Protein AF-0000000075450360 (afdb_homodimer)

Radius of gyration: 28.51 Å; Cα contacts (8 Å, |Δi|>4): 1406; chains: 2; bounding box: 83×68×48 Å

InterPro domains:
  IPR000843 LacI-type HTH domain [PF00356] (1-45)
  IPR000843 LacI-type HTH domain [PS50932] (1-53)
  IPR000843 LacI-type HTH domain [SM00354] (1-71)
  IPR000843 LacI-type HTH domain [cd01392] (2-53)
  IPR010982 Lambda repressor-like, DNA-binding domain superfamily [G3DSA:1.10.260.40] (1-56)
  IPR010982 Lambda repressor-like, DNA-binding domain superfamily [SSF47413] (1-56)
  IPR028082 Periplasmic binding protein-like I [SSF53822] (60-333)
  IPR046335 Transcriptional regulator LacI/GalR-like, sensor domain [PF13377] (170-332)

Structure (mmCIF, N/CA/C/O backbone):
data_AF-0000000075450360-model_v1
#
loop_
_entity.id
_entity.type
_entity.pdbx_description
1 polymer 'Transcriptional regulator'
#
loop_
_atom_site.group_PDB
_atom_site.id
_atom_site.type_symbol
_atom_site.label_atom_id
_atom_site.label_alt_id
_atom_site.label_comp_id
_atom_site.label_asym_id
_atom_site.label_entity_id
_atom_site.label_seq_id
_atom_site.pdbx_PDB_ins_code
_atom_site.Cartn_x
_atom_site.Cartn_y
_atom_site.Cartn_z
_atom_site.occupancy
_atom_site.B_iso_or_equiv
_atom_site.auth_seq_id
_atom_site.auth_comp_id
_atom_site.auth_asym_id
_atom_site.auth_atom_id
_atom_site.pdbx_PDB_model_num
ATOM 1 N N . MET A 1 1 ? 35.156 24.875 9.266 1 70.81 1 MET A N 1
ATOM 2 C CA . MET A 1 1 ? 36.531 24.422 9.445 1 70.81 1 MET A CA 1
ATOM 3 C C . MET A 1 1 ? 37.438 25.578 9.859 1 70.81 1 MET A C 1
ATOM 5 O O . MET A 1 1 ? 38.281 25.438 10.758 1 70.81 1 MET A O 1
ATOM 9 N N . LYS A 1 2 ? 37.25 26.719 9.219 1 74.19 2 LYS A N 1
ATOM 10 C CA . LYS A 1 2 ? 38.094 27.875 9.57 1 74.19 2 LYS A CA 1
ATOM 11 C C . LYS A 1 2 ? 37.844 28.297 11.016 1 74.19 2 LYS A C 1
ATOM 13 O O . LYS A 1 2 ? 38.812 28.625 11.734 1 74.19 2 LYS A O 1
ATOM 18 N N . ASP A 1 3 ? 36.562 28.141 11.359 1 73.56 3 ASP A N 1
ATOM 19 C CA . ASP A 1 3 ? 36.219 28.547 12.719 1 73.56 3 ASP A CA 1
ATOM 20 C C . ASP A 1 3 ? 36.875 27.625 13.742 1 73.56 3 ASP A C 1
ATOM 22 O O . ASP A 1 3 ? 37.375 28.094 14.773 1 73.56 3 ASP A O 1
ATOM 26 N N . ILE A 1 4 ? 36.844 26.391 13.445 1 79.75 4 ILE A N 1
ATOM 27 C CA . ILE A 1 4 ? 37.469 25.422 14.328 1 79.75 4 ILE A CA 1
ATOM 28 C C . ILE A 1 4 ? 39 25.672 14.391 1 79.75 4 ILE A C 1
ATOM 30 O O . ILE A 1 4 ? 39.594 25.656 15.469 1 79.75 4 ILE A O 1
ATOM 34 N N . ALA A 1 5 ? 39.531 25.938 13.305 1 81.25 5 ALA A N 1
ATOM 35 C CA . ALA A 1 5 ? 40.969 26.219 13.203 1 81.25 5 ALA A CA 1
ATOM 36 C C . ALA A 1 5 ? 41.344 27.438 14.047 1 81.25 5 ALA A C 1
ATOM 38 O O . ALA A 1 5 ? 42.344 27.391 14.781 1 81.25 5 ALA A O 1
ATOM 39 N N . GLU A 1 6 ? 40.594 28.422 13.922 1 81.06 6 GLU A N 1
ATOM 40 C CA . GLU A 1 6 ? 40.844 29.641 14.68 1 81.06 6 GLU A CA 1
ATOM 41 C C . GLU A 1 6 ? 40.688 29.406 16.188 1 81.06 6 GLU A C 1
ATOM 43 O O . GLU A 1 6 ? 41.469 29.891 16.984 1 81.06 6 GLU A O 1
ATOM 48 N N . ALA A 1 7 ? 39.656 28.656 16.516 1 80.75 7 ALA A N 1
ATOM 49 C CA . ALA A 1 7 ? 39.344 28.422 17.938 1 80.75 7 ALA A CA 1
ATOM 50 C C . ALA A 1 7 ? 40.406 27.562 18.594 1 80.75 7 ALA A C 1
ATOM 52 O O . ALA A 1 7 ? 40.719 27.75 19.781 1 80.75 7 ALA A O 1
ATOM 53 N N . LEU A 1 8 ? 40.906 26.641 17.859 1 82.5 8 LEU A N 1
ATOM 54 C CA . LEU A 1 8 ? 41.812 25.672 18.422 1 82.5 8 LEU A CA 1
ATOM 55 C C . LEU A 1 8 ? 43.281 26.031 18.078 1 82.5 8 LEU A C 1
ATOM 57 O O . LEU A 1 8 ? 44.188 25.359 18.547 1 82.5 8 LEU A O 1
ATOM 61 N N . GLY A 1 9 ? 43.5 27.172 17.25 1 85.25 9 GLY A N 1
ATOM 62 C CA . GLY A 1 9 ? 44.812 27.641 16.906 1 85.25 9 GLY A CA 1
ATOM 63 C C . GLY A 1 9 ? 45.562 26.688 16 1 85.25 9 GLY A C 1
ATOM 64 O O . GLY A 1 9 ? 46.781 26.5 16.172 1 85.25 9 GLY A O 1
ATOM 65 N N . VAL A 1 10 ? 44.844 25.984 15.25 1 83.62 10 VAL A N 1
ATOM 66 C CA . VAL A 1 10 ? 45.469 25.062 14.297 1 83.62 10 VAL A CA 1
ATOM 67 C C . VAL A 1 10 ? 45.125 25.484 12.867 1 83.62 10 VAL A C 1
ATOM 69 O O . VAL A 1 10 ? 44.281 26.359 12.664 1 83.62 10 VAL A O 1
ATOM 72 N N . SER A 1 11 ? 45.844 24.969 11.891 1 80.62 11 SER A N 1
ATOM 73 C CA . SER A 1 11 ? 45.562 25.297 10.5 1 80.62 11 SER A CA 1
ATOM 74 C C . SER A 1 11 ? 44.25 24.625 10.039 1 80.62 11 SER A C 1
ATOM 76 O O . SER A 1 11 ? 43.844 23.625 10.609 1 80.62 11 SER A O 1
ATOM 78 N N . VAL A 1 12 ? 43.688 25.188 8.984 1 80.44 12 VAL A N 1
ATOM 79 C CA . VAL A 1 12 ? 42.469 24.625 8.391 1 80.44 12 VAL A CA 1
ATOM 80 C C . VAL A 1 12 ? 42.75 23.219 7.871 1 80.44 12 VAL A C 1
ATOM 82 O O . VAL A 1 12 ? 41.906 22.312 7.98 1 80.44 12 VAL A O 1
ATOM 85 N N . ALA A 1 13 ? 43.969 23.016 7.461 1 79.19 13 ALA A N 1
ATOM 86 C CA . ALA A 1 13 ? 44.406 21.703 6.961 1 79.19 13 ALA A CA 1
ATOM 87 C C . ALA A 1 13 ? 44.438 20.672 8.086 1 79.19 13 ALA A C 1
ATOM 89 O O . ALA A 1 13 ? 44.062 19.516 7.898 1 79.19 13 ALA A O 1
ATOM 90 N N . THR A 1 14 ? 44.844 21.094 9.156 1 81.19 14 THR A N 1
ATOM 91 C CA . THR A 1 14 ? 44.938 20.234 10.32 1 81.19 14 THR A CA 1
ATOM 92 C C . THR A 1 14 ? 43.562 19.828 10.812 1 81.19 14 THR A C 1
ATOM 94 O O . THR A 1 14 ? 43.344 18.672 11.188 1 81.19 14 THR A O 1
ATOM 97 N N . VAL A 1 15 ? 42.625 20.828 10.758 1 80 15 VAL A N 1
ATOM 98 C CA . VAL A 1 15 ? 41.219 20.547 11.141 1 80 15 VAL A CA 1
ATOM 99 C C . VAL A 1 15 ? 40.625 19.531 10.172 1 80 15 VAL A C 1
ATOM 101 O O . VAL A 1 15 ? 40 18.547 10.602 1 80 15 VAL A O 1
ATOM 104 N N . SER A 1 16 ? 40.906 19.734 8.992 1 77.25 16 SER A N 1
ATOM 105 C CA . SER A 1 16 ? 40.406 18.844 7.953 1 77.25 16 SER A CA 1
ATOM 106 C C . SER A 1 16 ? 40.969 17.438 8.141 1 77.25 16 SER A C 1
ATOM 108 O O . SER A 1 16 ? 40.219 16.453 8.078 1 77.25 16 SER A O 1
ATOM 110 N N . ARG A 1 17 ? 42.219 17.359 8.438 1 77.56 17 ARG A N 1
ATOM 111 C CA . ARG A 1 17 ? 42.875 16.078 8.641 1 77.56 17 ARG A CA 1
ATOM 112 C C . ARG A 1 17 ? 42.344 15.367 9.883 1 77.56 17 ARG A C 1
ATOM 114 O O . ARG A 1 17 ? 42.156 14.148 9.875 1 77.56 17 ARG A O 1
ATOM 121 N N . ALA A 1 18 ? 42.031 16.141 10.82 1 78.62 18 ALA A N 1
ATOM 122 C CA . ALA A 1 18 ? 41.531 15.578 12.078 1 78.62 18 ALA A CA 1
ATOM 123 C C . ALA A 1 18 ? 40.125 15.016 11.898 1 78.62 18 ALA A C 1
ATOM 125 O O . ALA A 1 18 ? 39.844 13.914 12.367 1 78.62 18 ALA A O 1
ATOM 126 N N . LEU A 1 19 ? 39.344 15.812 11.156 1 75.94 19 LEU A N 1
ATOM 127 C CA . LEU A 1 19 ? 37.938 15.445 11 1 75.94 19 LEU A CA 1
ATOM 128 C C . LEU A 1 19 ? 37.781 14.258 10.055 1 75.94 19 LEU A C 1
ATOM 130 O O . LEU A 1 19 ? 36.844 13.492 10.156 1 75.94 19 LEU A O 1
ATOM 134 N N . LYS A 1 20 ? 38.875 14.078 9.289 1 68.69 20 LYS A N 1
ATOM 135 C CA . LYS A 1 20 ? 38.938 12.977 8.328 1 68.69 20 LYS A CA 1
ATOM 136 C C . LYS A 1 20 ? 39.719 11.805 8.875 1 68.69 20 LYS A C 1
ATOM 138 O O . LYS A 1 20 ? 40.125 10.906 8.125 1 68.69 20 LYS A O 1
ATOM 143 N N . ASP A 1 21 ? 40.031 11.875 10.039 1 73.12 21 ASP A N 1
ATOM 144 C CA . ASP A 1 21 ? 40.781 10.859 10.766 1 73.12 21 ASP A CA 1
ATOM 145 C C . ASP A 1 21 ? 42.125 10.57 10.07 1 73.12 21 ASP A C 1
ATOM 147 O O . ASP A 1 21 ? 42.531 9.414 9.977 1 73.12 21 ASP A O 1
ATOM 151 N N . SER A 1 22 ? 42.75 11.5 9.57 1 72.88 22 SER A N 1
ATOM 152 C CA . SER A 1 22 ? 44.062 11.367 8.906 1 72.88 22 SER A CA 1
ATOM 153 C C . SER A 1 22 ? 45.125 10.922 9.891 1 72.88 22 SER A C 1
ATOM 155 O O . SER A 1 22 ? 45.219 11.445 11.008 1 72.88 22 SER A O 1
ATOM 157 N N . PRO A 1 23 ? 45.844 9.969 9.547 1 75.38 23 PRO A N 1
ATOM 158 C CA . PRO A 1 23 ? 46.938 9.516 10.414 1 75.38 23 PRO A CA 1
ATOM 159 C C . PRO A 1 23 ? 48.062 10.539 10.539 1 75.38 23 PRO A C 1
ATOM 161 O O . PRO A 1 23 ? 48.938 10.391 11.383 1 75.38 23 PRO A O 1
ATOM 164 N N . ARG A 1 24 ? 48.062 11.523 9.836 1 77.38 24 ARG A N 1
ATOM 165 C CA . ARG A 1 24 ? 49.156 12.508 9.828 1 77.38 24 ARG A CA 1
ATOM 166 C C . ARG A 1 24 ? 49.031 13.461 11.016 1 77.38 24 ARG A C 1
ATOM 168 O O . ARG A 1 24 ? 49.906 14.289 11.242 1 77.38 24 ARG A O 1
ATOM 175 N N . ILE A 1 25 ? 48 13.32 11.742 1 76.88 25 ILE A N 1
ATOM 176 C CA . ILE A 1 25 ? 47.781 14.172 12.914 1 76.88 25 ILE A CA 1
ATOM 177 C C . ILE A 1 25 ? 47.812 13.32 14.18 1 76.88 25 ILE A C 1
ATOM 179 O O . ILE A 1 25 ? 47.438 12.148 14.156 1 76.88 25 ILE A O 1
ATOM 183 N N . SER A 1 26 ? 48.438 13.82 15.25 1 80.62 26 SER A N 1
ATOM 184 C CA . SER A 1 26 ? 48.562 13.094 16.5 1 80.62 26 SER A CA 1
ATOM 185 C C . SER A 1 26 ? 47.188 12.781 17.094 1 80.62 26 SER A C 1
ATOM 187 O O . SER A 1 26 ? 46.219 13.523 16.875 1 80.62 26 SER A O 1
ATOM 189 N N . GLY A 1 27 ? 47.031 11.672 17.766 1 80.06 27 GLY A N 1
ATOM 190 C CA . GLY A 1 27 ? 45.781 11.242 18.391 1 80.06 27 GLY A CA 1
ATOM 191 C C . GLY A 1 27 ? 45.188 12.266 19.328 1 80.06 27 GLY A C 1
ATOM 192 O O . GLY A 1 27 ? 43.969 12.492 19.344 1 80.06 27 GLY A O 1
ATOM 193 N N . THR A 1 28 ? 46.062 12.828 20.078 1 81.38 28 THR A N 1
ATOM 194 C CA . THR A 1 28 ? 45.625 13.82 21.062 1 81.38 28 THR A CA 1
ATOM 195 C C . THR A 1 28 ? 45 15.031 20.359 1 81.38 28 THR A C 1
ATOM 197 O O . THR A 1 28 ? 43.969 15.531 20.797 1 81.38 28 THR A O 1
ATOM 200 N N . GLN A 1 29 ? 45.594 15.5 19.297 1 82.06 29 GLN A N 1
ATOM 201 C CA . GLN A 1 29 ? 45.094 16.656 18.562 1 82.06 29 GLN A CA 1
ATOM 202 C C . GLN A 1 29 ? 43.812 16.312 17.797 1 82.06 29 GLN A C 1
ATOM 204 O O . GLN A 1 29 ? 42.875 17.109 17.75 1 82.06 29 GLN A O 1
ATOM 209 N N . ARG A 1 30 ? 43.719 15.188 17.25 1 82.19 30 ARG A N 1
ATOM 210 C CA . ARG A 1 30 ? 42.531 14.68 16.562 1 82.19 30 ARG A CA 1
ATOM 211 C C . ARG A 1 30 ? 41.312 14.672 17.484 1 82.19 30 ARG A C 1
ATOM 213 O O . ARG A 1 30 ? 40.25 15.141 17.125 1 82.19 30 ARG A O 1
ATOM 220 N N . GLU A 1 31 ? 41.562 14.133 18.656 1 80.94 31 GLU A N 1
ATOM 221 C CA . GLU A 1 31 ? 40.5 14.039 19.625 1 80.94 31 GLU A CA 1
ATOM 222 C C . GLU A 1 31 ? 40.031 15.43 20.078 1 80.94 31 GLU A C 1
ATOM 224 O O . GLU A 1 31 ? 38.844 15.672 20.281 1 80.94 31 GLU A O 1
ATOM 229 N N . LYS A 1 32 ? 40.969 16.281 20.312 1 82.25 32 LYS A N 1
ATOM 230 C CA . LYS A 1 32 ? 40.656 17.656 20.719 1 82.25 32 LYS A CA 1
ATOM 231 C C . LYS A 1 32 ? 39.812 18.375 19.656 1 82.25 32 LYS A C 1
ATOM 233 O O . LYS A 1 32 ? 38.844 19.047 20 1 82.25 32 LYS A O 1
ATOM 238 N N . ILE A 1 33 ? 40.125 18.172 18.453 1 81.69 33 ILE A N 1
ATOM 239 C CA . ILE A 1 33 ? 39.438 18.828 17.344 1 81.69 33 ILE A CA 1
ATOM 240 C C . ILE A 1 33 ? 38.031 18.203 17.172 1 81.69 33 ILE A C 1
ATOM 242 O O . ILE A 1 33 ? 37.031 18.922 17.031 1 81.69 33 ILE A O 1
ATOM 246 N N . LYS A 1 34 ? 38 16.906 17.234 1 78.06 34 LYS A N 1
ATOM 247 C CA . LYS A 1 34 ? 36.719 16.203 17.094 1 78.06 34 LYS A CA 1
ATOM 248 C C . LYS A 1 34 ? 35.781 16.547 18.234 1 78.06 34 LYS A C 1
ATOM 250 O O . LYS A 1 34 ? 34.562 16.734 18.016 1 78.06 34 LYS A O 1
ATOM 255 N N . ARG A 1 35 ? 36.312 16.594 19.422 1 76.81 35 ARG A N 1
ATOM 256 C CA . ARG A 1 35 ? 35.531 16.984 20.594 1 76.81 35 ARG A CA 1
ATOM 257 C C . ARG A 1 35 ? 34.969 18.391 20.438 1 76.81 35 ARG A C 1
ATOM 259 O O . ARG A 1 35 ? 33.812 18.656 20.703 1 76.81 35 ARG A O 1
ATOM 266 N N . TYR A 1 36 ? 35.844 19.297 20.031 1 77.5 36 TYR A N 1
ATOM 267 C CA . TYR A 1 36 ? 35.406 20.688 19.812 1 77.5 36 TYR A CA 1
ATOM 268 C C . TYR A 1 36 ? 34.375 20.766 18.703 1 77.5 36 TYR A C 1
ATOM 270 O O . TYR A 1 36 ? 33.375 21.469 18.844 1 77.5 36 TYR A O 1
ATOM 278 N N . ALA A 1 37 ? 34.594 20.031 17.672 1 73.5 37 ALA A N 1
ATOM 279 C CA . ALA A 1 37 ? 33.656 19.984 16.547 1 73.5 37 ALA A CA 1
ATOM 280 C C . ALA A 1 37 ? 32.281 19.469 16.984 1 73.5 37 ALA A C 1
ATOM 282 O O . ALA A 1 37 ? 31.266 20.047 16.609 1 73.5 37 ALA A O 1
ATOM 283 N N . ARG A 1 38 ? 32.344 18.484 17.797 1 66.62 38 ARG A N 1
ATOM 284 C CA . ARG A 1 38 ? 31.109 17.906 18.344 1 66.62 38 ARG A CA 1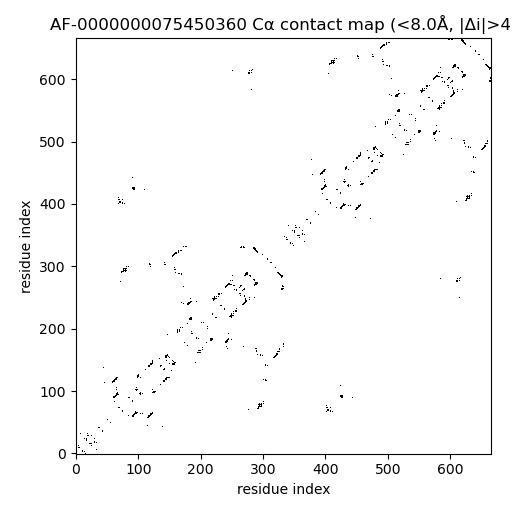
ATOM 285 C C . ARG A 1 38 ? 30.406 18.891 19.281 1 66.62 38 ARG A C 1
ATOM 287 O O . ARG A 1 38 ? 29.188 19.062 19.219 1 66.62 38 ARG A O 1
ATOM 294 N N . GLU A 1 39 ? 31.203 19.484 20.125 1 66.44 39 GLU A N 1
ATOM 295 C CA . GLU A 1 39 ? 30.688 20.406 21.141 1 66.44 39 GLU A CA 1
ATOM 296 C C . GLU A 1 39 ? 30.094 21.656 20.5 1 66.44 39 GLU A C 1
ATOM 298 O O . GLU A 1 39 ? 29.188 22.281 21.062 1 66.44 39 GLU A O 1
ATOM 303 N N . HIS A 1 40 ? 30.719 21.969 19.359 1 62.41 40 HIS A N 1
ATOM 304 C CA . HIS A 1 40 ? 30.266 23.203 18.703 1 62.41 40 HIS A CA 1
ATOM 305 C C . HIS A 1 40 ? 29.5 22.891 17.422 1 62.41 40 HIS A C 1
ATOM 307 O O . HIS A 1 40 ? 29.375 23.75 16.547 1 62.41 40 HIS A O 1
ATOM 313 N N . ASN A 1 41 ? 29.156 21.75 17.375 1 51.84 41 ASN A N 1
ATOM 314 C CA . ASN A 1 41 ? 28.266 21.25 16.328 1 51.84 41 ASN A CA 1
ATOM 315 C C . ASN A 1 41 ? 28.859 21.484 14.938 1 51.84 41 ASN A C 1
ATOM 317 O O . ASN A 1 41 ? 28.141 21.938 14.031 1 51.84 41 ASN A O 1
ATOM 321 N N . TYR A 1 42 ? 30.141 21.484 14.992 1 52.16 42 TYR A N 1
ATOM 322 C CA . TYR A 1 42 ? 30.797 21.562 13.688 1 52.16 42 TYR A CA 1
ATOM 323 C C . TYR A 1 42 ? 30.844 20.203 13.016 1 52.16 42 TYR A C 1
ATOM 325 O O . TYR A 1 42 ? 31.453 19.266 13.555 1 52.16 42 TYR A O 1
ATOM 333 N N . TYR A 1 43 ? 30.047 20 12.172 1 46.84 43 TYR A N 1
ATOM 334 C CA . TYR A 1 43 ? 30.141 18.797 11.344 1 46.84 43 TYR A CA 1
ATOM 335 C C . TYR A 1 43 ? 30.828 19.094 10.016 1 46.84 43 TYR A C 1
ATOM 337 O O . TYR A 1 43 ? 30.578 20.141 9.398 1 46.84 43 TYR A O 1
ATOM 345 N N . PRO A 1 44 ? 31.984 18.594 9.836 1 43.5 44 PRO A N 1
ATOM 346 C CA . PRO A 1 44 ? 32.562 18.828 8.508 1 43.5 44 PRO A CA 1
ATOM 347 C C . PRO A 1 44 ? 31.516 18.812 7.402 1 43.5 44 PRO A C 1
ATOM 349 O O . PRO A 1 44 ? 30.641 17.938 7.395 1 43.5 44 PRO A O 1
ATOM 352 N N . ASN A 1 45 ? 31.109 19.984 7.043 1 39.81 45 ASN A N 1
ATOM 353 C CA . ASN A 1 45 ? 30.156 20.031 5.941 1 39.81 45 ASN A CA 1
ATOM 354 C C . ASN A 1 45 ? 30.641 19.219 4.746 1 39.81 45 ASN A C 1
ATOM 356 O O . ASN A 1 45 ? 31.469 19.688 3.967 1 39.81 45 ASN A O 1
ATOM 360 N N . VAL A 1 46 ? 30.719 18.062 4.855 1 40.72 46 VAL A N 1
ATOM 361 C CA . VAL A 1 46 ? 31.078 17.234 3.711 1 40.72 46 VAL A CA 1
ATOM 362 C C . VAL A 1 46 ? 30.328 17.719 2.471 1 40.72 46 VAL A C 1
ATOM 364 O O . VAL A 1 46 ? 30.859 17.672 1.358 1 40.72 46 VAL A O 1
ATOM 367 N N . LEU A 1 47 ? 29.156 18.234 2.623 1 38.38 47 LEU A N 1
ATOM 368 C CA . LEU A 1 47 ? 28.391 18.734 1.484 1 38.38 47 LEU A CA 1
ATOM 369 C C . LEU A 1 47 ? 29.031 20 0.925 1 38.38 47 LEU A C 1
ATOM 371 O O . LEU A 1 47 ? 29.125 20.172 -0.293 1 38.38 47 LEU A O 1
ATOM 375 N N . ALA A 1 48 ? 29.531 21.016 1.731 1 38.78 48 ALA A N 1
ATOM 376 C CA . ALA A 1 48 ? 30.219 22.219 1.284 1 38.78 48 ALA A CA 1
ATOM 377 C C . ALA A 1 48 ? 31.578 21.891 0.686 1 38.78 48 ALA A C 1
ATOM 379 O O . ALA A 1 48 ? 32 22.516 -0.284 1 38.78 48 ALA A O 1
ATOM 380 N N . GLU A 1 49 ? 32.281 21.078 1.266 1 40.09 49 GLU A N 1
ATOM 381 C CA . GLU A 1 49 ? 33.531 20.703 0.628 1 40.09 49 GLU A CA 1
ATOM 382 C C . GLU A 1 49 ? 33.281 20.047 -0.726 1 40.09 49 GLU A C 1
ATOM 384 O O . GLU A 1 49 ? 34.062 20.234 -1.667 1 40.09 49 GLU A O 1
ATOM 389 N N . SER A 1 50 ? 32.25 19.156 -0.75 1 38.75 50 SER A N 1
ATOM 390 C CA . SER A 1 50 ? 31.891 18.625 -2.061 1 38.75 50 SER A CA 1
ATOM 391 C C . SER A 1 50 ? 31.453 19.719 -3.014 1 38.75 50 SER A C 1
ATOM 393 O O . SER A 1 50 ? 31.734 19.656 -4.215 1 38.75 50 SER A O 1
ATOM 395 N N . LEU A 1 51 ? 30.844 20.844 -2.518 1 36.97 51 LEU A N 1
ATOM 396 C CA . LEU A 1 51 ? 30.438 21.953 -3.354 1 36.97 51 LEU A CA 1
ATOM 397 C C . LEU A 1 51 ? 31.625 22.844 -3.705 1 36.97 51 LEU A C 1
ATOM 399 O O . LEU A 1 51 ? 31.688 23.406 -4.797 1 36.97 51 LEU A O 1
ATOM 403 N N . ARG A 1 52 ? 32.531 23.359 -2.834 1 35.22 52 ARG A N 1
ATOM 404 C CA . ARG A 1 52 ? 33.625 24.281 -3.127 1 35.22 52 ARG A CA 1
ATOM 405 C C . ARG A 1 52 ? 34.656 23.641 -4.027 1 35.22 52 ARG A C 1
ATOM 407 O O . ARG A 1 52 ? 35.344 24.328 -4.801 1 35.22 52 ARG A O 1
ATOM 414 N N . ASN A 1 53 ? 35.438 22.656 -3.551 1 37.44 53 ASN A N 1
ATOM 415 C CA . ASN A 1 53 ? 36.469 22.125 -4.445 1 37.44 53 ASN A CA 1
ATOM 416 C C . ASN A 1 53 ? 35.875 21.641 -5.758 1 37.44 53 ASN A C 1
ATOM 418 O O . ASN A 1 53 ? 34.656 21.375 -5.832 1 37.44 53 ASN A O 1
ATOM 422 N N . SER A 1 54 ? 36.594 21.062 -6.77 1 35.56 54 SER A N 1
ATOM 423 C CA . SER A 1 54 ? 36.156 20.859 -8.148 1 35.56 54 SER A CA 1
ATOM 424 C C . SER A 1 54 ? 34.688 20.469 -8.203 1 35.56 54 SER A C 1
ATOM 426 O O . SER A 1 54 ? 34.062 20.156 -7.176 1 35.56 54 SER A O 1
ATOM 428 N N . ARG A 1 55 ? 34.125 19.594 -9.359 1 37.53 55 ARG A N 1
ATOM 429 C CA . ARG A 1 55 ? 33.438 18.828 -10.398 1 37.53 55 ARG A CA 1
ATOM 430 C C . ARG A 1 55 ? 32.656 17.688 -9.797 1 37.53 55 ARG A C 1
ATOM 432 O O . ARG A 1 55 ? 32.219 16.766 -10.508 1 37.53 55 ARG A O 1
ATOM 439 N N . THR A 1 56 ? 32.656 17.422 -8.594 1 42.34 56 THR A N 1
ATOM 440 C CA . THR A 1 56 ? 32.031 16.172 -8.18 1 42.34 56 THR A CA 1
ATOM 441 C C . THR A 1 56 ? 30.516 16.359 -8.062 1 42.34 56 THR A C 1
ATOM 443 O O . THR A 1 56 ? 30.047 17.188 -7.285 1 42.34 56 THR A O 1
ATOM 446 N N . ARG A 1 57 ? 29.859 16.25 -8.969 1 52.62 57 ARG A N 1
ATOM 447 C CA . ARG A 1 57 ? 28.406 16.234 -9.125 1 52.62 57 ARG A CA 1
ATOM 448 C C . ARG A 1 57 ? 27.719 15.586 -7.922 1 52.62 57 ARG A C 1
ATOM 450 O O . ARG A 1 57 ? 28.141 14.516 -7.477 1 52.62 57 ARG A O 1
ATOM 457 N N . PRO A 1 58 ? 26.953 16.484 -7.012 1 57.56 58 PRO A N 1
ATOM 458 C CA . PRO A 1 58 ? 26.188 15.867 -5.926 1 57.56 58 PRO A CA 1
ATOM 459 C C . PRO A 1 58 ? 25.578 14.523 -6.328 1 57.56 58 PRO A C 1
ATOM 461 O O . PRO A 1 58 ? 25.25 14.32 -7.5 1 57.56 58 PRO A O 1
ATOM 464 N N . LEU A 1 59 ? 25.656 13.609 -5.293 1 82.06 59 LEU A N 1
ATOM 465 C CA . LEU A 1 59 ? 24.969 12.336 -5.535 1 82.06 59 LEU A CA 1
ATOM 466 C C . LEU A 1 59 ? 23.484 12.555 -5.75 1 82.06 59 LEU A C 1
ATOM 468 O O . LEU A 1 59 ? 22.844 13.305 -5.012 1 82.06 59 LEU A O 1
ATOM 472 N N . LYS A 1 60 ? 22.953 12.234 -6.828 1 93.56 60 LYS A N 1
ATOM 473 C CA . LYS A 1 60 ? 21.547 12.359 -7.18 1 93.56 60 LYS A CA 1
ATOM 474 C C . LYS A 1 60 ? 20.703 11.328 -6.434 1 93.56 60 LYS A C 1
ATOM 476 O O . LYS A 1 60 ? 20.016 10.523 -7.055 1 93.56 60 LYS A O 1
ATOM 481 N N . ILE A 1 61 ? 20.875 11.453 -5.035 1 96.25 61 ILE A N 1
ATOM 482 C CA . ILE A 1 61 ? 20.109 10.578 -4.152 1 96.25 61 ILE A CA 1
ATOM 483 C C . ILE A 1 61 ? 19.25 11.422 -3.215 1 96.25 61 ILE A C 1
ATOM 485 O O . ILE A 1 61 ? 19.75 12.312 -2.527 1 96.25 61 ILE A O 1
ATOM 489 N N . ILE A 1 62 ? 17.984 11.148 -3.242 1 98.12 62 ILE A N 1
ATOM 490 C CA . ILE A 1 62 ? 17.031 11.836 -2.379 1 98.12 62 ILE A CA 1
ATOM 491 C C . ILE A 1 62 ? 16.625 10.922 -1.229 1 98.12 62 ILE A C 1
ATOM 493 O O . ILE A 1 62 ? 16.328 9.742 -1.439 1 98.12 62 ILE A O 1
ATOM 497 N N . GLY A 1 63 ? 16.688 11.406 0.048 1 98.44 63 GLY A N 1
ATOM 498 C CA . GLY A 1 63 ? 16.125 10.68 1.18 1 98.44 63 GLY A CA 1
ATOM 499 C C . GLY A 1 63 ? 14.633 10.883 1.346 1 98.44 63 GLY A C 1
ATOM 500 O O . GLY A 1 63 ? 14.141 12.008 1.222 1 98.44 63 GLY A O 1
ATOM 501 N N . VAL A 1 64 ? 13.93 9.781 1.562 1 98.81 64 VAL A N 1
ATOM 502 C CA . VAL A 1 64 ? 12.484 9.859 1.738 1 98.81 64 VAL A CA 1
ATOM 503 C C . VAL A 1 64 ? 12.078 9.141 3.021 1 98.81 64 VAL A C 1
ATOM 505 O O . VAL A 1 64 ? 12.469 7.992 3.246 1 98.81 64 VAL A O 1
ATOM 508 N N . ILE A 1 65 ? 11.312 9.805 3.857 1 98.56 65 ILE A N 1
ATOM 509 C CA . ILE A 1 65 ? 10.766 9.203 5.066 1 98.56 65 ILE A CA 1
ATOM 510 C C . ILE A 1 65 ? 9.25 9.086 4.949 1 98.56 65 ILE A C 1
ATOM 512 O O . ILE A 1 65 ? 8.562 10.094 4.762 1 98.56 65 ILE A O 1
ATOM 516 N N . VAL A 1 66 ? 8.773 7.918 5.012 1 98 66 VAL A N 1
ATOM 517 C CA . VAL A 1 66 ? 7.336 7.664 5.02 1 98 66 VAL A CA 1
ATOM 518 C C . VAL A 1 66 ? 6.914 7.098 6.371 1 98 66 VAL A C 1
ATOM 520 O O . VAL A 1 66 ? 7.676 6.363 7.008 1 98 66 VAL A O 1
ATOM 523 N N . PRO A 1 67 ? 5.68 7.371 6.789 1 96.06 67 PRO A N 1
ATOM 524 C CA . PRO A 1 67 ? 5.223 6.773 8.047 1 96.06 67 PRO A CA 1
ATOM 525 C C . PRO A 1 67 ? 5.062 5.258 7.953 1 96.06 67 PRO A C 1
ATOM 527 O O . PRO A 1 67 ? 5.473 4.531 8.867 1 96.06 67 PRO A O 1
ATOM 530 N N . GLN A 1 68 ? 4.441 4.828 6.863 1 95.56 68 GLN A N 1
ATOM 531 C CA . GLN A 1 68 ? 4.188 3.41 6.633 1 95.56 68 GLN A CA 1
ATOM 532 C C . GLN A 1 68 ? 4.195 3.088 5.141 1 95.56 68 GLN A C 1
ATOM 534 O O . GLN A 1 68 ? 3.631 3.832 4.336 1 95.56 68 GLN A O 1
ATOM 539 N N . PHE A 1 69 ? 4.809 1.915 4.863 1 96.12 69 PHE A N 1
ATOM 540 C CA . PHE A 1 69 ? 4.82 1.501 3.465 1 96.12 69 PHE A CA 1
ATOM 541 C C . PHE A 1 69 ? 3.453 0.97 3.049 1 96.12 69 PHE A C 1
ATOM 543 O O . PHE A 1 69 ? 2.947 1.315 1.979 1 96.12 69 PHE A O 1
ATOM 550 N N . ALA A 1 70 ? 2.9 0.161 3.98 1 93.12 70 ALA A N 1
ATOM 551 C CA . ALA A 1 70 ? 1.648 -0.496 3.617 1 93.12 70 ALA A CA 1
ATOM 552 C C . ALA A 1 70 ? 0.449 0.387 3.947 1 93.12 70 ALA A C 1
ATOM 554 O O . ALA A 1 70 ? -0.423 -0.006 4.727 1 93.12 70 ALA A O 1
ATOM 555 N N . HIS A 1 71 ? 0.426 1.531 3.502 1 93.62 71 HIS A N 1
ATOM 556 C CA . HIS A 1 71 ? -0.646 2.52 3.535 1 93.62 71 HIS A CA 1
ATOM 557 C C . HIS A 1 71 ? -0.834 3.174 2.17 1 93.62 71 HIS A C 1
ATOM 559 O O . HIS A 1 71 ? 0.097 3.773 1.631 1 93.62 71 HIS A O 1
ATOM 565 N N . PHE A 1 72 ? -1.998 3.045 1.705 1 95.06 72 PHE A N 1
ATOM 566 C CA . PHE A 1 72 ? -2.254 3.408 0.317 1 95.06 72 PHE A CA 1
ATOM 567 C C . PHE A 1 72 ? -1.777 4.828 0.033 1 95.06 72 PHE A C 1
ATOM 569 O O . PHE A 1 72 ? -1.107 5.074 -0.972 1 95.06 72 PHE A O 1
ATOM 576 N N . TYR A 1 73 ? -2.188 5.789 0.864 1 96.31 73 TYR A N 1
ATOM 577 C CA . TYR A 1 73 ? -1.86 7.191 0.627 1 96.31 73 TYR A CA 1
ATOM 578 C C . TYR A 1 73 ? -0.352 7.391 0.549 1 96.31 73 TYR A C 1
ATOM 580 O O . TYR A 1 73 ? 0.154 7.973 -0.415 1 96.31 73 TYR A O 1
ATOM 588 N N . PHE A 1 74 ? 0.366 6.867 1.45 1 97.44 74 PHE A N 1
ATOM 589 C CA . PHE A 1 74 ? 1.81 7.062 1.494 1 97.44 74 PHE A CA 1
ATOM 590 C C . PHE A 1 74 ? 2.492 6.309 0.358 1 97.44 74 PHE A C 1
ATOM 592 O O . PHE A 1 74 ? 3.494 6.777 -0.189 1 97.44 74 PHE A O 1
ATOM 599 N N . ALA A 1 75 ? 1.977 5.168 0.06 1 97.5 75 ALA A N 1
ATOM 600 C CA . ALA A 1 75 ? 2.514 4.422 -1.076 1 97.5 75 ALA A CA 1
ATOM 601 C C . ALA A 1 75 ? 2.332 5.203 -2.377 1 97.5 75 ALA A C 1
ATOM 603 O O . ALA A 1 75 ? 3.211 5.191 -3.242 1 97.5 75 ALA A O 1
ATOM 604 N N . SER A 1 76 ? 1.162 5.828 -2.523 1 97.75 76 SER A N 1
ATOM 605 C CA . SER A 1 76 ? 0.91 6.629 -3.717 1 97.75 76 SER A CA 1
ATOM 606 C C . SER A 1 76 ? 1.836 7.84 -3.773 1 97.75 76 SER A C 1
ATOM 608 O O . SER A 1 76 ? 2.332 8.195 -4.844 1 97.75 76 SER A O 1
ATOM 610 N N . VAL A 1 77 ? 2.092 8.469 -2.641 1 98.5 77 VAL A N 1
ATOM 611 C CA . VAL A 1 77 ? 3.031 9.578 -2.576 1 98.5 77 VAL A CA 1
ATOM 612 C C . VAL A 1 77 ? 4.426 9.102 -2.98 1 98.5 77 VAL A C 1
ATOM 614 O O . VAL A 1 77 ? 5.102 9.758 -3.779 1 98.5 77 VAL A O 1
ATOM 617 N N . LEU A 1 78 ? 4.797 7.969 -2.424 1 98.56 78 LEU A N 1
ATOM 618 C CA . LEU A 1 78 ? 6.105 7.402 -2.732 1 98.56 78 LEU A CA 1
ATOM 619 C C . LEU A 1 78 ? 6.242 7.129 -4.227 1 98.56 78 LEU A C 1
ATOM 621 O O . LEU A 1 78 ? 7.305 7.348 -4.809 1 98.56 78 LEU A O 1
ATOM 625 N N . SER A 1 79 ? 5.191 6.68 -4.812 1 98.38 79 SER A N 1
ATOM 626 C CA . SER A 1 79 ? 5.184 6.453 -6.258 1 98.38 79 SER A CA 1
ATOM 627 C C . SER A 1 79 ? 5.449 7.75 -7.02 1 98.38 79 SER A C 1
ATOM 629 O O . SER A 1 79 ? 6.27 7.773 -7.941 1 98.38 79 SER A O 1
ATOM 631 N N . GLY A 1 80 ? 4.789 8.789 -6.621 1 98.56 80 GLY A N 1
ATOM 632 C CA . GLY A 1 80 ? 5 10.078 -7.25 1 98.56 80 GLY A CA 1
ATOM 633 C C . GLY A 1 80 ? 6.41 10.609 -7.074 1 98.56 80 GLY A C 1
ATOM 634 O O . GLY A 1 80 ? 6.996 11.156 -8.008 1 98.56 80 GLY A O 1
ATOM 635 N N . ILE A 1 81 ? 6.941 10.398 -5.879 1 98.75 81 ILE A N 1
ATOM 636 C CA . ILE A 1 81 ? 8.305 10.836 -5.586 1 98.75 81 ILE A CA 1
ATOM 637 C C . ILE A 1 81 ? 9.289 10.086 -6.488 1 98.75 81 ILE A C 1
ATOM 639 O O . ILE A 1 81 ? 10.125 10.703 -7.145 1 98.75 81 ILE A O 1
ATOM 643 N N . GLU A 1 82 ? 9.141 8.766 -6.484 1 98.44 82 GLU A N 1
ATOM 644 C CA . GLU A 1 82 ? 10.086 7.93 -7.219 1 98.44 82 GLU A CA 1
ATOM 645 C C . GLU A 1 82 ? 10.008 8.203 -8.719 1 98.44 82 GLU A C 1
ATOM 647 O O . GLU A 1 82 ? 11.047 8.32 -9.383 1 98.44 82 GLU A O 1
ATOM 652 N N . GLN A 1 83 ? 8.82 8.352 -9.242 1 97.06 83 GLN A N 1
ATOM 653 C CA . GLN A 1 83 ? 8.656 8.586 -10.672 1 97.06 83 GLN A CA 1
ATOM 654 C C . GLN A 1 83 ? 9.25 9.922 -11.094 1 97.06 83 GLN A C 1
ATOM 656 O O . GLN A 1 83 ? 9.984 10 -12.078 1 97.06 83 GLN A O 1
ATOM 661 N N . GLU A 1 84 ? 8.938 10.922 -10.328 1 98 84 GLU A N 1
ATOM 662 C CA . GLU A 1 84 ? 9.469 12.25 -10.633 1 98 84 GLU A CA 1
ATOM 663 C C . GLU A 1 84 ? 10.992 12.281 -10.477 1 98 84 GLU A C 1
ATOM 665 O O . GLU A 1 84 ? 11.695 12.844 -11.312 1 98 84 GLU A O 1
ATOM 670 N N . ALA A 1 85 ? 11.516 11.695 -9.438 1 97.94 85 ALA A N 1
ATOM 671 C CA . ALA A 1 85 ? 12.961 11.617 -9.211 1 97.94 85 ALA A CA 1
ATOM 672 C C . ALA A 1 85 ? 13.656 10.883 -10.344 1 97.94 85 ALA A C 1
ATOM 674 O O . ALA A 1 85 ? 14.641 11.375 -10.906 1 97.94 85 ALA A O 1
ATOM 675 N N . ALA A 1 86 ? 13.102 9.781 -10.703 1 95.62 86 ALA A N 1
ATOM 676 C CA . ALA A 1 86 ? 13.688 8.953 -11.75 1 95.62 86 ALA A CA 1
ATOM 677 C C . ALA A 1 86 ? 13.703 9.688 -13.086 1 95.62 86 ALA A C 1
ATOM 679 O O . ALA A 1 86 ? 14.68 9.602 -13.844 1 95.62 86 ALA A O 1
ATOM 680 N N . SER A 1 87 ? 12.656 10.398 -13.375 1 95.38 87 SER A N 1
ATOM 681 C CA . SER A 1 87 ? 12.547 11.109 -14.641 1 95.38 87 SER A CA 1
ATOM 682 C C . SER A 1 87 ? 13.617 12.188 -14.773 1 95.38 87 SER A C 1
ATOM 684 O O . SER A 1 87 ? 13.945 12.617 -15.875 1 95.38 87 SER A O 1
ATOM 686 N N . ARG A 1 88 ? 14.227 12.547 -13.633 1 94.62 88 ARG A N 1
ATOM 687 C CA . ARG A 1 88 ? 15.227 13.617 -13.641 1 94.62 88 ARG A CA 1
ATOM 688 C C . ARG A 1 88 ? 16.609 13.07 -13.281 1 94.62 88 ARG A C 1
ATOM 690 O O . ARG A 1 88 ? 17.516 13.836 -12.961 1 94.62 88 ARG A O 1
ATOM 697 N N . GLY A 1 89 ? 16.672 11.742 -13.234 1 93.38 89 GLY A N 1
ATOM 698 C CA . GLY A 1 89 ? 17.953 11.094 -13.055 1 93.38 89 GLY A CA 1
ATOM 699 C C . GLY A 1 89 ? 18.328 10.898 -11.602 1 93.38 89 GLY A C 1
ATOM 700 O O . GLY A 1 89 ? 19.484 10.602 -11.281 1 93.38 89 GLY A O 1
ATOM 701 N N . TYR A 1 90 ? 17.391 11.117 -10.68 1 96 90 TYR A N 1
ATOM 702 C CA . TYR A 1 90 ? 17.625 10.922 -9.258 1 96 90 TYR A CA 1
ATOM 703 C C . TYR A 1 90 ? 17.172 9.539 -8.812 1 96 90 TYR A C 1
ATOM 705 O O . TYR A 1 90 ? 16.266 8.953 -9.43 1 96 90 TYR A O 1
ATOM 713 N N . THR A 1 91 ? 17.812 9.023 -7.77 1 96 91 THR A N 1
ATOM 714 C CA . THR A 1 91 ? 17.375 7.824 -7.07 1 96 91 THR A CA 1
ATOM 715 C C . THR A 1 91 ? 16.922 8.156 -5.648 1 96 91 THR A C 1
ATOM 717 O O . THR A 1 91 ? 17.266 9.219 -5.121 1 96 91 THR A O 1
ATOM 720 N N . ILE A 1 92 ? 16.141 7.238 -5.082 1 98.19 92 ILE A N 1
ATOM 721 C CA . ILE A 1 92 ? 15.664 7.582 -3.752 1 98.19 92 ILE A CA 1
ATOM 722 C C . ILE A 1 92 ? 16.141 6.535 -2.744 1 98.19 92 ILE A C 1
ATOM 724 O O . ILE A 1 92 ? 16.219 5.348 -3.066 1 98.19 92 ILE A O 1
ATOM 728 N N . MET A 1 93 ? 16.516 7.02 -1.58 1 97.94 93 MET A N 1
ATOM 729 C CA . MET A 1 93 ? 16.719 6.242 -0.363 1 97.94 93 MET A CA 1
ATOM 730 C C . MET A 1 93 ? 15.547 6.395 0.596 1 97.94 93 MET A C 1
ATOM 732 O O . MET A 1 93 ? 15.141 7.516 0.905 1 97.94 93 MET A O 1
ATOM 736 N N . VAL A 1 94 ? 15.039 5.211 1.037 1 98.44 94 VAL A N 1
ATOM 737 C CA . VAL A 1 94 ? 13.758 5.344 1.714 1 98.44 94 VAL A CA 1
ATOM 738 C C . VAL A 1 94 ? 13.812 4.652 3.072 1 98.44 94 VAL A C 1
ATOM 740 O O . VAL A 1 94 ? 14.531 3.664 3.242 1 98.44 94 VAL A O 1
ATOM 743 N N . GLY A 1 95 ? 13.102 5.188 4.043 1 97.69 95 GLY A N 1
ATOM 744 C CA . GLY A 1 95 ? 12.844 4.566 5.332 1 97.69 95 GLY A CA 1
ATOM 745 C C . GLY A 1 95 ? 11.477 4.895 5.895 1 97.69 95 GLY A C 1
ATOM 746 O O . GLY A 1 95 ? 10.859 5.883 5.496 1 97.69 95 GLY A O 1
ATOM 747 N N . GLN A 1 96 ? 11.039 4.039 6.727 1 97.5 96 GLN A N 1
ATOM 748 C CA . GLN A 1 96 ? 9.766 4.312 7.387 1 97.5 96 GLN A CA 1
ATOM 749 C C . GLN A 1 96 ? 9.969 4.664 8.852 1 97.5 96 GLN A C 1
ATOM 751 O O . GLN A 1 96 ? 10.766 4.023 9.547 1 97.5 96 GLN A O 1
ATOM 756 N N . SER A 1 97 ? 9.266 5.633 9.32 1 97 97 SER A N 1
ATOM 757 C CA . SER A 1 97 ? 9.344 6.043 10.719 1 97 97 SER A CA 1
ATOM 758 C C . SER A 1 97 ? 8.516 5.125 11.609 1 97 97 SER A C 1
ATOM 760 O O . SER A 1 97 ? 8.719 5.082 12.828 1 97 97 SER A O 1
ATOM 762 N N . ALA A 1 98 ? 7.527 4.441 10.969 1 94.31 98 ALA A N 1
ATOM 763 C CA . ALA A 1 98 ? 6.566 3.645 11.727 1 94.31 98 ALA A CA 1
ATOM 764 C C . ALA A 1 98 ? 5.93 4.469 12.844 1 94.31 98 ALA A C 1
ATOM 766 O O . ALA A 1 98 ? 5.664 3.949 13.93 1 94.31 98 ALA A O 1
ATOM 767 N N . GLU A 1 99 ? 5.871 5.734 12.609 1 91.5 99 GLU A N 1
ATOM 768 C CA . GLU A 1 99 ? 5.215 6.695 13.484 1 91.5 99 GLU A CA 1
ATOM 769 C C . GLU A 1 99 ? 6.027 6.922 14.758 1 91.5 99 GLU A C 1
ATOM 771 O O . GLU A 1 99 ? 5.496 7.41 15.758 1 91.5 99 GLU A O 1
ATOM 776 N N . GLN A 1 100 ? 7.297 6.59 14.695 1 95.25 100 GLN A N 1
ATOM 777 C CA . GLN A 1 100 ? 8.148 6.703 15.875 1 95.25 100 GLN A CA 1
ATOM 778 C C . GLN A 1 100 ? 9.172 7.816 15.711 1 95.25 100 GLN A C 1
ATOM 780 O O . GLN A 1 100 ? 9.969 7.805 14.766 1 95.25 100 GLN A O 1
ATOM 785 N N . TYR A 1 101 ? 9.273 8.617 16.719 1 95.5 101 TYR A N 1
ATOM 786 C CA . TYR A 1 101 ? 10.195 9.75 16.734 1 95.5 101 TYR A CA 1
ATOM 787 C C . TYR A 1 101 ? 11.633 9.273 16.578 1 95.5 101 TYR A C 1
ATOM 789 O O . TYR A 1 101 ? 12.383 9.789 15.75 1 95.5 101 TYR A O 1
ATOM 797 N N . ASN A 1 102 ? 11.961 8.312 17.344 1 96.12 102 ASN A N 1
ATOM 798 C CA . ASN A 1 102 ? 13.344 7.848 17.359 1 96.12 102 ASN A CA 1
ATOM 799 C C . ASN A 1 102 ? 13.766 7.301 16 1 96.12 102 ASN A C 1
ATOM 801 O O . ASN A 1 102 ? 14.906 7.5 15.578 1 96.12 102 ASN A O 1
ATOM 805 N N . ARG A 1 103 ? 12.922 6.668 15.336 1 96.38 103 ARG A N 1
ATOM 806 C CA . ARG A 1 103 ? 13.227 6.148 14.008 1 96.38 103 ARG A CA 1
ATOM 807 C C . ARG A 1 103 ? 13.391 7.281 13 1 96.38 103 ARG A C 1
ATOM 809 O O . ARG A 1 103 ? 14.266 7.227 12.133 1 96.38 103 ARG A O 1
ATOM 816 N N . GLU A 1 104 ? 12.508 8.211 13.117 1 97.12 104 GLU A N 1
ATOM 817 C CA . GLU A 1 104 ? 12.594 9.391 12.258 1 97.12 104 GLU A CA 1
ATOM 818 C C . GLU A 1 104 ? 13.938 10.094 12.414 1 97.12 104 GLU A C 1
ATOM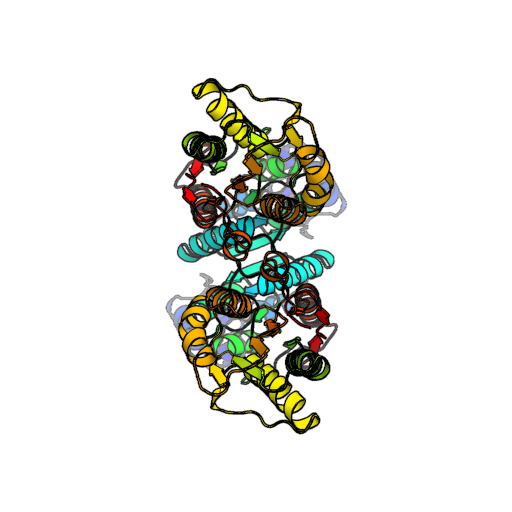 820 O O . GLU A 1 104 ? 14.57 10.461 11.43 1 97.12 104 GLU A O 1
ATOM 825 N N . VAL A 1 105 ? 14.406 10.25 13.641 1 97.06 105 VAL A N 1
ATOM 826 C CA . VAL A 1 105 ? 15.688 10.883 13.945 1 97.06 105 VAL A CA 1
ATOM 827 C C . VAL A 1 105 ? 16.828 10.07 13.328 1 97.06 105 VAL A C 1
ATOM 829 O O . VAL A 1 105 ? 17.703 10.617 12.664 1 97.06 105 VAL A O 1
ATOM 832 N N . LEU A 1 106 ? 16.75 8.812 13.539 1 96.19 106 LEU A N 1
ATOM 833 C CA . LEU A 1 106 ? 17.781 7.93 13.023 1 96.19 106 LEU A CA 1
ATOM 834 C C . LEU A 1 106 ? 17.844 7.996 11.5 1 96.19 106 LEU A C 1
ATOM 836 O O . LEU A 1 106 ? 18.938 7.98 10.914 1 96.19 106 LEU A O 1
ATOM 840 N N . LEU A 1 107 ? 16.75 8.039 10.875 1 97.19 107 LEU A N 1
ATOM 841 C CA . LEU A 1 107 ? 16.703 8.125 9.414 1 97.19 107 LEU A CA 1
ATOM 842 C C . LEU A 1 107 ? 17.359 9.422 8.93 1 97.19 107 LEU A C 1
ATOM 844 O O . LEU A 1 107 ? 18.125 9.414 7.965 1 97.19 107 LEU A O 1
ATOM 848 N N . CYS A 1 108 ? 17.062 10.477 9.602 1 96.75 108 CYS A N 1
ATOM 849 C CA . CYS A 1 108 ? 17.672 11.75 9.25 1 96.75 108 CYS A CA 1
ATOM 850 C C . CYS A 1 108 ? 19.188 11.664 9.367 1 96.75 108 CYS A C 1
ATOM 852 O O . CYS A 1 108 ? 19.922 12.148 8.5 1 96.75 108 CYS A O 1
ATOM 854 N N . GLU A 1 109 ? 19.641 11.055 10.398 1 94.88 109 GLU A N 1
ATOM 855 C CA . GLU A 1 109 ? 21.062 10.883 10.609 1 94.88 109 GLU A CA 1
ATOM 856 C C . GLU A 1 109 ? 21.688 10.039 9.5 1 94.88 109 GLU A C 1
ATOM 858 O O . GLU A 1 109 ? 22.75 10.383 8.977 1 94.88 109 GLU A O 1
ATOM 863 N N . ARG A 1 110 ? 21.016 9.016 9.172 1 93.69 110 ARG A N 1
ATOM 864 C CA . ARG A 1 110 ? 21.516 8.125 8.125 1 93.69 110 ARG A CA 1
ATOM 865 C C . ARG A 1 110 ? 21.578 8.844 6.781 1 93.69 110 ARG A C 1
ATOM 867 O O . ARG A 1 110 ? 22.531 8.672 6.02 1 93.69 110 ARG A O 1
ATOM 874 N N . PHE A 1 111 ? 20.562 9.602 6.496 1 95.62 111 PHE A N 1
ATOM 875 C CA . PHE A 1 111 ? 20.531 10.336 5.238 1 95.62 111 PHE A CA 1
ATOM 876 C C . PHE A 1 111 ? 21.672 11.344 5.18 1 95.62 111 PHE A C 1
ATOM 878 O O . PHE A 1 111 ? 22.297 11.531 4.129 1 95.62 111 PHE A O 1
ATOM 885 N N . TYR A 1 112 ? 21.922 11.93 6.293 1 92.62 112 TYR A N 1
ATOM 886 C CA . TYR A 1 112 ? 23.047 12.852 6.379 1 92.62 112 TYR A CA 1
ATOM 887 C C . TYR A 1 112 ? 24.375 12.125 6.129 1 92.62 112 TYR A C 1
ATOM 889 O O . TYR A 1 112 ? 25.203 12.594 5.348 1 92.62 112 TYR A O 1
ATOM 897 N N . GLU A 1 113 ? 24.5 11.008 6.75 1 88.81 113 GLU A N 1
ATOM 898 C CA . GLU A 1 113 ? 25.719 10.211 6.633 1 88.81 113 GLU A CA 1
ATOM 899 C C . GLU A 1 113 ? 25.953 9.75 5.199 1 88.81 113 GLU A C 1
ATOM 901 O O . GLU A 1 113 ? 27.078 9.672 4.734 1 88.81 113 GLU A O 1
ATOM 906 N N . HIS A 1 114 ? 24.859 9.484 4.574 1 89.31 114 HIS A N 1
ATOM 907 C CA . HIS A 1 114 ? 24.969 8.969 3.215 1 89.31 114 HIS A CA 1
ATOM 908 C C . HIS A 1 114 ? 24.969 10.102 2.195 1 89.31 114 HIS A C 1
ATOM 910 O O . HIS A 1 114 ? 24.938 9.859 0.987 1 89.31 114 HIS A O 1
ATOM 916 N N . LYS A 1 115 ? 24.875 11.297 2.633 1 89.69 115 LYS A N 1
ATOM 917 C CA . LYS A 1 115 ? 25.062 12.508 1.833 1 89.69 115 LYS A CA 1
ATOM 918 C C . LYS A 1 115 ? 24 12.617 0.75 1 89.69 115 LYS A C 1
ATOM 920 O O . LYS A 1 115 ? 24.312 12.898 -0.41 1 89.69 115 LYS A O 1
ATOM 925 N N . VAL A 1 116 ? 22.797 12.305 1.137 1 94.5 116 VAL A N 1
ATOM 926 C CA . VAL A 1 116 ? 21.719 12.547 0.18 1 94.5 116 VAL A CA 1
ATOM 927 C C . VAL A 1 116 ? 21.625 14.039 -0.118 1 94.5 116 VAL A C 1
ATOM 929 O O . VAL A 1 116 ? 22.062 14.867 0.675 1 94.5 116 VAL A O 1
ATOM 932 N N . CYS A 1 117 ? 21.062 14.344 -1.272 1 94.81 117 CYS A N 1
ATOM 933 C CA . CYS A 1 117 ? 21.094 15.742 -1.69 1 94.81 117 CYS A CA 1
ATOM 934 C C . CYS A 1 117 ? 19.906 16.516 -1.104 1 94.81 117 CYS A C 1
ATOM 936 O O . CYS A 1 117 ? 19.891 17.75 -1.146 1 94.81 117 CYS A O 1
ATOM 938 N N . GLY A 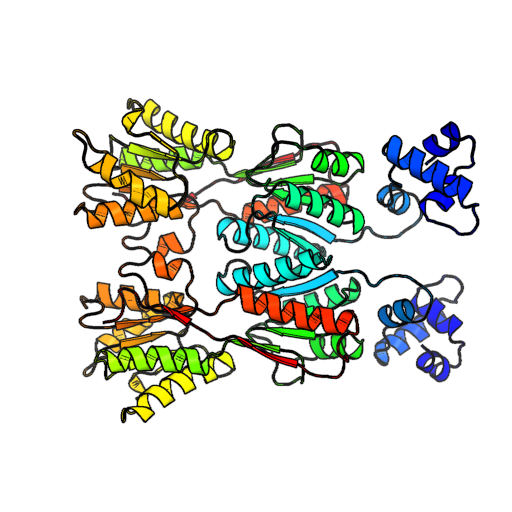1 118 ? 18.969 15.891 -0.598 1 96.88 118 GLY A N 1
ATOM 939 C CA . GLY A 1 118 ? 17.797 16.453 0.038 1 96.88 118 GLY A CA 1
ATOM 940 C C . GLY A 1 118 ? 16.875 15.406 0.641 1 96.88 118 GLY A C 1
ATOM 941 O O . GLY A 1 118 ? 17.047 14.211 0.393 1 96.88 118 GLY A O 1
ATOM 942 N N . VAL A 1 119 ? 15.906 15.891 1.485 1 97.94 119 VAL A N 1
ATOM 943 C CA . VAL A 1 119 ? 15.039 14.953 2.193 1 97.94 119 VAL A CA 1
ATOM 944 C C . VAL A 1 119 ? 13.586 15.367 2.016 1 97.94 119 VAL A C 1
ATOM 946 O O . VAL A 1 119 ? 13.25 16.547 2.1 1 97.94 119 VAL A O 1
ATOM 949 N N . ILE A 1 120 ? 12.766 14.414 1.678 1 98.62 120 ILE A N 1
ATOM 950 C CA . ILE A 1 120 ? 11.312 14.555 1.671 1 98.62 120 ILE A CA 1
ATOM 951 C C . ILE A 1 120 ? 10.711 13.75 2.82 1 98.62 120 ILE A C 1
ATOM 953 O O . ILE A 1 120 ? 10.977 12.547 2.953 1 98.62 120 ILE A O 1
ATOM 957 N N . VAL A 1 121 ? 9.828 14.398 3.672 1 98.06 121 VAL A N 1
ATOM 958 C CA . VAL A 1 121 ? 9.461 13.695 4.898 1 98.06 121 VAL A CA 1
ATOM 959 C C . VAL A 1 121 ? 8.023 14.039 5.285 1 98.06 121 VAL A C 1
ATOM 961 O O . VAL A 1 121 ? 7.582 15.172 5.109 1 98.06 121 VAL A O 1
ATOM 964 N N . SER A 1 122 ? 7.305 13.023 5.648 1 96.88 122 SER A N 1
ATOM 965 C CA . SER A 1 122 ? 6.098 13.195 6.449 1 96.88 122 SER A CA 1
ATOM 966 C C . SER A 1 122 ? 6.363 12.883 7.918 1 96.88 122 SER A C 1
ATOM 968 O O . SER A 1 122 ? 6.734 11.758 8.266 1 96.88 122 SER A O 1
ATOM 970 N N . GLN A 1 123 ? 6.152 13.828 8.664 1 93.06 123 GLN A N 1
ATOM 971 C CA . GLN A 1 123 ? 6.516 13.742 10.078 1 93.06 123 GLN A CA 1
ATOM 972 C C . GLN A 1 123 ? 5.766 12.609 10.766 1 93.06 123 GLN A C 1
ATOM 974 O O . GLN A 1 123 ? 4.578 12.391 10.516 1 93.06 123 GLN A O 1
ATOM 979 N N . ALA A 1 124 ? 6.496 11.898 11.688 1 92.56 124 ALA A N 1
ATOM 980 C CA . ALA A 1 124 ? 5.875 10.859 12.5 1 92.56 124 ALA A CA 1
ATOM 981 C C . ALA A 1 124 ? 4.855 11.445 13.469 1 92.56 124 ALA A C 1
ATOM 983 O O . ALA A 1 124 ? 5.02 12.578 13.938 1 92.56 124 ALA A O 1
ATOM 984 N N . LYS A 1 125 ? 3.879 10.648 13.859 1 84.56 125 LYS A N 1
ATOM 985 C CA . LYS A 1 125 ? 2.795 11.109 14.719 1 84.56 125 LYS A CA 1
ATOM 986 C C . LYS A 1 125 ? 3.316 11.508 16.094 1 84.56 125 LYS A C 1
ATOM 988 O O . LYS A 1 125 ? 2.799 12.438 16.719 1 84.56 125 LYS A O 1
ATOM 993 N N . ASP A 1 126 ? 4.348 10.844 16.484 1 86.88 126 ASP A N 1
ATOM 994 C CA . ASP A 1 126 ? 4.77 11.055 17.859 1 86.88 126 ASP A CA 1
ATOM 995 C C . ASP A 1 126 ? 5.898 12.086 17.938 1 86.88 126 ASP A C 1
ATOM 997 O O . ASP A 1 126 ? 6.461 12.32 19.016 1 86.88 126 ASP A O 1
ATOM 1001 N N . THR A 1 127 ? 6.246 12.648 16.844 1 89.06 127 THR A N 1
ATOM 1002 C CA . THR A 1 127 ? 7.301 13.656 16.828 1 89.06 127 THR A CA 1
ATOM 1003 C C . THR A 1 127 ? 6.832 14.938 17.5 1 89.06 127 THR A C 1
ATOM 1005 O O . THR A 1 127 ? 5.801 15.508 17.141 1 89.06 127 THR A O 1
ATOM 1008 N N . GLN A 1 128 ? 7.664 15.375 18.5 1 85.94 128 GLN A N 1
ATOM 1009 C CA . GLN A 1 128 ? 7.352 16.594 19.219 1 85.94 128 GLN A CA 1
ATOM 1010 C C . GLN A 1 128 ? 8.547 17.547 19.25 1 85.94 128 GLN A C 1
ATOM 1012 O O . GLN A 1 128 ? 8.43 18.688 19.703 1 85.94 128 GLN A O 1
ATOM 1017 N N . GLN A 1 129 ? 9.648 17.031 18.906 1 89.94 129 GLN A N 1
ATOM 1018 C CA . GLN A 1 129 ? 10.875 17.797 18.781 1 89.94 129 GLN A CA 1
ATOM 1019 C C . GLN A 1 129 ? 11.406 17.781 17.359 1 89.94 129 GLN A C 1
ATOM 1021 O O . GLN A 1 129 ? 11.227 16.797 16.641 1 89.94 129 GLN A O 1
ATOM 1026 N N . TYR A 1 130 ? 12.102 18.859 17 1 91.81 130 TYR A N 1
ATOM 1027 C CA . TYR A 1 130 ? 12.375 19.016 15.57 1 91.81 130 TYR A CA 1
ATOM 1028 C C . TYR A 1 130 ? 13.859 19.266 15.328 1 91.81 130 TYR A C 1
ATOM 1030 O O . TYR A 1 130 ? 14.25 19.703 14.242 1 91.81 130 TYR A O 1
ATOM 1038 N N . GLU A 1 131 ? 14.672 18.984 16.266 1 92.62 131 GLU A N 1
ATOM 1039 C CA . GLU A 1 131 ? 16.094 19.281 16.172 1 92.62 131 GLU A CA 1
ATOM 1040 C C . GLU A 1 131 ? 16.75 18.5 15.023 1 92.62 131 GLU A C 1
ATOM 1042 O O . GLU A 1 131 ? 17.672 18.984 14.383 1 92.62 131 GLU A O 1
ATOM 1047 N N . HIS A 1 132 ? 16.266 17.312 14.836 1 94.5 132 HIS A N 1
ATOM 1048 C CA . HIS A 1 132 ? 16.844 16.484 13.789 1 94.5 132 HIS A CA 1
ATOM 1049 C C . HIS A 1 132 ? 16.594 17.078 12.406 1 94.5 132 HIS A C 1
ATOM 1051 O O . HIS A 1 132 ? 17.453 16.984 11.523 1 94.5 132 HIS A O 1
ATOM 1057 N N . PHE A 1 133 ? 15.523 17.734 12.195 1 94.69 133 PHE A N 1
ATOM 1058 C CA . PHE A 1 133 ? 15.242 18.438 10.938 1 94.69 133 PHE A CA 1
ATOM 1059 C C . PHE A 1 133 ? 16.094 19.688 10.82 1 94.69 133 PHE A C 1
ATOM 1061 O O . PHE A 1 133 ? 16.656 19.969 9.758 1 94.69 133 PHE A O 1
ATOM 1068 N N . GLN A 1 134 ? 16.172 20.422 11.914 1 92.56 134 GLN A N 1
ATOM 1069 C CA . GLN A 1 134 ? 16.969 21.641 11.945 1 92.56 134 GLN A CA 1
ATOM 1070 C C . GLN A 1 134 ? 18.438 21.359 11.625 1 92.56 134 GLN A C 1
ATOM 1072 O O . GLN A 1 134 ? 19.078 22.141 10.914 1 92.56 134 GLN A O 1
ATOM 1077 N N . LYS A 1 135 ? 18.844 20.281 12.156 1 91.81 135 LYS A N 1
ATOM 1078 C CA . LYS A 1 135 ? 20.219 19.891 11.898 1 91.81 135 LYS A CA 1
ATOM 1079 C C . LYS A 1 135 ? 20.469 19.688 10.406 1 91.81 135 LYS A C 1
ATOM 1081 O O . LYS A 1 135 ? 21.516 20.094 9.891 1 91.81 135 LYS A O 1
ATOM 1086 N N . LEU A 1 136 ? 19.578 19.031 9.719 1 93.06 136 LEU A N 1
ATOM 1087 C CA . LEU A 1 136 ? 19.703 18.859 8.281 1 93.06 136 LEU A CA 1
ATOM 1088 C C . LEU A 1 136 ? 19.766 20.203 7.566 1 93.06 136 LEU A C 1
ATOM 1090 O O . LEU A 1 136 ? 20.625 20.422 6.719 1 93.06 136 LEU A O 1
ATOM 1094 N N . MET A 1 137 ? 18.922 21.109 7.906 1 90.62 137 MET A N 1
ATOM 1095 C CA . MET A 1 137 ? 18.828 22.422 7.273 1 90.62 137 MET A CA 1
ATOM 1096 C C . MET A 1 137 ? 20.078 23.25 7.551 1 90.62 137 MET A C 1
ATOM 1098 O O . MET A 1 137 ? 20.578 23.938 6.664 1 90.62 137 MET A O 1
ATOM 1102 N N . ASP A 1 138 ? 20.516 23.125 8.758 1 88.75 138 ASP A N 1
ATOM 1103 C CA . ASP A 1 138 ? 21.719 23.859 9.156 1 88.75 138 ASP A CA 1
ATOM 1104 C C . ASP A 1 138 ? 22.922 23.422 8.344 1 88.75 138 ASP A C 1
ATOM 1106 O O . ASP A 1 138 ? 23.859 24.203 8.148 1 88.75 138 ASP A O 1
ATOM 1110 N N . HIS A 1 139 ? 22.828 22.281 7.891 1 89.25 139 HIS A N 1
ATOM 1111 C CA . HIS A 1 139 ? 23.938 21.766 7.105 1 89.25 139 HIS A CA 1
ATOM 1112 C C . HIS A 1 139 ? 23.688 21.953 5.609 1 89.25 139 HIS A C 1
ATOM 1114 O O . HIS A 1 139 ? 24.344 21.297 4.785 1 89.25 139 HIS A O 1
ATOM 1120 N N . GLY A 1 140 ? 22.672 22.641 5.328 1 87.88 140 GLY A N 1
ATOM 1121 C CA . GLY A 1 140 ? 22.422 23.016 3.945 1 87.88 140 GLY A CA 1
ATOM 1122 C C . GLY A 1 140 ? 21.625 21.984 3.176 1 87.88 140 GLY A C 1
ATOM 1123 O O . GLY A 1 140 ? 21.578 22.016 1.944 1 87.88 140 GLY A O 1
ATOM 1124 N N . MET A 1 141 ? 21.078 21.047 3.854 1 91.81 141 MET A N 1
ATOM 1125 C CA . MET A 1 141 ? 20.266 20.016 3.211 1 91.81 141 MET A CA 1
ATOM 1126 C C . MET A 1 141 ? 18.828 20.484 3.027 1 91.81 141 MET A C 1
ATOM 1128 O O . MET A 1 141 ? 18.125 20.734 4.008 1 91.81 141 MET A O 1
ATOM 1132 N N . PRO A 1 142 ? 18.406 20.625 1.727 1 95.31 142 PRO A N 1
ATOM 1133 C CA . PRO A 1 142 ? 17 21 1.525 1 95.31 142 PRO A CA 1
ATOM 1134 C C . PRO A 1 142 ? 16.031 19.984 2.1 1 95.31 142 PRO A C 1
ATOM 1136 O O . PRO A 1 142 ? 16.281 18.781 2.002 1 95.31 142 PRO A O 1
ATOM 1139 N N . LEU A 1 143 ? 15.039 20.531 2.711 1 96.19 143 LEU A N 1
ATOM 1140 C CA . LEU A 1 143 ? 14.008 19.719 3.35 1 96.19 143 LEU A CA 1
ATOM 1141 C C . LEU A 1 143 ? 12.625 20.109 2.842 1 96.19 143 LEU A C 1
ATOM 1143 O O . LEU A 1 143 ? 12.289 21.297 2.779 1 96.19 143 LEU A O 1
ATOM 1147 N N . VAL A 1 144 ? 11.836 19.094 2.416 1 97.81 144 VAL A N 1
ATOM 1148 C CA . VAL A 1 144 ? 10.461 19.312 1.979 1 97.81 144 VAL A CA 1
ATOM 1149 C C . VAL A 1 144 ? 9.523 18.406 2.771 1 97.81 144 VAL A C 1
ATOM 1151 O O . VAL A 1 144 ? 9.664 17.188 2.754 1 97.81 144 VAL A O 1
ATOM 1154 N N . PHE A 1 145 ? 8.602 19 3.455 1 96.88 145 PHE A N 1
ATOM 1155 C CA . PHE A 1 145 ? 7.574 18.234 4.148 1 96.88 145 PHE A CA 1
ATOM 1156 C C . PHE A 1 145 ? 6.391 17.969 3.229 1 96.88 145 PHE A C 1
ATOM 1158 O O . PHE A 1 145 ? 6.062 18.781 2.371 1 96.88 145 PHE A O 1
ATOM 1165 N N . TYR A 1 146 ? 5.809 16.781 3.422 1 97.31 146 TYR A N 1
ATOM 1166 C CA . TYR A 1 146 ? 4.527 16.484 2.791 1 97.31 146 TYR A CA 1
ATOM 1167 C C . TYR A 1 146 ? 3.543 15.914 3.805 1 97.31 146 TYR A C 1
ATOM 1169 O O . TYR A 1 146 ? 3.949 15.32 4.809 1 97.31 146 TYR A O 1
ATOM 1177 N N . ASP A 1 147 ? 2.229 16.062 3.627 1 93.5 147 ASP A N 1
ATOM 1178 C CA . ASP A 1 147 ? 1.15 15.539 4.453 1 93.5 147 ASP A CA 1
ATOM 1179 C C . ASP A 1 147 ? 1.2 16.125 5.863 1 93.5 147 ASP A C 1
ATOM 1181 O O . ASP A 1 147 ? 0.73 17.234 6.098 1 93.5 147 ASP A O 1
ATOM 1185 N N . ARG A 1 148 ? 1.991 15.523 6.75 1 90.38 148 ARG A N 1
ATOM 1186 C CA . ARG A 1 148 ? 2.213 16.062 8.086 1 90.38 148 ARG A CA 1
ATOM 1187 C C . ARG A 1 148 ? 3.445 16.953 8.117 1 90.38 148 ARG A C 1
ATOM 1189 O O . ARG A 1 148 ? 4.543 16.531 7.762 1 90.38 148 ARG A O 1
ATOM 1196 N N . ILE A 1 149 ? 3.195 18.172 8.492 1 86.94 149 ILE A N 1
ATOM 1197 C CA . ILE A 1 149 ? 4.262 19.156 8.422 1 86.94 149 ILE A CA 1
ATOM 1198 C C . ILE A 1 149 ? 4.676 19.578 9.828 1 86.94 149 ILE A C 1
ATOM 1200 O O . ILE A 1 149 ? 3.941 19.344 10.797 1 86.94 149 ILE A O 1
ATOM 1204 N N . CYS A 1 150 ? 5.852 20.125 9.82 1 81 150 CYS A N 1
ATOM 1205 C CA . CYS A 1 150 ? 6.383 20.688 11.055 1 81 150 CYS A CA 1
ATOM 1206 C C . CYS A 1 150 ? 6.039 22.172 11.172 1 81 150 CYS A C 1
ATOM 1208 O O . CYS A 1 150 ? 6.414 22.969 10.312 1 81 150 CYS A O 1
ATOM 1210 N N . THR A 1 151 ? 5.379 22.469 12.172 1 74.81 151 THR A N 1
ATOM 1211 C CA . THR A 1 151 ? 4.961 23.859 12.328 1 74.81 151 THR A CA 1
ATOM 1212 C C . THR A 1 151 ? 6.051 24.688 13.016 1 74.81 151 THR A C 1
ATOM 1214 O O . THR A 1 151 ? 6.043 25.922 12.945 1 74.81 151 THR A O 1
ATOM 1217 N N . GLY A 1 152 ? 7.02 24.031 13.5 1 74.88 152 GLY A N 1
ATOM 1218 C CA . GLY A 1 152 ? 8.062 24.75 14.227 1 74.88 152 GLY A CA 1
ATOM 1219 C C . GLY A 1 152 ? 9.195 25.219 13.328 1 74.88 152 GLY A C 1
ATOM 1220 O O . GLY A 1 152 ? 10.055 25.984 13.758 1 74.88 152 GLY A O 1
ATOM 1221 N N . ILE A 1 153 ? 9.164 24.734 12.117 1 77.56 153 ILE A N 1
ATOM 1222 C CA . ILE A 1 153 ? 10.227 25.094 11.188 1 77.56 153 ILE A CA 1
ATOM 1223 C C . ILE A 1 153 ? 9.617 25.625 9.891 1 77.56 153 ILE A C 1
ATOM 1225 O O . ILE A 1 153 ? 8.695 25.016 9.336 1 77.56 153 ILE A O 1
ATOM 1229 N N . ASP A 1 154 ? 10.078 26.781 9.508 1 83 154 ASP A N 1
ATOM 1230 C CA . ASP A 1 154 ? 9.648 27.281 8.203 1 83 154 ASP A CA 1
ATOM 1231 C C . ASP A 1 154 ? 10.383 26.562 7.074 1 83 154 ASP A C 1
ATOM 1233 O O . ASP A 1 154 ? 11.547 26.859 6.797 1 83 154 ASP A O 1
ATOM 1237 N N . CYS A 1 155 ? 9.719 25.625 6.496 1 88.69 155 CYS A N 1
ATOM 1238 C CA . CYS A 1 155 ? 10.336 24.797 5.465 1 88.69 155 CYS A CA 1
ATOM 1239 C C . CYS A 1 155 ? 9.375 24.547 4.305 1 88.69 155 CYS A C 1
ATOM 1241 O O . CYS A 1 155 ? 8.203 24.922 4.383 1 88.69 155 CYS A O 1
ATOM 1243 N N . ASN A 1 156 ? 9.922 24.094 3.209 1 95.44 156 ASN A N 1
ATOM 1244 C CA . ASN A 1 156 ? 9.125 23.719 2.049 1 95.44 156 ASN A CA 1
ATOM 1245 C C . ASN A 1 156 ? 8.094 22.656 2.406 1 95.44 156 ASN A C 1
ATOM 1247 O O . ASN A 1 156 ? 8.375 21.75 3.209 1 95.44 156 ASN A O 1
ATOM 1251 N N . ARG A 1 157 ? 6.914 22.828 1.837 1 95.75 157 ARG A N 1
ATOM 1252 C CA . ARG A 1 157 ? 5.895 21.828 2.162 1 95.75 157 ARG A CA 1
ATOM 1253 C C . ARG A 1 157 ? 4.891 21.688 1.022 1 95.75 157 ARG A C 1
ATOM 1255 O O . ARG A 1 157 ? 4.637 22.641 0.285 1 95.75 157 ARG A O 1
ATOM 1262 N N . VAL A 1 158 ? 4.434 20.516 0.862 1 97.5 158 VAL A N 1
ATOM 1263 C CA . VAL A 1 158 ? 3.312 20.172 -0.005 1 97.5 158 VAL A CA 1
ATOM 1264 C C . VAL A 1 158 ? 2.215 19.5 0.813 1 97.5 158 VAL A C 1
ATOM 1266 O O . VAL A 1 158 ? 2.428 18.422 1.384 1 97.5 158 VAL A O 1
ATOM 1269 N N . VAL A 1 159 ? 1.061 20.094 0.907 1 95.69 159 VAL A N 1
ATOM 1270 C CA . VAL A 1 159 ? -0.03 19.531 1.689 1 95.69 159 VAL A CA 1
ATOM 1271 C C . VAL A 1 159 ? -1.275 19.391 0.817 1 95.69 159 VAL A C 1
ATOM 1273 O O . VAL A 1 159 ? -1.372 20.016 -0.241 1 95.69 159 VAL A O 1
ATOM 1276 N N . VAL A 1 160 ? -2.127 18.547 1.241 1 97.12 160 VAL A N 1
ATOM 1277 C CA . VAL A 1 160 ? -3.436 18.391 0.613 1 97.12 160 VAL A CA 1
ATOM 1278 C C . VAL A 1 160 ? -4.398 19.453 1.155 1 97.12 160 VAL A C 1
ATOM 1280 O O . VAL A 1 160 ? -4.277 19.875 2.303 1 97.12 160 VAL A O 1
ATOM 1283 N N . ASP A 1 161 ? -5.305 19.875 0.323 1 97.5 161 ASP A N 1
ATOM 1284 C CA . ASP A 1 161 ? -6.316 20.812 0.785 1 97.5 161 ASP A CA 1
ATOM 1285 C C . ASP A 1 161 ? -7.367 20.109 1.646 1 97.5 161 ASP A C 1
ATOM 1287 O O . ASP A 1 161 ? -8.508 19.938 1.218 1 97.5 161 ASP A O 1
ATOM 1291 N N . ASP A 1 162 ? -6.984 19.812 2.777 1 97.38 162 ASP A N 1
ATOM 1292 C CA . ASP A 1 162 ? -7.816 19.078 3.723 1 97.38 162 ASP A CA 1
ATOM 1293 C C . ASP A 1 162 ? -9.094 19.844 4.047 1 97.38 162 ASP A C 1
ATOM 1295 O O . ASP A 1 162 ? -10.172 19.266 4.137 1 97.38 162 ASP A O 1
ATOM 1299 N N . TYR A 1 163 ? -8.969 21.109 4.23 1 97.88 163 TYR A N 1
ATOM 1300 C CA . TYR A 1 163 ? -10.117 21.953 4.539 1 97.88 163 TYR A CA 1
ATOM 1301 C C . TYR A 1 163 ? -11.164 21.875 3.436 1 97.88 163 TYR A C 1
ATOM 1303 O O . TYR A 1 163 ? -12.32 21.547 3.689 1 97.88 163 TYR A O 1
ATOM 1311 N N . GLN A 1 164 ? -10.734 22.109 2.26 1 98.44 164 GLN A N 1
ATOM 1312 C CA . GLN A 1 164 ? -11.672 22.125 1.144 1 98.44 164 GLN A CA 1
ATOM 1313 C C . GLN A 1 164 ? -12.25 20.734 0.88 1 98.44 164 GLN A C 1
ATOM 1315 O O . GLN A 1 164 ? -13.414 20.609 0.495 1 98.44 164 GLN A O 1
ATOM 1320 N N . GLY A 1 165 ? -11.375 19.75 1.024 1 98.62 165 GLY A N 1
ATOM 1321 C CA . GLY A 1 165 ? -11.859 18.391 0.88 1 98.62 165 GLY A CA 1
ATOM 1322 C C . GLY A 1 165 ? -13 18.062 1.828 1 98.62 165 GLY A C 1
ATOM 1323 O O . GLY A 1 165 ? -14.031 17.531 1.407 1 98.62 165 GLY A O 1
ATOM 1324 N N . ALA A 1 166 ? -12.797 18.391 3.061 1 98.69 166 ALA A N 1
ATOM 1325 C CA . ALA A 1 166 ? -13.828 18.141 4.07 1 98.69 166 ALA A CA 1
ATOM 1326 C C . ALA A 1 166 ? -15.055 19 3.828 1 98.69 166 ALA A C 1
ATOM 1328 O O . ALA A 1 166 ? -16.188 18.516 3.914 1 98.69 166 ALA A O 1
ATOM 1329 N N . PHE A 1 167 ? -14.828 20.219 3.477 1 98.75 167 PHE A N 1
ATOM 1330 C CA . PHE A 1 167 ? -15.914 21.156 3.209 1 98.75 167 PHE A CA 1
ATOM 1331 C C . PHE A 1 167 ? -16.812 20.641 2.088 1 98.75 167 PHE A C 1
ATOM 1333 O O . PHE A 1 167 ? -18.031 20.625 2.227 1 98.75 167 PHE A O 1
ATOM 1340 N N . ASN A 1 168 ? -16.234 20.188 1.036 1 98.75 168 ASN A N 1
ATOM 1341 C CA . ASN A 1 168 ? -16.984 19.688 -0.113 1 98.75 168 ASN A CA 1
ATOM 1342 C C . ASN A 1 168 ? -17.734 18.406 0.225 1 98.75 168 ASN A C 1
ATOM 1344 O O . ASN A 1 168 ? -18.875 18.219 -0.185 1 98.75 168 ASN A O 1
ATOM 1348 N N . ALA A 1 169 ? -17.078 17.562 0.949 1 98.88 169 ALA A N 1
ATOM 1349 C CA . ALA A 1 169 ? -17.672 16.297 1.322 1 98.88 169 ALA A CA 1
ATOM 1350 C C . ALA A 1 169 ? -18.906 16.5 2.203 1 98.88 169 ALA A C 1
ATOM 1352 O O . ALA A 1 169 ? -19.969 15.922 1.946 1 98.88 169 ALA A O 1
ATOM 1353 N N . VAL A 1 170 ? -18.75 17.328 3.184 1 98.81 170 VAL A N 1
ATOM 1354 C CA . VAL A 1 170 ? -19.844 17.578 4.121 1 98.81 170 VAL A CA 1
ATOM 1355 C C . VAL A 1 170 ? -20.953 18.359 3.432 1 98.81 170 VAL A C 1
ATOM 1357 O O . VAL A 1 170 ? -22.141 18.109 3.658 1 98.81 170 VAL A O 1
ATOM 1360 N N . THR A 1 171 ? -20.578 19.281 2.576 1 98.81 171 THR A N 1
ATOM 1361 C CA . THR A 1 171 ? -21.578 20 1.773 1 98.81 171 THR A CA 1
ATOM 1362 C C . THR A 1 171 ? -22.406 19.016 0.94 1 98.81 171 THR A C 1
ATOM 1364 O O . THR A 1 171 ? -23.625 19.156 0.849 1 98.81 171 THR A O 1
ATOM 1367 N N . HIS A 1 172 ? -21.734 18.078 0.376 1 98.81 172 HIS A N 1
ATOM 1368 C CA . HIS A 1 172 ? -22.438 17.047 -0.389 1 98.81 172 HIS A CA 1
ATOM 1369 C C . HIS A 1 172 ? -23.438 16.297 0.481 1 98.81 172 HIS A C 1
ATOM 1371 O O . HIS A 1 172 ? -24.578 16.062 0.065 1 98.81 172 HIS A O 1
ATOM 1377 N N . LEU A 1 173 ? -23.031 15.914 1.668 1 98.81 173 LEU A N 1
ATOM 1378 C CA . LEU A 1 173 ? -23.922 15.227 2.592 1 98.81 173 LEU A CA 1
ATOM 1379 C C . LEU A 1 173 ? -25.156 16.094 2.898 1 98.81 173 LEU A C 1
ATOM 1381 O O . LEU A 1 173 ? -26.281 15.594 2.877 1 98.81 173 LEU A O 1
ATOM 1385 N N . ILE A 1 174 ? -24.953 17.359 3.111 1 98.69 174 ILE A N 1
ATOM 1386 C CA . ILE A 1 174 ? -26.031 18.281 3.438 1 98.69 174 ILE A CA 1
ATOM 1387 C C . ILE A 1 174 ? -26.953 18.438 2.236 1 98.69 174 ILE A C 1
ATOM 1389 O O . ILE A 1 174 ? -28.188 18.375 2.377 1 98.69 174 ILE A O 1
ATOM 1393 N N . ASN A 1 175 ? -26.359 18.578 1.084 1 98.44 175 ASN A N 1
ATOM 1394 C CA . ASN A 1 175 ? -27.125 18.781 -0.138 1 98.44 175 ASN A CA 1
ATOM 1395 C C . ASN A 1 175 ? -27.984 17.578 -0.48 1 98.44 175 ASN A C 1
ATOM 1397 O O . ASN A 1 175 ? -29 17.703 -1.171 1 98.44 175 ASN A O 1
ATOM 1401 N N . THR A 1 176 ? -27.594 16.438 0.037 1 98.12 176 THR A N 1
ATOM 1402 C CA . THR A 1 176 ? -28.344 15.219 -0.25 1 98.12 176 THR A CA 1
ATOM 1403 C C . THR A 1 176 ? -29.375 14.953 0.838 1 98.12 176 THR A C 1
ATOM 1405 O O . THR A 1 176 ? -30.031 13.906 0.831 1 98.12 176 THR A O 1
ATOM 1408 N N . GLY A 1 177 ? -29.422 15.828 1.866 1 97.81 177 GLY A N 1
ATOM 1409 C CA . GLY A 1 177 ? -30.562 15.781 2.781 1 97.81 177 GLY A CA 1
ATOM 1410 C C . GLY A 1 177 ? -30.141 15.508 4.219 1 97.81 177 GLY A C 1
ATOM 1411 O O . GLY A 1 177 ? -30.984 15.531 5.121 1 97.81 177 GLY A O 1
ATOM 1412 N N . CYS A 1 178 ? -28.906 15.281 4.461 1 98.19 178 CYS A N 1
ATOM 1413 C CA . CYS A 1 178 ? -28.453 15 5.816 1 98.19 178 CYS A CA 1
ATOM 1414 C C . CYS A 1 178 ? -28.406 16.281 6.645 1 98.19 178 CYS A C 1
ATOM 1416 O O . CYS A 1 178 ? -28.094 17.344 6.121 1 98.19 178 CYS A O 1
ATOM 1418 N N . ARG A 1 179 ? -28.656 16.094 7.945 1 97.5 179 ARG A N 1
ATOM 1419 C CA . ARG A 1 179 ? -28.719 17.266 8.812 1 97.5 179 ARG A CA 1
ATOM 1420 C C . ARG A 1 179 ? -27.922 17.047 10.086 1 97.5 179 ARG A C 1
ATOM 1422 O O . ARG A 1 179 ? -27.438 18 10.703 1 97.5 179 ARG A O 1
ATOM 1429 N N . ARG A 1 180 ? -27.875 15.836 10.547 1 97.94 180 ARG A N 1
ATOM 1430 C CA . ARG A 1 180 ? -27.109 15.453 11.727 1 97.94 180 ARG A CA 1
ATOM 1431 C C . ARG A 1 180 ? -25.875 14.648 11.336 1 97.94 180 ARG A C 1
ATOM 1433 O O . ARG A 1 180 ? -25.922 13.414 11.258 1 97.94 180 ARG A O 1
ATOM 1440 N N . ILE A 1 181 ? -24.828 15.414 11.18 1 98.56 181 ILE A N 1
ATOM 1441 C CA . ILE A 1 181 ? -23.641 14.773 10.602 1 98.56 181 ILE A CA 1
ATOM 1442 C C . ILE A 1 181 ? -22.578 14.602 11.68 1 98.56 181 ILE A C 1
ATOM 1444 O O . ILE A 1 181 ? -22.109 15.578 12.266 1 98.56 181 ILE A O 1
ATOM 1448 N N . ALA A 1 182 ? -22.188 13.367 11.945 1 98.75 182 ALA A N 1
ATOM 1449 C CA . ALA A 1 182 ? -21.141 13.055 12.914 1 98.75 182 ALA A CA 1
ATOM 1450 C C . ALA A 1 182 ? -19.766 13.18 12.281 1 98.75 182 ALA A C 1
ATOM 1452 O O . ALA A 1 182 ? -19.594 12.945 11.078 1 98.75 182 ALA A O 1
ATOM 1453 N N . PHE A 1 183 ? -18.812 13.555 13.141 1 98.75 183 PHE A N 1
ATOM 1454 C CA . PHE A 1 183 ? -17.422 13.695 12.734 1 98.75 183 PHE A CA 1
ATOM 1455 C C . PHE A 1 183 ? -16.531 12.75 13.531 1 98.75 183 PHE A C 1
ATOM 1457 O O . PHE A 1 183 ? -16.469 12.82 14.758 1 98.75 183 PHE A O 1
ATOM 1464 N N . TYR A 1 184 ? -15.883 11.805 12.797 1 98.62 184 TYR A N 1
ATOM 1465 C CA . TYR A 1 184 ? -14.812 11 13.375 1 98.62 184 TYR A CA 1
ATOM 1466 C C . TYR A 1 184 ? -13.445 11.492 12.906 1 98.62 184 TYR A C 1
ATOM 1468 O O . TYR A 1 184 ? -13.102 11.367 11.727 1 98.62 184 TYR A O 1
ATOM 1476 N N . GLY A 1 185 ? -12.625 12.039 13.82 1 96.62 185 GLY A N 1
ATOM 1477 C CA . GLY A 1 185 ? -11.375 12.664 13.422 1 96.62 185 GLY A CA 1
ATOM 1478 C C . GLY A 1 185 ? -10.18 12.141 14.203 1 96.62 185 GLY A C 1
ATOM 1479 O O . GLY A 1 185 ? -10.336 11.406 15.172 1 96.62 185 GLY A O 1
ATOM 1480 N N . SER A 1 186 ? -9.008 12.477 13.672 1 92.5 186 SER A N 1
ATOM 1481 C CA . SER A 1 186 ? -7.75 12.227 14.375 1 92.5 186 SER A CA 1
ATOM 1482 C C . SER A 1 186 ? -7.508 13.25 15.477 1 92.5 186 SER A C 1
ATOM 1484 O O . SER A 1 186 ? -8.242 14.234 15.578 1 92.5 186 SER A O 1
ATOM 1486 N N . PRO A 1 187 ? -6.496 13.008 16.281 1 88.5 187 PRO A N 1
ATOM 1487 C CA . PRO A 1 187 ? -6.18 13.992 17.312 1 88.5 187 PRO A CA 1
ATOM 1488 C C . PRO A 1 187 ? -5.984 15.398 16.75 1 88.5 187 PRO A C 1
ATOM 1490 O O . PRO A 1 187 ? -5.371 15.562 15.688 1 88.5 187 PRO A O 1
ATOM 1493 N N . MET A 1 188 ? -6.395 16.375 17.5 1 89.75 188 MET A N 1
ATOM 1494 C CA . MET A 1 188 ? -6.449 17.75 17.031 1 89.75 188 MET A CA 1
ATOM 1495 C C . MET A 1 188 ? -5.074 18.406 17.125 1 89.75 188 MET A C 1
ATOM 1497 O O . MET A 1 188 ? -4.898 19.547 16.672 1 89.75 188 MET A O 1
ATOM 1501 N N . THR A 1 189 ? -4.113 17.656 17.547 1 82.69 189 THR A N 1
ATOM 1502 C CA . THR A 1 189 ? -2.74 18.141 17.562 1 82.69 189 THR A CA 1
ATOM 1503 C C . THR A 1 189 ? -2.141 18.125 16.156 1 82.69 189 THR A C 1
ATOM 1505 O O . THR A 1 189 ? -1.134 18.781 15.891 1 82.69 189 THR A O 1
ATOM 1508 N N . LEU A 1 190 ? -2.766 17.438 15.297 1 83.69 190 LEU A N 1
ATOM 1509 C CA . LEU A 1 190 ? -2.32 17.359 13.914 1 83.69 190 LEU A CA 1
ATOM 1510 C C . LEU A 1 190 ? -3.004 18.406 13.055 1 83.69 190 LEU A C 1
ATOM 1512 O O . LEU A 1 190 ? -4.227 18.578 13.117 1 83.69 190 LEU A O 1
ATOM 1516 N N . GLU A 1 191 ? -2.207 19.016 12.234 1 86.25 191 GLU A N 1
ATOM 1517 C CA . GLU A 1 191 ? -2.746 20.078 11.375 1 86.25 191 GLU A CA 1
ATOM 1518 C C . GLU A 1 191 ? -3.771 19.516 10.398 1 86.25 191 GLU A C 1
ATOM 1520 O O . GLU A 1 191 ? -4.777 20.172 10.102 1 86.25 191 GLU A O 1
ATOM 1525 N N . ILE A 1 192 ? -3.549 18.422 9.883 1 90 192 ILE A N 1
ATOM 1526 C CA . ILE A 1 192 ? -4.457 17.812 8.922 1 90 192 ILE A CA 1
ATOM 1527 C C . ILE A 1 192 ? -5.82 17.594 9.57 1 90 192 ILE A C 1
ATOM 1529 O O . ILE A 1 192 ? -6.859 17.812 8.953 1 90 192 ILE A O 1
ATOM 1533 N N . SER A 1 193 ? -5.836 17.156 10.781 1 91.75 193 SER A N 1
ATOM 1534 C CA . SER A 1 193 ? -7.078 16.906 11.508 1 91.75 193 SER A CA 1
ATOM 1535 C C . SER A 1 193 ? -7.84 18.203 11.758 1 91.75 193 SER A C 1
ATOM 1537 O O . SER A 1 193 ? -9.055 18.266 11.578 1 91.75 193 SER A O 1
ATOM 1539 N N . LYS A 1 194 ? -7.125 19.188 12.133 1 94 194 LYS A N 1
ATOM 1540 C CA . LYS A 1 194 ? -7.73 20.484 12.375 1 94 194 LYS A CA 1
ATOM 1541 C C . LYS A 1 194 ? -8.383 21.031 11.109 1 94 194 LYS A C 1
ATOM 1543 O O . LYS A 1 194 ? -9.508 21.531 11.148 1 94 194 LYS A O 1
ATOM 1548 N N . ASN A 1 195 ? -7.68 20.906 10.055 1 95.81 195 ASN A N 1
ATOM 1549 C CA . ASN A 1 195 ? -8.172 21.422 8.781 1 95.81 195 ASN A CA 1
ATOM 1550 C C . ASN A 1 195 ? -9.422 20.672 8.32 1 95.81 195 ASN A C 1
ATOM 1552 O O . ASN A 1 195 ? -10.383 21.297 7.844 1 95.81 195 ASN A O 1
ATOM 1556 N N . ARG A 1 196 ? -9.43 19.375 8.438 1 97.56 196 ARG A N 1
ATOM 1557 C CA . ARG A 1 196 ? -10.609 18.609 8.055 1 97.56 196 ARG A CA 1
ATOM 1558 C C . ARG A 1 196 ? -11.789 18.938 8.961 1 97.56 196 ARG A C 1
ATOM 1560 O O . ARG A 1 196 ? -12.922 19.094 8.484 1 97.56 196 ARG A O 1
ATOM 1567 N N . TYR A 1 197 ? -11.508 19.125 10.227 1 98 197 TYR A N 1
ATOM 1568 C CA . TYR A 1 197 ? -12.57 19.5 11.148 1 98 197 TYR A CA 1
ATOM 1569 C C . TYR A 1 197 ? -13.141 20.875 10.781 1 98 197 TYR A C 1
ATOM 1571 O O . TYR A 1 197 ? -14.359 21.078 10.797 1 98 197 TYR A O 1
ATOM 1579 N N . ASN A 1 198 ? -12.234 21.797 10.531 1 98.25 198 ASN A N 1
ATOM 1580 C CA . ASN A 1 198 ? -12.68 23.141 10.164 1 98.25 198 ASN A CA 1
ATOM 1581 C C . ASN A 1 198 ? -13.539 23.125 8.906 1 98.25 198 ASN A C 1
ATOM 1583 O O . ASN A 1 198 ? -14.531 23.859 8.82 1 98.25 198 ASN A O 1
ATOM 1587 N N . GLY A 1 199 ? -13.117 22.312 7.957 1 98.62 199 GLY A N 1
ATOM 1588 C CA . GLY A 1 199 ? -13.945 22.156 6.773 1 98.62 199 GLY A CA 1
ATOM 1589 C C . GLY A 1 199 ? -15.32 21.609 7.078 1 98.62 199 GLY A C 1
ATOM 1590 O O . GLY A 1 199 ? -16.328 22.109 6.582 1 98.62 199 GLY A O 1
ATOM 1591 N N . TYR A 1 200 ? -15.352 20.625 7.938 1 98.69 200 TYR A N 1
ATOM 1592 C CA . TYR A 1 200 ? -16.594 20.016 8.43 1 98.69 200 TYR A CA 1
ATOM 1593 C C . TYR A 1 200 ? -17.453 21.062 9.125 1 98.69 200 TYR A C 1
ATOM 1595 O O . TYR A 1 200 ? -18.625 21.234 8.781 1 98.69 200 TYR A O 1
ATOM 1603 N N . ARG A 1 201 ? -16.906 21.75 10.008 1 98.56 201 ARG A N 1
ATOM 1604 C CA . ARG A 1 201 ? -17.609 22.75 10.812 1 98.56 201 ARG A CA 1
ATOM 1605 C C . ARG A 1 201 ? -18.156 23.859 9.938 1 98.56 201 ARG A C 1
ATOM 1607 O O . ARG A 1 201 ? -19.344 24.219 10.055 1 98.56 201 ARG A O 1
ATOM 1614 N N . ASP A 1 202 ? -17.375 24.344 9.055 1 98.69 202 ASP A N 1
ATOM 1615 C CA . ASP A 1 202 ? -17.766 25.484 8.242 1 98.69 202 ASP A CA 1
ATOM 1616 C C . ASP A 1 202 ? -18.844 25.094 7.238 1 98.69 202 ASP A C 1
ATOM 1618 O O . ASP A 1 202 ? -19.719 25.906 6.91 1 98.69 202 ASP A O 1
ATOM 1622 N N . ALA A 1 203 ? -18.781 23.891 6.746 1 98.75 203 ALA A N 1
ATOM 1623 C CA . ALA A 1 203 ? -19.844 23.406 5.855 1 98.75 203 ALA A CA 1
ATOM 1624 C C . ALA A 1 203 ? -21.188 23.406 6.555 1 98.75 203 ALA A C 1
ATOM 1626 O O . ALA A 1 203 ? -22.203 23.812 5.965 1 98.75 203 ALA A O 1
ATOM 1627 N N . LEU A 1 204 ? -21.219 23 7.809 1 98.62 204 LEU A N 1
ATOM 1628 C CA . LEU A 1 204 ? -22.453 23 8.594 1 98.62 204 LEU A CA 1
ATOM 1629 C C . LEU A 1 204 ? -22.953 24.422 8.836 1 98.62 204 LEU A C 1
ATOM 1631 O O . LEU A 1 204 ? -24.094 24.734 8.531 1 98.62 204 LEU A O 1
ATOM 1635 N N . LEU A 1 205 ? -22.062 25.234 9.234 1 98.38 205 LEU A N 1
ATOM 1636 C CA . LEU A 1 205 ? -22.422 26.609 9.602 1 98.38 205 LEU A CA 1
ATOM 1637 C C . LEU A 1 205 ? -22.938 27.375 8.391 1 98.38 205 LEU A C 1
ATOM 1639 O O . LEU A 1 205 ? -23.906 28.141 8.5 1 98.38 205 LEU A O 1
ATOM 1643 N N . ARG A 1 206 ? -22.375 27.141 7.289 1 97.88 206 ARG A N 1
ATOM 1644 C CA . ARG A 1 206 ? -22.766 27.844 6.066 1 97.88 206 ARG A CA 1
ATOM 1645 C C . ARG A 1 206 ? -24.188 27.484 5.668 1 97.88 206 ARG A C 1
ATOM 1647 O O . ARG A 1 206 ? -24.859 28.281 5.004 1 97.88 206 ARG A O 1
ATOM 1654 N N . GLN A 1 207 ? -24.625 26.375 6.082 1 96.88 207 GLN A N 1
ATOM 1655 C CA . GLN A 1 207 ? -25.969 25.938 5.73 1 96.88 207 GLN A CA 1
ATOM 1656 C C . GLN A 1 207 ? -26.938 26.109 6.906 1 96.88 207 GLN A C 1
ATOM 1658 O O . GLN A 1 207 ? -28.016 25.516 6.914 1 96.88 207 GLN A O 1
ATOM 1663 N N . GLY A 1 208 ? -26.469 26.781 7.957 1 97.31 208 GLY A N 1
ATOM 1664 C CA . GLY A 1 208 ? -27.312 27.109 9.102 1 97.31 208 GLY A CA 1
ATOM 1665 C C . GLY A 1 208 ? -27.438 25.969 10.094 1 97.31 208 GLY A C 1
ATOM 1666 O O . GLY A 1 208 ? -28.359 25.953 10.914 1 97.31 208 GLY A O 1
ATOM 1667 N N . LEU A 1 209 ? -26.578 25.016 9.953 1 97.56 209 LEU A N 1
ATOM 1668 C CA . LEU A 1 209 ? -26.547 23.891 10.891 1 97.56 209 LEU A CA 1
ATOM 1669 C C . LEU A 1 209 ? -25.453 24.109 11.938 1 97.56 209 LEU A C 1
ATOM 1671 O O . LEU A 1 209 ? -24.453 24.766 11.672 1 97.56 209 LEU A O 1
ATOM 1675 N N . GLN A 1 210 ? -25.672 23.562 13.156 1 95.75 210 GLN A N 1
ATOM 1676 C CA . GLN A 1 210 ? -24.703 23.703 14.234 1 95.75 210 GLN A CA 1
ATOM 1677 C C . GLN A 1 210 ? -23.984 22.375 14.5 1 95.75 210 GLN A C 1
ATOM 1679 O O . GLN A 1 210 ? -24.625 21.344 14.648 1 95.75 210 GLN A O 1
ATOM 1684 N N . PRO A 1 211 ? -22.719 22.516 14.523 1 95.5 211 PRO A N 1
ATOM 1685 C CA . PRO A 1 211 ? -22 21.328 14.984 1 95.5 211 PRO A CA 1
ATOM 1686 C C . PRO A 1 211 ? -22.359 20.938 16.422 1 95.5 211 PRO A C 1
ATOM 1688 O O . PRO A 1 211 ? -22.484 21.828 17.281 1 95.5 211 PRO A O 1
ATOM 1691 N N . GLU A 1 212 ? -22.594 19.703 16.625 1 94.38 212 GLU A N 1
ATOM 1692 C CA . GLU A 1 212 ? -22.938 19.234 17.969 1 94.38 212 GLU A CA 1
ATOM 1693 C C . GLU A 1 212 ? -21.812 18.406 18.578 1 94.38 212 GLU A C 1
ATOM 1695 O O . GLU A 1 212 ? -21.312 17.484 17.953 1 94.38 212 GLU A O 1
ATOM 1700 N N . GLU A 1 213 ? -21.516 18.672 19.781 1 94.5 213 GLU A N 1
ATOM 1701 C CA . GLU A 1 213 ? -20.438 17.984 20.484 1 94.5 213 GLU A CA 1
ATOM 1702 C C . GLU A 1 213 ? -20.719 16.484 20.609 1 94.5 213 GLU A C 1
ATOM 1704 O O . GLU A 1 213 ? -19.797 15.68 20.578 1 94.5 213 GLU A O 1
ATOM 1709 N N . ARG A 1 214 ? -21.953 16.141 20.703 1 95 214 ARG A N 1
ATOM 1710 C CA . ARG A 1 214 ? -22.328 14.742 20.906 1 95 214 ARG A CA 1
ATOM 1711 C C . ARG A 1 214 ? -22.031 13.922 19.656 1 95 214 ARG A C 1
ATOM 1713 O O . ARG A 1 214 ? -22.016 12.688 19.703 1 95 214 ARG A O 1
ATOM 1720 N N . PHE A 1 215 ? -21.812 14.609 18.5 1 96.81 215 PHE A N 1
ATOM 1721 C CA . PHE A 1 215 ? -21.562 13.914 17.25 1 96.81 215 PHE A CA 1
ATOM 1722 C C . PHE A 1 215 ? -20.078 13.961 16.891 1 96.81 215 PHE A C 1
ATOM 1724 O O . PHE A 1 215 ? -19.672 13.516 15.812 1 96.81 215 PHE A O 1
ATOM 1731 N N . PHE A 1 216 ? -19.281 14.477 17.812 1 97.12 216 PHE A N 1
ATOM 1732 C CA . PHE A 1 216 ? -17.828 14.562 17.609 1 97.12 216 PHE A CA 1
ATOM 1733 C C . PHE A 1 216 ? -17.109 13.461 18.375 1 97.12 216 PHE A C 1
ATOM 1735 O O . PHE A 1 216 ? -17.359 13.258 19.562 1 97.12 216 PHE A O 1
ATOM 1742 N N . ARG A 1 217 ? -16.203 12.68 17.609 1 97.75 217 ARG A N 1
ATOM 1743 C CA . ARG A 1 217 ? -15.367 11.656 18.234 1 97.75 217 ARG A CA 1
ATOM 1744 C C . ARG A 1 217 ? -13.945 11.695 17.688 1 97.75 217 ARG A C 1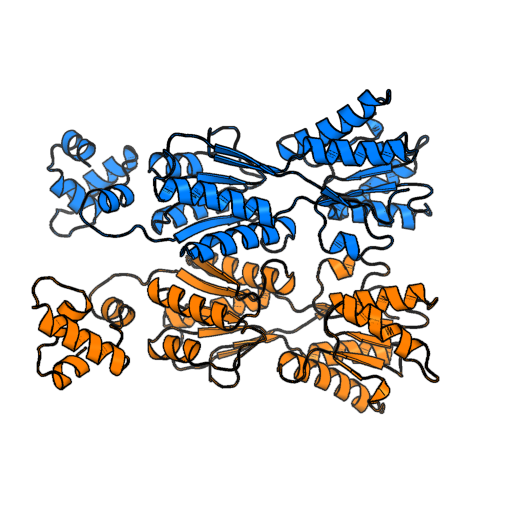
ATOM 1746 O O . ARG A 1 217 ? -13.742 11.922 16.5 1 97.75 217 ARG A O 1
ATOM 1753 N N . ILE A 1 218 ? -12.977 11.508 18.594 1 96.88 218 ILE A N 1
ATOM 1754 C CA . ILE A 1 218 ? -11.625 11.172 18.156 1 96.88 218 ILE A CA 1
ATOM 1755 C C . ILE A 1 218 ? -11.547 9.68 17.812 1 96.88 218 ILE A C 1
ATOM 1757 O O . ILE A 1 218 ? -11.609 8.836 18.719 1 96.88 218 ILE A O 1
ATOM 1761 N N . CYS A 1 219 ? -11.508 9.406 16.562 1 97.81 219 CYS A N 1
ATOM 1762 C CA . CYS A 1 219 ? -11.508 8.047 16.016 1 97.81 219 CYS A CA 1
ATOM 1763 C C . CYS A 1 219 ? -10.945 8.023 14.602 1 97.81 219 CYS A C 1
ATOM 1765 O O . CYS A 1 219 ? -11.531 8.625 13.695 1 97.81 219 CYS A O 1
ATOM 1767 N N . ASP A 1 220 ? -9.844 7.316 14.469 1 95.69 220 ASP A N 1
ATOM 1768 C CA . ASP A 1 220 ? -9.234 7.383 13.141 1 95.69 220 ASP A CA 1
ATOM 1769 C C . ASP A 1 220 ? -8.773 6 12.68 1 95.69 220 ASP A C 1
ATOM 1771 O O . ASP A 1 220 ? -7.797 5.879 11.938 1 95.69 220 ASP A O 1
ATOM 1775 N N . ASN A 1 221 ? -9.406 4.984 13.188 1 95.06 221 ASN A N 1
ATOM 1776 C CA . ASN A 1 221 ? -9.164 3.615 12.742 1 95.06 221 ASN A CA 1
ATOM 1777 C C . ASN A 1 221 ? -10.438 2.777 12.805 1 95.06 221 ASN A C 1
ATOM 1779 O O . ASN A 1 221 ? -11.414 3.162 13.453 1 95.06 221 ASN A O 1
ATOM 1783 N N . ARG A 1 222 ? -10.398 1.693 12.195 1 97.25 222 ARG A N 1
ATOM 1784 C CA . ARG A 1 222 ? -11.594 0.872 12.039 1 97.25 222 ARG A CA 1
ATOM 1785 C C . ARG A 1 222 ? -12 0.241 13.367 1 97.25 222 ARG A C 1
ATOM 1787 O O . ARG A 1 222 ? -13.18 0.262 13.742 1 97.25 222 ARG A O 1
ATOM 1794 N N . ALA A 1 223 ? -11.062 -0.328 14.062 1 97.12 223 ALA A N 1
ATOM 1795 C CA . ALA A 1 223 ? -11.367 -1.026 15.305 1 97.12 223 ALA A CA 1
ATOM 1796 C C . ALA A 1 223 ? -12.086 -0.108 16.297 1 97.12 223 ALA A C 1
ATOM 1798 O O . ALA A 1 223 ? -13.094 -0.494 16.891 1 97.12 223 ALA A O 1
ATOM 1799 N N . ASP A 1 224 ? -11.617 1.076 16.422 1 98.06 224 ASP A N 1
ATOM 1800 C CA . ASP A 1 224 ? -12.234 2.051 17.312 1 98.06 224 ASP A CA 1
ATOM 1801 C C . ASP A 1 224 ? -13.609 2.473 16.797 1 98.06 224 ASP A C 1
ATOM 1803 O O . ASP A 1 224 ? -14.539 2.646 17.594 1 98.06 224 ASP A O 1
ATOM 1807 N N . ALA A 1 225 ? -13.68 2.66 15.539 1 98.69 225 ALA A N 1
ATOM 1808 C CA . ALA A 1 225 ? -14.969 3.029 14.953 1 98.69 225 ALA A CA 1
ATOM 1809 C C . ALA A 1 225 ? -16.031 1.971 15.242 1 98.69 225 ALA A C 1
ATOM 1811 O O . ALA A 1 225 ? -17.156 2.301 15.617 1 98.69 225 ALA A O 1
ATOM 1812 N N . GLU A 1 226 ? -15.648 0.743 15.086 1 98.25 226 GLU A N 1
ATOM 1813 C CA . GLU A 1 226 ? -16.562 -0.361 15.352 1 98.25 226 GLU A CA 1
ATOM 1814 C C . GLU A 1 226 ? -16.969 -0.411 16.828 1 98.25 226 GLU A C 1
ATOM 1816 O O . GLU A 1 226 ? -18.078 -0.799 17.156 1 98.25 226 GLU A O 1
ATOM 1821 N N . ALA A 1 227 ? -16.094 0.018 17.625 1 98.31 227 ALA A N 1
ATOM 1822 C CA . ALA A 1 227 ? -16.328 -0.029 19.078 1 98.31 227 ALA A CA 1
ATOM 1823 C C . ALA A 1 227 ? -17.25 1.108 19.516 1 98.31 227 ALA A C 1
ATOM 1825 O O . ALA A 1 227 ? -18.094 0.923 20.391 1 98.31 227 ALA A O 1
ATOM 1826 N N . ILE A 1 228 ? -17.156 2.275 18.922 1 98.06 228 ILE A N 1
ATOM 1827 C CA . ILE A 1 228 ? -17.797 3.443 19.516 1 98.06 228 ILE A CA 1
ATOM 1828 C C . ILE A 1 228 ? -19.062 3.797 18.734 1 98.06 228 ILE A C 1
ATOM 1830 O O . ILE A 1 228 ? -19.953 4.473 19.25 1 98.06 228 ILE A O 1
ATOM 1834 N N . THR A 1 229 ? -19.203 3.369 17.531 1 98.62 229 THR A N 1
ATOM 1835 C CA . THR A 1 229 ? -20.297 3.775 16.672 1 98.62 229 THR A CA 1
ATOM 1836 C C . THR A 1 229 ? -21.641 3.268 17.203 1 98.62 229 THR A C 1
ATOM 1838 O O . THR A 1 229 ? -22.641 3.965 17.125 1 98.62 229 THR A O 1
ATOM 1841 N N . PRO A 1 230 ? -21.719 2.059 17.766 1 98.25 230 PRO A N 1
ATOM 1842 C CA . PRO A 1 230 ? -22.984 1.593 18.328 1 98.25 230 PRO A CA 1
ATOM 1843 C C . PRO A 1 230 ? -23.562 2.553 19.359 1 98.25 230 PRO A C 1
ATOM 1845 O O . PRO A 1 230 ? -24.781 2.771 19.391 1 98.25 230 PRO A O 1
ATOM 1848 N N . GLY A 1 231 ? -22.719 3.076 20.156 1 97.12 231 GLY A N 1
ATOM 1849 C CA . GLY A 1 231 ? -23.188 4.039 21.156 1 97.12 231 GLY A CA 1
ATOM 1850 C C . GLY A 1 231 ? -23.828 5.266 20.531 1 97.12 231 GLY A C 1
ATOM 1851 O O . GLY A 1 231 ? -24.844 5.762 21.031 1 97.12 231 GLY A O 1
ATOM 1852 N N . LEU A 1 232 ? -23.312 5.727 19.484 1 97.06 232 LEU A N 1
ATOM 1853 C CA . LEU A 1 232 ? -23.812 6.922 18.812 1 97.06 232 LEU A CA 1
ATOM 1854 C C . LEU A 1 232 ? -25.109 6.629 18.078 1 97.06 232 LEU A C 1
ATOM 1856 O O . LEU A 1 232 ? -25.984 7.5 17.984 1 97.06 232 LEU A O 1
ATOM 1860 N N . LEU A 1 233 ? -25.281 5.418 17.578 1 97.44 233 LEU A N 1
ATOM 1861 C CA . LEU A 1 233 ? -26.438 5.043 16.781 1 97.44 233 LEU A CA 1
ATOM 1862 C C . LEU A 1 233 ? -27.562 4.504 17.656 1 97.44 233 LEU A C 1
ATOM 1864 O O . LEU A 1 233 ? -28.609 4.109 17.156 1 97.44 233 LEU A O 1
ATOM 1868 N N . SER A 1 234 ? -27.328 4.453 18.938 1 94.88 234 SER A N 1
ATOM 1869 C CA . SER A 1 234 ? -28.344 3.961 19.859 1 94.88 234 SER A CA 1
ATOM 1870 C C . SER A 1 234 ? -28.875 5.086 20.734 1 94.88 234 SER A C 1
ATOM 1872 O O . SER A 1 234 ? -29.703 4.848 21.625 1 94.88 234 SER A O 1
ATOM 1874 N N . GLN A 1 235 ? -28.484 6.172 20.547 1 90.5 235 GLN A N 1
ATOM 1875 C CA . GLN A 1 235 ? -28.953 7.293 21.359 1 90.5 235 GLN A CA 1
ATOM 1876 C C . GLN A 1 235 ? -30.266 7.852 20.812 1 90.5 235 GLN A C 1
ATOM 1878 O O . GLN A 1 235 ? -30.828 7.32 19.844 1 90.5 235 GLN A O 1
ATOM 1883 N N . GLY A 1 236 ? -30.828 8.836 21.562 1 84.56 236 GLY A N 1
ATOM 1884 C CA . GLY A 1 236 ? -32.125 9.414 21.188 1 84.56 236 GLY A CA 1
ATOM 1885 C C . GLY A 1 236 ? -32.125 9.984 19.781 1 84.56 236 GLY A C 1
ATOM 1886 O O . GLY A 1 236 ? -32.875 9.531 18.906 1 84.56 236 GLY A O 1
ATOM 1887 N N . GLU A 1 237 ? -31.281 10.922 19.594 1 92.25 237 GLU A N 1
ATOM 1888 C CA . GLU A 1 237 ? -31.078 11.469 18.266 1 92.25 237 GLU A CA 1
ATOM 1889 C C . GLU A 1 237 ? -29.797 10.922 17.641 1 92.25 237 GLU A C 1
ATOM 1891 O O . GLU A 1 237 ? -28.703 11.117 18.172 1 92.25 237 GLU A O 1
ATOM 1896 N N . ILE A 1 238 ? -30.062 10.281 16.547 1 95.94 238 ILE A N 1
ATOM 1897 C CA . ILE A 1 238 ? -28.906 9.641 15.914 1 95.94 238 ILE A CA 1
ATOM 1898 C C . ILE A 1 238 ? -28.453 10.469 14.711 1 95.94 238 ILE A C 1
ATOM 1900 O O . ILE A 1 238 ? -29.25 11.188 14.109 1 95.94 238 ILE A O 1
ATOM 1904 N N . PRO A 1 239 ? -27.188 10.367 14.391 1 98.19 239 PRO A N 1
ATOM 1905 C CA . PRO A 1 239 ? -26.766 11 13.141 1 98.19 239 PRO A CA 1
ATOM 1906 C C . PRO A 1 239 ? -27.344 10.312 11.898 1 98.19 239 PRO A C 1
ATOM 1908 O O . PRO A 1 239 ? -27.562 9.102 11.914 1 98.19 239 PRO A O 1
ATOM 1911 N N . ASP A 1 240 ? -27.578 11.109 10.922 1 98.19 240 ASP A N 1
ATOM 1912 C CA . ASP A 1 240 ? -28.016 10.539 9.656 1 98.19 240 ASP A CA 1
ATOM 1913 C C . ASP A 1 240 ? -26.891 10.523 8.625 1 98.19 240 ASP A C 1
ATOM 1915 O O . ASP A 1 240 ? -27.094 10.125 7.477 1 98.19 240 ASP A O 1
ATOM 1919 N N . ALA A 1 241 ? -25.703 10.961 9.094 1 98.81 241 ALA A N 1
ATOM 1920 C CA . ALA A 1 241 ? -24.516 10.859 8.258 1 98.81 241 ALA A CA 1
ATOM 1921 C C . ALA A 1 241 ? -23.25 10.867 9.117 1 98.81 241 ALA A C 1
ATOM 1923 O O . ALA A 1 241 ? -23.266 11.367 10.242 1 98.81 241 ALA A O 1
ATOM 1924 N N . PHE A 1 242 ? -22.234 10.289 8.57 1 98.88 242 PHE A N 1
ATOM 1925 C CA . PHE A 1 242 ? -20.891 10.32 9.156 1 98.88 242 PHE A CA 1
ATOM 1926 C C . PHE A 1 242 ? -19.875 10.852 8.156 1 98.88 242 PHE A C 1
ATOM 1928 O O . PHE A 1 242 ? -19.891 10.469 6.984 1 98.88 242 PHE A O 1
ATOM 1935 N N . PHE A 1 243 ? -19.062 11.758 8.578 1 98.88 243 PHE A N 1
ATOM 1936 C CA . PHE A 1 243 ? -17.812 12.102 7.91 1 98.88 243 PHE A CA 1
ATOM 1937 C C . PHE A 1 243 ? -16.625 11.578 8.695 1 98.88 243 PHE A C 1
ATOM 1939 O O . PHE A 1 243 ? -16.391 11.977 9.844 1 98.88 243 PHE A O 1
ATOM 1946 N N . ALA A 1 244 ? -15.898 10.648 8.086 1 98.81 244 ALA A N 1
ATOM 1947 C CA . ALA A 1 244 ? -14.734 10.039 8.727 1 98.81 244 ALA A CA 1
ATOM 1948 C C . ALA A 1 244 ? -13.438 10.586 8.133 1 98.81 244 ALA A C 1
ATOM 1950 O O . ALA A 1 244 ? -13.336 10.797 6.926 1 98.81 244 ALA A O 1
ATOM 1951 N N . VAL A 1 245 ? -12.406 10.672 8.938 1 97 245 VAL A N 1
ATOM 1952 C CA . VAL A 1 245 ? -11.148 11.328 8.578 1 97 245 VAL A CA 1
ATOM 1953 C C . VAL A 1 245 ? -10.367 10.453 7.602 1 97 245 VAL A C 1
ATOM 1955 O O . VAL A 1 245 ? -9.43 10.922 6.949 1 97 245 VAL A O 1
ATOM 1958 N N . ASN A 1 246 ? -10.695 9.164 7.496 1 96.5 246 ASN A N 1
ATOM 1959 C CA . ASN A 1 246 ? -10.078 8.25 6.543 1 96.5 246 ASN A CA 1
ATOM 1960 C C . ASN A 1 246 ? -11.016 7.094 6.195 1 96.5 246 ASN A C 1
ATOM 1962 O O . ASN A 1 246 ? -12.016 6.875 6.875 1 96.5 246 ASN A O 1
ATOM 1966 N N . ASP A 1 247 ? -10.688 6.414 5.16 1 98.06 247 ASP A N 1
ATOM 1967 C CA . ASP A 1 247 ? -11.547 5.355 4.645 1 98.06 247 ASP A CA 1
ATOM 1968 C C . ASP A 1 247 ? -11.602 4.176 5.613 1 98.06 247 ASP A C 1
ATOM 1970 O O . ASP A 1 247 ? -12.633 3.504 5.723 1 98.06 247 ASP A O 1
ATOM 1974 N N . ASP A 1 248 ? -10.523 3.934 6.273 1 97.31 248 ASP A N 1
ATOM 1975 C CA . ASP A 1 248 ? -10.5 2.832 7.23 1 97.31 248 ASP A CA 1
ATOM 1976 C C . ASP A 1 248 ? -11.555 3.023 8.312 1 97.31 248 ASP A C 1
ATOM 1978 O O . ASP A 1 248 ? -12.305 2.094 8.633 1 97.31 248 ASP A O 1
ATOM 1982 N N . THR A 1 249 ? -11.609 4.156 8.859 1 98.31 249 THR A N 1
ATOM 1983 C CA . THR A 1 249 ? -12.609 4.516 9.859 1 98.31 249 THR A CA 1
ATOM 1984 C C . THR A 1 249 ? -14.016 4.465 9.258 1 98.31 249 THR A C 1
ATOM 1986 O O . THR A 1 249 ? -14.938 3.941 9.883 1 98.31 249 THR A O 1
ATOM 1989 N N . ALA A 1 250 ? -14.156 4.957 8.055 1 98.81 250 ALA A N 1
ATOM 1990 C CA . ALA A 1 250 ? -15.445 4.973 7.367 1 98.81 250 ALA A CA 1
ATOM 1991 C C . ALA A 1 250 ? -15.984 3.557 7.195 1 98.81 250 ALA A C 1
ATOM 1993 O O . ALA A 1 250 ? -17.188 3.322 7.363 1 98.81 250 ALA A O 1
ATOM 1994 N N . ILE A 1 251 ? -15.109 2.656 6.902 1 98.44 251 ILE A N 1
ATOM 1995 C CA . ILE A 1 251 ? -15.5 1.263 6.719 1 98.44 251 ILE A CA 1
ATOM 1996 C C . ILE A 1 251 ? -16.016 0.692 8.039 1 98.44 251 ILE A C 1
ATOM 1998 O O . ILE A 1 251 ? -17 -0.058 8.055 1 98.44 251 ILE A O 1
ATOM 2002 N N . GLY A 1 252 ? -15.312 1.047 9.141 1 98.5 252 GLY A N 1
ATOM 2003 C CA . GLY A 1 252 ? -15.789 0.635 10.445 1 98.5 252 GLY A CA 1
ATOM 2004 C C . GLY A 1 252 ? -17.188 1.144 10.766 1 98.5 252 GLY A C 1
ATOM 2005 O O . GLY A 1 252 ? -18.016 0.405 11.297 1 98.5 252 GLY A O 1
ATOM 2006 N N . ILE A 1 253 ? -17.438 2.332 10.398 1 98.81 253 ILE A N 1
ATOM 2007 C CA . ILE A 1 253 ? -18.75 2.943 10.594 1 98.81 253 ILE A CA 1
ATOM 2008 C C . ILE A 1 253 ? -19.781 2.238 9.711 1 98.81 253 ILE A C 1
ATOM 2010 O O . ILE A 1 253 ? -20.859 1.856 10.188 1 98.81 253 ILE A O 1
ATOM 2014 N N . LEU A 1 254 ? -19.469 2.064 8.461 1 98.75 254 LEU A N 1
ATOM 2015 C CA . LEU A 1 254 ? -20.344 1.471 7.457 1 98.75 254 LEU A CA 1
ATOM 2016 C C . LEU A 1 254 ? -20.859 0.113 7.922 1 98.75 254 LEU A C 1
ATOM 2018 O O . LEU A 1 254 ? -22.062 -0.106 7.98 1 98.75 254 LEU A O 1
ATOM 2022 N N . TYR A 1 255 ? -19.984 -0.691 8.352 1 97.81 255 TYR A N 1
ATOM 2023 C CA . TYR A 1 255 ? -20.391 -2.064 8.633 1 97.81 255 TYR A CA 1
ATOM 2024 C C . TYR A 1 255 ? -21.016 -2.176 10.016 1 97.81 255 TYR A C 1
ATOM 2026 O O . TYR A 1 255 ? -21.859 -3.053 10.25 1 97.81 255 TYR A O 1
ATOM 2034 N N . THR A 1 256 ? -20.609 -1.289 10.922 1 98.38 256 THR A N 1
ATOM 2035 C CA . THR A 1 256 ? -21.328 -1.221 12.195 1 98.38 256 THR A CA 1
ATOM 2036 C C . THR A 1 256 ? -22.781 -0.816 11.977 1 98.38 256 THR A C 1
ATOM 2038 O O . THR A 1 256 ? -23.703 -1.443 12.516 1 98.38 256 THR A O 1
ATOM 2041 N N . ALA A 1 257 ? -23 0.206 11.172 1 98.5 257 ALA A N 1
ATOM 2042 C CA . ALA A 1 257 ? -24.359 0.652 10.859 1 98.5 257 ALA A CA 1
ATOM 2043 C C . ALA A 1 257 ? -25.172 -0.475 10.234 1 98.5 257 ALA A C 1
ATOM 2045 O O . ALA A 1 257 ? -26.297 -0.737 10.656 1 98.5 257 ALA A O 1
ATOM 2046 N N . LYS A 1 258 ? -24.594 -1.145 9.305 1 97.62 258 LYS A N 1
ATOM 2047 C CA . LYS A 1 258 ? -25.281 -2.24 8.625 1 97.62 258 LYS A CA 1
ATOM 2048 C C . LYS A 1 258 ? -25.609 -3.365 9.602 1 97.62 258 LYS A C 1
ATOM 2050 O O . LYS A 1 258 ? -26.719 -3.906 9.57 1 97.62 258 LYS A O 1
ATOM 2055 N N . ARG A 1 259 ? -24.672 -3.666 10.406 1 96.94 259 ARG A N 1
ATOM 2056 C CA . ARG A 1 259 ? -24.891 -4.73 11.383 1 96.94 259 ARG A CA 1
ATOM 2057 C C . ARG A 1 259 ? -26.031 -4.383 12.336 1 96.94 259 ARG A C 1
ATOM 2059 O O . ARG A 1 259 ? -26.734 -5.273 12.805 1 96.94 259 ARG A O 1
ATOM 2066 N N . MET A 1 260 ? -26.219 -3.141 12.555 1 97.88 260 MET A N 1
ATOM 2067 C CA . MET A 1 260 ? -27.25 -2.668 13.477 1 97.88 260 MET A CA 1
ATOM 2068 C C . MET A 1 260 ? -28.578 -2.525 12.766 1 97.88 260 MET A C 1
ATOM 2070 O O . MET A 1 260 ? -29.578 -2.133 13.375 1 97.88 260 MET A O 1
ATOM 2074 N N . GLY A 1 261 ? -28.609 -2.762 11.453 1 97.44 261 GLY A N 1
ATOM 2075 C CA . GLY A 1 261 ? -29.859 -2.816 10.719 1 97.44 261 GLY A CA 1
ATOM 2076 C C . GLY A 1 261 ? -30.156 -1.544 9.953 1 97.44 261 GLY A C 1
ATOM 2077 O O . GLY A 1 261 ? -31.219 -1.416 9.344 1 97.44 261 GLY A O 1
ATOM 2078 N N . TYR A 1 262 ? -29.234 -0.608 9.914 1 98.12 262 TYR A N 1
ATOM 2079 C CA . TYR A 1 262 ? -29.438 0.625 9.164 1 98.12 262 TYR A CA 1
ATOM 2080 C C . TYR A 1 262 ? -29.109 0.428 7.688 1 98.12 262 TYR A C 1
ATOM 2082 O O . TYR A 1 262 ? -28.156 -0.29 7.344 1 98.12 262 TYR A O 1
ATOM 2090 N N . ARG A 1 263 ? -30.016 1.049 6.918 1 97.62 263 ARG A N 1
ATOM 2091 C CA . ARG A 1 263 ? -29.734 1.067 5.488 1 97.62 263 ARG A CA 1
ATOM 2092 C C . ARG A 1 263 ? -28.766 2.199 5.141 1 97.62 263 ARG A C 1
ATOM 2094 O O . ARG A 1 263 ? -28.953 3.336 5.578 1 97.62 263 ARG A O 1
ATOM 2101 N N . VAL A 1 264 ? -27.688 1.898 4.371 1 98.56 264 VAL A N 1
ATOM 2102 C CA . VAL A 1 264 ? -26.734 2.877 3.854 1 98.56 264 VAL A CA 1
ATOM 2103 C C . VAL A 1 264 ? -26.875 2.986 2.338 1 98.56 264 VAL A C 1
ATOM 2105 O O . VAL A 1 264 ? -26.719 1.998 1.619 1 98.56 264 VAL A O 1
ATOM 2108 N N . PRO A 1 265 ? -27.219 4.121 1.868 1 98.31 265 PRO A N 1
ATOM 2109 C CA . PRO A 1 265 ? -27.156 5.434 2.514 1 98.31 265 PRO A CA 1
ATOM 2110 C C . PRO A 1 265 ? -28.516 5.906 3.018 1 98.31 265 PRO A C 1
ATOM 2112 O O . PRO A 1 265 ? -28.641 7.027 3.525 1 98.31 265 PRO A O 1
ATOM 2115 N N . GLN A 1 266 ? -29.531 5.156 2.842 1 98.19 266 GLN A N 1
ATOM 2116 C CA . GLN A 1 266 ? -30.906 5.625 3.016 1 98.19 266 GLN A CA 1
ATOM 2117 C C . GLN A 1 266 ? -31.125 6.145 4.434 1 98.19 266 GLN A C 1
ATOM 2119 O O . GLN A 1 266 ? -31.766 7.184 4.625 1 98.19 266 GLN A O 1
ATOM 2124 N N . ASP A 1 267 ? -30.656 5.43 5.43 1 97.88 267 ASP A N 1
ATOM 2125 C CA . ASP A 1 267 ? -30.828 5.828 6.824 1 97.88 267 ASP A CA 1
ATOM 2126 C C . ASP A 1 267 ? -29.609 6.625 7.312 1 97.88 267 ASP A C 1
ATOM 2128 O O . ASP A 1 267 ? -29.766 7.605 8.039 1 97.88 267 ASP A O 1
ATOM 2132 N N . VAL A 1 268 ? -28.422 6.117 6.918 1 98.44 268 VAL A N 1
ATOM 2133 C CA . VAL A 1 268 ? -27.188 6.727 7.371 1 98.44 268 VAL A CA 1
ATOM 2134 C C . VAL A 1 268 ? -26.188 6.801 6.211 1 98.44 268 VAL A C 1
ATOM 2136 O O . VAL A 1 268 ? -25.797 5.773 5.656 1 98.44 268 VAL A O 1
ATOM 2139 N N . SER A 1 269 ? -25.797 8.008 5.828 1 98.88 269 SER A N 1
ATOM 2140 C CA . SER A 1 269 ? -24.75 8.188 4.828 1 98.88 269 SER A CA 1
ATOM 2141 C C . SER A 1 269 ? -23.375 8.148 5.465 1 98.88 269 SER A C 1
ATOM 2143 O O . SER A 1 269 ? -23.203 8.531 6.621 1 98.88 269 SER A O 1
ATOM 2145 N N . VAL A 1 270 ? -22.406 7.641 4.742 1 98.94 270 VAL A N 1
ATOM 2146 C CA . VAL A 1 270 ? -21.031 7.539 5.238 1 98.94 270 VAL A CA 1
ATOM 2147 C C . VAL A 1 270 ? -20.062 8.07 4.188 1 98.94 270 VAL A C 1
ATOM 2149 O O . VAL A 1 270 ? -20.125 7.676 3.021 1 98.94 270 VAL A O 1
ATOM 2152 N N . CYS A 1 271 ? -19.234 8.961 4.578 1 98.88 271 CYS A N 1
ATOM 2153 C CA . CYS A 1 271 ? -18.203 9.523 3.713 1 98.88 271 CYS A CA 1
ATOM 2154 C C . CYS A 1 271 ? -16.812 9.344 4.332 1 98.88 271 CYS A C 1
ATOM 2156 O O . CYS A 1 271 ? -16.641 9.516 5.539 1 98.88 271 CYS A O 1
ATOM 2158 N N . GLY A 1 272 ? -15.922 8.945 3.5 1 98.69 272 GLY A N 1
ATOM 2159 C CA . GLY A 1 272 ? -14.555 8.781 3.963 1 98.69 272 GLY A CA 1
ATOM 2160 C C . GLY A 1 272 ? -13.602 9.789 3.365 1 98.69 272 GLY A C 1
ATOM 2161 O O . GLY A 1 272 ? -14.016 10.875 2.945 1 98.69 272 GLY A O 1
ATOM 2162 N N . PHE A 1 273 ? -12.281 9.5 3.455 1 98.25 273 PHE A N 1
ATOM 2163 C CA . PHE A 1 273 ? -11.188 10.352 3.004 1 98.25 273 PHE A CA 1
ATOM 2164 C C . PHE A 1 273 ? -9.969 9.516 2.639 1 98.25 273 PHE A C 1
ATOM 2166 O O . PHE A 1 273 ? -9.5 8.711 3.445 1 98.25 273 PHE A O 1
ATOM 2173 N N . THR A 1 274 ? -9.422 9.625 1.393 1 96.56 274 THR A N 1
ATOM 2174 C CA . THR A 1 274 ? -8.211 8.984 0.892 1 96.56 274 THR A CA 1
ATOM 2175 C C . THR A 1 274 ? -8.445 8.391 -0.494 1 96.56 274 THR A C 1
ATOM 2177 O O . THR A 1 274 ? -7.691 8.672 -1.43 1 96.56 274 THR A O 1
ATOM 2180 N N . ASN A 1 275 ? -9.461 7.555 -0.619 1 97.5 275 ASN A N 1
ATOM 2181 C CA . ASN A 1 275 ? -9.844 6.859 -1.843 1 97.5 275 ASN A CA 1
ATOM 2182 C C . ASN A 1 275 ? -8.859 5.742 -2.184 1 97.5 275 ASN A C 1
ATOM 2184 O O . ASN A 1 275 ? -8.344 5.684 -3.303 1 97.5 275 ASN A O 1
ATOM 2188 N N . GLY A 1 276 ? -8.648 4.887 -1.189 1 94.88 276 GLY A N 1
ATOM 2189 C CA . GLY A 1 276 ? -7.848 3.691 -1.398 1 94.88 276 GLY A CA 1
ATOM 2190 C C . GLY A 1 276 ? -8.656 2.498 -1.861 1 94.88 276 GLY A C 1
ATOM 2191 O O . GLY A 1 276 ? -9.82 2.643 -2.244 1 94.88 276 GLY A O 1
ATOM 2192 N N . TYR A 1 277 ? -8.062 1.345 -1.767 1 93.88 277 TYR A N 1
ATOM 2193 C CA . TYR A 1 277 ? -8.672 0.13 -2.295 1 93.88 277 TYR A CA 1
ATOM 2194 C C . TYR A 1 277 ? -9.898 -0.259 -1.483 1 93.88 277 TYR A C 1
ATOM 2196 O O . TYR A 1 277 ? -10.836 -0.858 -2.016 1 93.88 277 TYR A O 1
ATOM 2204 N N . ARG A 1 278 ? -9.891 0.098 -0.271 1 96 278 ARG A N 1
ATOM 2205 C CA . ARG A 1 278 ? -11.031 -0.19 0.593 1 96 278 ARG A CA 1
ATOM 2206 C C . ARG A 1 278 ? -12.305 0.449 0.05 1 96 278 ARG A C 1
ATOM 2208 O O . ARG A 1 278 ? -13.391 -0.115 0.182 1 96 278 ARG A O 1
ATOM 2215 N N . ALA A 1 279 ? -12.117 1.604 -0.52 1 97.19 279 ALA A N 1
ATOM 2216 C CA . ALA A 1 279 ? -13.25 2.428 -0.93 1 97.19 279 ALA A CA 1
ATOM 2217 C C . ALA A 1 279 ? -14.047 1.753 -2.045 1 97.19 279 ALA A C 1
ATOM 2219 O O . ALA A 1 279 ? -15.25 1.963 -2.17 1 97.19 279 ALA A O 1
ATOM 2220 N N . VAL A 1 280 ? -13.367 0.927 -2.809 1 95.88 280 VAL A N 1
ATOM 2221 C CA . VAL A 1 280 ? -14.047 0.288 -3.932 1 95.88 280 VAL A CA 1
ATOM 2222 C C . VAL A 1 280 ? -14.328 -1.175 -3.6 1 95.88 280 VAL A C 1
ATOM 2224 O O . VAL A 1 280 ? -15.047 -1.859 -4.336 1 95.88 280 VAL A O 1
ATOM 2227 N N . ALA A 1 281 ? -13.812 -1.615 -2.492 1 96.94 281 ALA A N 1
ATOM 2228 C CA . ALA A 1 281 ? -14.008 -3.014 -2.117 1 96.94 281 ALA A CA 1
ATOM 2229 C C . ALA A 1 281 ? -15.258 -3.178 -1.248 1 96.94 281 ALA A C 1
ATOM 2231 O O . ALA A 1 281 ? -15.844 -4.262 -1.192 1 96.94 281 ALA A O 1
ATOM 2232 N N . CYS A 1 282 ? -15.625 -2.193 -0.574 1 97.5 282 CYS A N 1
ATOM 2233 C CA . CYS A 1 282 ? -16.766 -2.271 0.336 1 97.5 282 CYS A CA 1
ATOM 2234 C C . CYS A 1 282 ? -18.078 -2.219 -0.431 1 97.5 282 CYS A C 1
ATOM 2236 O O . CYS A 1 282 ? -18.094 -1.985 -1.641 1 97.5 282 CYS A O 1
ATOM 2238 N N . ASP A 1 283 ? -19.141 -2.535 0.3 1 95.31 283 ASP A N 1
ATOM 2239 C CA . ASP A 1 283 ? -20.484 -2.564 -0.281 1 95.31 283 ASP A CA 1
ATOM 2240 C C . ASP A 1 283 ? -21.5 -1.906 0.649 1 95.31 283 ASP A C 1
ATOM 2242 O O . ASP A 1 283 ? -21.781 -2.426 1.729 1 95.31 283 ASP A O 1
ATOM 2246 N N . PRO A 1 284 ? -22.125 -0.844 0.203 1 96.69 284 PRO A N 1
ATOM 2247 C CA . PRO A 1 284 ? -21.859 -0.146 -1.057 1 96.69 284 PRO A CA 1
ATOM 2248 C C . PRO A 1 284 ? -20.469 0.472 -1.103 1 96.69 284 PRO A C 1
ATOM 2250 O O . PRO A 1 284 ? -19.812 0.624 -0.063 1 96.69 284 PRO A O 1
ATOM 2253 N N . MET A 1 285 ? -20.016 0.796 -2.312 1 97.69 285 MET A N 1
ATOM 2254 C CA . MET A 1 285 ? -18.719 1.456 -2.461 1 97.69 285 MET A CA 1
ATOM 2255 C C . MET A 1 285 ? -18.734 2.822 -1.784 1 97.69 285 MET A C 1
ATOM 2257 O O . MET A 1 285 ? -19.734 3.529 -1.812 1 97.69 285 MET A O 1
ATOM 2261 N N . LEU A 1 286 ? -17.641 3.201 -1.312 1 98.75 286 LEU A N 1
ATOM 2262 C CA . LEU A 1 286 ? -17.531 4.301 -0.362 1 98.75 286 LEU A CA 1
ATOM 2263 C C . LEU A 1 286 ? -17.391 5.637 -1.088 1 98.75 286 LEU A C 1
ATOM 2265 O O . LEU A 1 286 ? -16.516 5.801 -1.941 1 98.75 286 LEU A O 1
ATOM 2269 N N . THR A 1 287 ? -18.328 6.578 -0.844 1 98.88 287 THR A N 1
ATOM 2270 C CA . THR A 1 287 ? -18.062 7.98 -1.152 1 98.88 287 THR A CA 1
ATOM 2271 C C . THR A 1 287 ? -16.891 8.508 -0.328 1 98.88 287 THR A C 1
ATOM 2273 O O . THR A 1 287 ? -16.859 8.344 0.894 1 98.88 287 THR A O 1
ATOM 2276 N N . THR A 1 288 ? -15.93 9.086 -0.974 1 98.81 288 THR A N 1
ATOM 2277 C CA . THR A 1 288 ? -14.719 9.461 -0.258 1 98.81 288 THR A CA 1
ATOM 2278 C C . THR A 1 288 ? -14.008 10.617 -0.966 1 98.81 288 THR A C 1
ATOM 2280 O O . THR A 1 288 ? -14.352 10.953 -2.1 1 98.81 288 THR A O 1
ATOM 2283 N N . VAL A 1 289 ? -13.125 11.273 -0.262 1 98.81 289 VAL A N 1
ATOM 2284 C CA . VAL A 1 289 ? -12.305 12.352 -0.806 1 98.81 289 VAL A CA 1
ATOM 2285 C C . VAL A 1 289 ? -10.953 11.805 -1.249 1 98.81 289 VAL A C 1
ATOM 2287 O O . VAL A 1 289 ? -10.242 11.172 -0.463 1 98.81 289 VAL A O 1
ATOM 2290 N N . GLU A 1 290 ? -10.641 12.008 -2.475 1 98.38 290 GLU A N 1
ATOM 2291 C CA . GLU A 1 290 ? -9.359 11.562 -3.012 1 98.38 290 GLU A CA 1
ATOM 2292 C C . GLU A 1 290 ? -8.258 12.578 -2.727 1 98.38 290 GLU A C 1
ATOM 2294 O O . GLU A 1 290 ? -8.406 13.766 -3.025 1 98.38 290 GLU A O 1
ATOM 2299 N N . GLN A 1 291 ? -7.16 12.133 -2.223 1 97.44 291 GLN A N 1
ATOM 2300 C CA . GLN A 1 291 ? -6.066 13 -1.79 1 97.44 291 GLN A CA 1
ATOM 2301 C C . GLN A 1 291 ? -5.051 13.203 -2.908 1 97.44 291 GLN A C 1
ATOM 2303 O O . GLN A 1 291 ? -4.223 14.117 -2.844 1 97.44 291 GLN A O 1
ATOM 2308 N N . ARG A 1 292 ? -5.035 12.414 -3.912 1 97 292 ARG A N 1
ATOM 2309 C CA . ARG A 1 292 ? -4.148 12.508 -5.066 1 97 292 ARG A CA 1
ATOM 2310 C C . ARG A 1 292 ? -2.686 12.43 -4.645 1 97 292 ARG A C 1
ATOM 2312 O O . ARG A 1 292 ? -1.883 13.297 -5 1 97 292 ARG A O 1
ATOM 2319 N N . GLY A 1 293 ? -2.33 11.367 -3.977 1 97.81 293 GLY A N 1
ATOM 2320 C CA . GLY A 1 293 ? -1.016 11.164 -3.391 1 97.81 293 GLY A CA 1
ATOM 2321 C C . GLY A 1 293 ? 0.109 11.234 -4.406 1 97.81 293 GLY A C 1
ATOM 2322 O O . GLY A 1 293 ? 1.18 11.773 -4.121 1 97.81 293 GLY A O 1
ATOM 2323 N N . VAL A 1 294 ? -0.07 10.75 -5.625 1 98 294 VAL A N 1
ATOM 2324 C CA . VAL A 1 294 ? 0.952 10.766 -6.668 1 98 294 VAL A CA 1
ATOM 2325 C C . VAL A 1 294 ? 1.348 12.211 -6.977 1 98 294 VAL A C 1
ATOM 2327 O O . VAL A 1 294 ? 2.535 12.531 -7.059 1 98 294 VAL A O 1
ATOM 2330 N N . ARG A 1 295 ? 0.365 13.039 -7.078 1 98.38 295 ARG A N 1
ATOM 2331 C CA . ARG A 1 295 ? 0.616 14.445 -7.363 1 98.38 295 ARG A CA 1
ATOM 2332 C C . ARG A 1 295 ? 1.389 15.109 -6.227 1 98.38 295 ARG A C 1
ATOM 2334 O O . ARG A 1 295 ? 2.275 15.93 -6.469 1 98.38 295 ARG A O 1
ATOM 2341 N N . VAL A 1 296 ? 1.04 14.781 -5.02 1 98.44 296 VAL A N 1
ATOM 2342 C CA . VAL A 1 296 ? 1.751 15.305 -3.854 1 98.44 296 VAL A CA 1
ATOM 2343 C C . VAL A 1 296 ? 3.232 14.938 -3.949 1 98.44 296 VAL A C 1
ATOM 2345 O O . VAL A 1 296 ? 4.102 15.797 -3.756 1 98.44 296 VAL A O 1
ATOM 2348 N N . GLY A 1 297 ? 3.492 13.68 -4.27 1 98.75 297 GLY A N 1
ATOM 2349 C CA . GLY A 1 297 ? 4.867 13.227 -4.414 1 98.75 297 GLY A CA 1
ATOM 2350 C C . GLY A 1 297 ? 5.621 13.945 -5.516 1 98.75 297 GLY A C 1
ATOM 2351 O O . GLY A 1 297 ? 6.777 14.328 -5.336 1 98.75 297 GLY A O 1
ATOM 2352 N N . GLU A 1 298 ? 4.973 14.109 -6.617 1 98.62 298 GLU A N 1
ATOM 2353 C CA . GLU A 1 298 ? 5.559 14.812 -7.754 1 98.62 298 GLU A CA 1
ATOM 2354 C C . GLU A 1 298 ? 5.938 16.234 -7.387 1 98.62 298 GLU A C 1
ATOM 2356 O O . GLU A 1 298 ? 7.055 16.688 -7.672 1 98.62 298 GLU A O 1
ATOM 2361 N N . GLU A 1 299 ? 5.062 16.922 -6.73 1 98.56 299 GLU A N 1
ATOM 2362 C CA . GLU A 1 299 ? 5.293 18.312 -6.363 1 98.56 299 GLU A CA 1
ATOM 2363 C C . GLU A 1 299 ? 6.414 18.438 -5.336 1 98.56 299 GLU A C 1
ATOM 2365 O O . GLU A 1 299 ? 7.254 19.328 -5.43 1 98.56 299 GLU A O 1
ATOM 2370 N N . ALA A 1 300 ? 6.391 17.562 -4.355 1 98.62 300 ALA A N 1
ATOM 2371 C CA . ALA A 1 300 ? 7.438 17.594 -3.332 1 98.62 300 ALA A CA 1
ATOM 2372 C C . ALA A 1 300 ? 8.812 17.391 -3.953 1 98.62 300 ALA A C 1
ATOM 2374 O O . ALA A 1 300 ? 9.766 18.094 -3.607 1 98.62 300 ALA A O 1
ATOM 2375 N N . THR A 1 301 ? 8.883 16.453 -4.867 1 98.69 301 THR A N 1
ATOM 2376 C CA . THR A 1 301 ? 10.141 16.141 -5.535 1 98.69 301 THR A CA 1
ATOM 2377 C C . THR A 1 301 ? 10.586 17.297 -6.418 1 98.69 301 THR A C 1
ATOM 2379 O O . THR A 1 301 ? 11.773 17.641 -6.457 1 98.69 301 THR A O 1
ATOM 2382 N N . ASN A 1 302 ? 9.656 17.891 -7.109 1 98.19 302 ASN A N 1
ATOM 2383 C CA . ASN A 1 302 ? 9.953 19.062 -7.949 1 98.19 302 ASN A CA 1
ATOM 2384 C C . ASN A 1 302 ? 10.555 20.203 -7.133 1 98.19 302 ASN A C 1
ATOM 2386 O O . ASN A 1 302 ? 11.547 20.797 -7.543 1 98.19 302 ASN A O 1
ATOM 2390 N N . ILE A 1 303 ? 9.977 20.484 -6.02 1 98.06 303 ILE A N 1
ATOM 2391 C CA . ILE A 1 303 ? 10.484 21.531 -5.141 1 98.06 303 ILE A CA 1
ATOM 2392 C C . ILE A 1 303 ? 11.914 21.203 -4.707 1 98.06 303 ILE A C 1
ATOM 2394 O O . ILE A 1 303 ? 12.812 22.031 -4.801 1 98.06 303 ILE A O 1
ATOM 2398 N N . LEU A 1 304 ? 12.102 19.953 -4.289 1 98 304 LEU A N 1
ATOM 2399 C CA . LEU A 1 304 ? 13.398 19.562 -3.748 1 98 304 LEU A CA 1
ATOM 2400 C C . LEU A 1 304 ? 14.484 19.672 -4.809 1 98 304 LEU A C 1
ATOM 2402 O O . LEU A 1 304 ? 15.539 20.25 -4.562 1 98 304 LEU A O 1
ATOM 2406 N N . ILE A 1 305 ? 14.219 19.125 -5.965 1 96.81 305 ILE A N 1
ATOM 2407 C CA . ILE A 1 305 ? 15.227 19.078 -7.016 1 96.81 305 ILE A CA 1
ATOM 2408 C C . ILE A 1 305 ? 15.531 20.5 -7.496 1 96.81 305 ILE A C 1
ATOM 2410 O O . ILE A 1 305 ? 16.688 20.828 -7.797 1 96.81 305 ILE A O 1
ATOM 2414 N N . SER A 1 306 ? 14.5 21.359 -7.582 1 95.94 306 SER A N 1
ATOM 2415 C CA . SER A 1 306 ? 14.719 22.75 -7.949 1 95.94 306 SER A CA 1
ATOM 2416 C C . SER A 1 306 ? 15.688 23.438 -6.98 1 95.94 306 SER A C 1
ATOM 2418 O O . SER A 1 306 ? 16.516 24.25 -7.391 1 95.94 306 SER A O 1
ATOM 2420 N N . LYS A 1 307 ? 15.586 23.078 -5.723 1 94.44 307 LYS A N 1
ATOM 2421 C CA . LYS A 1 307 ? 16.5 23.609 -4.719 1 94.44 307 LYS A CA 1
ATOM 2422 C C . LYS A 1 307 ? 17.906 23.047 -4.891 1 94.44 307 LYS A C 1
ATOM 2424 O O . LYS A 1 307 ? 18.891 23.781 -4.859 1 94.44 307 LYS A O 1
ATOM 2429 N N . VAL A 1 308 ? 17.953 21.766 -5.102 1 93.06 308 VAL A N 1
ATOM 2430 C CA . VAL A 1 308 ? 19.219 21.047 -5.215 1 93.06 308 VAL A CA 1
ATOM 2431 C C . VAL A 1 308 ? 19.984 21.547 -6.441 1 93.06 308 VAL A C 1
ATOM 2433 O O . VAL A 1 308 ? 21.203 21.719 -6.391 1 93.06 308 VAL A O 1
ATOM 2436 N N . GLU A 1 309 ? 19.234 21.797 -7.465 1 92.5 309 GLU A N 1
ATOM 2437 C CA . GLU A 1 309 ? 19.875 22.172 -8.727 1 92.5 309 GLU A CA 1
ATOM 2438 C C . GLU A 1 309 ? 20.062 23.688 -8.82 1 92.5 309 GLU A C 1
ATOM 2440 O O . GLU A 1 309 ? 20.578 24.188 -9.812 1 92.5 309 GLU A O 1
ATOM 2445 N N . GLY A 1 310 ? 19.578 24.422 -7.918 1 90.5 310 GLY A N 1
ATOM 2446 C CA . GLY A 1 310 ? 19.828 25.859 -7.836 1 90.5 310 GLY A CA 1
ATOM 2447 C C . GLY A 1 310 ? 18.859 26.672 -8.648 1 90.5 310 GLY A C 1
ATOM 2448 O O . GLY A 1 310 ? 19.094 27.859 -8.914 1 90.5 310 GLY A O 1
ATOM 2449 N N . GLU A 1 311 ? 17.844 26.016 -9.07 1 90.44 311 GLU A N 1
ATOM 2450 C CA . GLU A 1 311 ? 16.828 26.75 -9.797 1 90.44 311 GLU A CA 1
ATOM 2451 C C . GLU A 1 311 ? 16.078 27.703 -8.875 1 90.44 311 GLU A C 1
ATOM 2453 O O . GLU A 1 311 ? 15.586 28.75 -9.312 1 90.44 311 GLU A O 1
ATOM 2458 N N . THR A 1 312 ? 15.93 27.344 -7.598 1 89.94 312 THR A N 1
ATOM 2459 C CA . THR A 1 312 ? 15.32 28.172 -6.562 1 89.94 312 THR A CA 1
ATOM 2460 C C . THR A 1 312 ? 16.266 28.312 -5.363 1 89.94 312 THR A C 1
ATOM 2462 O O . THR A 1 312 ? 16.922 27.344 -4.969 1 89.94 312 THR A O 1
ATOM 2465 N N . PRO A 1 313 ? 16.234 29.484 -4.805 1 87.94 313 PRO A N 1
ATOM 2466 C CA . PRO A 1 313 ? 17.125 29.688 -3.656 1 87.94 313 PRO A CA 1
ATOM 2467 C C . PRO A 1 313 ? 16.766 28.781 -2.479 1 87.94 313 PRO A C 1
ATOM 2469 O O . PRO A 1 313 ? 15.594 28.531 -2.221 1 87.94 313 PRO A O 1
ATOM 2472 N N . LEU A 1 314 ? 17.75 28.328 -1.771 1 84.44 314 LEU A N 1
ATOM 2473 C CA . LEU A 1 314 ? 17.594 27.438 -0.638 1 84.44 314 LEU A CA 1
ATOM 2474 C C . LEU A 1 314 ? 16.781 28.094 0.47 1 84.44 314 LEU A C 1
ATOM 2476 O O . LEU A 1 314 ? 16.062 27.422 1.216 1 84.44 314 LEU A O 1
ATOM 2480 N N . ASN A 1 315 ? 16.859 29.391 0.488 1 84.62 315 ASN A N 1
ATOM 2481 C CA . ASN A 1 315 ? 16.234 30.109 1.59 1 84.62 315 ASN A CA 1
ATOM 2482 C C . ASN A 1 315 ? 14.789 30.484 1.271 1 84.62 315 ASN A C 1
ATOM 2484 O O . ASN A 1 315 ? 14.055 30.953 2.139 1 84.62 315 ASN A O 1
ATOM 2488 N N . LYS A 1 316 ? 14.422 30.281 0.091 1 90.19 316 LYS A N 1
ATOM 2489 C CA . LYS A 1 316 ? 13.031 30.531 -0.272 1 90.19 316 LYS A CA 1
ATOM 2490 C C . LYS A 1 316 ? 12.141 29.344 0.052 1 90.19 316 LYS A C 1
ATOM 2492 O O . LYS A 1 316 ? 12.367 28.234 -0.452 1 90.19 316 LYS A O 1
ATOM 2497 N N . VAL A 1 317 ? 11.227 29.609 0.863 1 93.44 317 VAL A N 1
ATOM 2498 C CA . VAL A 1 317 ? 10.305 28.547 1.255 1 93.44 317 VAL A CA 1
ATOM 2499 C C . VAL A 1 317 ? 9.172 28.453 0.237 1 93.44 317 VAL A C 1
ATOM 2501 O O . VAL A 1 317 ? 8.555 29.453 -0.114 1 93.44 317 VAL A O 1
ATOM 2504 N N . GLU A 1 318 ? 8.938 27.281 -0.236 1 95.25 318 GLU A N 1
ATOM 2505 C CA . GLU A 1 318 ? 7.836 27.016 -1.156 1 95.25 318 GLU A CA 1
ATOM 2506 C C . GLU A 1 318 ? 6.738 26.203 -0.479 1 95.25 318 GLU A C 1
ATOM 2508 O O . GLU A 1 318 ? 7.016 25.172 0.15 1 95.25 318 GLU A O 1
ATOM 2513 N N . LYS A 1 319 ? 5.566 26.766 -0.588 1 94.69 319 LYS A N 1
ATOM 2514 C CA . LYS A 1 319 ? 4.383 26.094 -0.05 1 94.69 319 LYS A CA 1
ATOM 2515 C C . LYS A 1 319 ? 3.371 25.797 -1.153 1 94.69 319 LYS A C 1
ATOM 2517 O O . LYS A 1 319 ? 2.945 26.703 -1.877 1 94.69 319 LYS A O 1
ATOM 2522 N N . ARG A 1 320 ? 3.055 24.547 -1.325 1 96.56 320 ARG A N 1
ATOM 2523 C CA . ARG A 1 320 ? 2.086 24.125 -2.334 1 96.56 320 ARG A CA 1
ATOM 2524 C C . ARG A 1 320 ? 0.942 23.328 -1.701 1 96.56 320 ARG A C 1
ATOM 2526 O O . ARG A 1 320 ? 1.145 22.609 -0.719 1 96.56 320 ARG A O 1
ATOM 2533 N N . VAL A 1 321 ? -0.201 23.516 -2.244 1 96.94 321 VAL A N 1
ATOM 2534 C CA . VAL A 1 321 ? -1.399 22.812 -1.812 1 96.94 321 VAL A CA 1
ATOM 2535 C C . VAL A 1 321 ? -1.982 22.016 -2.98 1 96.94 321 VAL A C 1
ATOM 2537 O O . VAL A 1 321 ? -2.182 22.562 -4.07 1 96.94 321 VAL A O 1
ATOM 2540 N N . VAL A 1 322 ? -2.195 20.766 -2.797 1 97.88 322 VAL A N 1
ATOM 2541 C CA . VAL A 1 322 ? -2.783 19.906 -3.82 1 97.88 322 VAL A CA 1
ATOM 2542 C C . VAL A 1 322 ? -4.293 19.797 -3.604 1 97.88 322 VAL A C 1
ATOM 2544 O O . VAL A 1 322 ? -4.746 19.469 -2.506 1 97.88 322 VAL A O 1
ATOM 2547 N N . ARG A 1 323 ? -5.012 20 -4.641 1 97.44 323 ARG A N 1
ATOM 2548 C CA . ARG A 1 323 ? -6.469 19.953 -4.578 1 97.44 323 ARG A CA 1
ATOM 2549 C C . ARG A 1 323 ? -6.969 18.516 -4.445 1 97.44 323 ARG A C 1
ATOM 2551 O O . ARG A 1 323 ? -6.391 17.609 -5.031 1 97.44 323 ARG A O 1
ATOM 2558 N N . THR A 1 324 ? -8.031 18.406 -3.695 1 97.5 324 THR A N 1
ATOM 2559 C CA . THR A 1 324 ? -8.672 17.109 -3.527 1 97.5 324 THR A CA 1
ATOM 2560 C C . THR A 1 324 ? -9.836 16.953 -4.5 1 97.5 324 THR A C 1
ATOM 2562 O O . THR A 1 324 ? -10.18 17.891 -5.223 1 97.5 324 THR A O 1
ATOM 2565 N N . ARG A 1 325 ? -10.328 15.703 -4.559 1 97.56 325 ARG A N 1
ATOM 2566 C CA . ARG A 1 325 ? -11.484 15.391 -5.391 1 97.56 325 ARG A CA 1
ATOM 2567 C C . ARG A 1 325 ? -12.477 14.516 -4.633 1 97.56 325 ARG A C 1
ATOM 2569 O O . ARG A 1 325 ? -12.109 13.469 -4.098 1 97.56 325 ARG A O 1
ATOM 2576 N N . LEU A 1 326 ? -13.711 15.039 -4.637 1 98.69 326 LEU A N 1
ATOM 2577 C CA . LEU A 1 326 ? -14.766 14.219 -4.055 1 98.69 326 LEU A CA 1
ATOM 2578 C C . LEU A 1 326 ? -15.227 13.156 -5.043 1 98.69 326 LEU A C 1
ATOM 2580 O O . LEU A 1 326 ? -15.609 13.477 -6.172 1 98.69 326 LEU A O 1
ATOM 2584 N N . VAL A 1 327 ? -15.164 11.906 -4.66 1 98.75 327 VAL A N 1
ATOM 2585 C CA . VAL A 1 327 ? -15.633 10.789 -5.477 1 98.75 327 VAL A CA 1
ATOM 2586 C C . VAL A 1 327 ? -16.922 10.227 -4.887 1 98.75 327 VAL A C 1
ATOM 2588 O O . VAL A 1 327 ? -16.906 9.594 -3.828 1 98.75 327 VAL A O 1
ATOM 2591 N N . ILE A 1 328 ? -17.953 10.445 -5.555 1 98.81 328 ILE A N 1
ATOM 2592 C CA . ILE A 1 328 ? -19.281 10.055 -5.07 1 98.81 328 ILE A CA 1
ATOM 2593 C C . ILE A 1 328 ? -19.562 8.617 -5.488 1 98.81 328 ILE A C 1
ATOM 2595 O O . ILE A 1 328 ? -19.438 8.266 -6.664 1 98.81 328 ILE A O 1
ATOM 2599 N N . ARG A 1 329 ? -19.938 7.754 -4.445 1 98.25 329 ARG A N 1
ATOM 2600 C CA . ARG A 1 329 ? -20.328 6.375 -4.707 1 98.25 329 ARG A CA 1
ATOM 2601 C C . ARG A 1 329 ? -21.562 6 -3.91 1 98.25 329 ARG A C 1
ATOM 2603 O O . ARG A 1 329 ? -22.469 6.824 -3.723 1 98.25 329 ARG A O 1
ATOM 2610 N N . GLY A 1 330 ? -21.656 4.766 -3.432 1 98.19 330 GLY A N 1
ATOM 2611 C CA . GLY A 1 330 ? -22.938 4.238 -3.014 1 98.19 330 GLY A CA 1
ATOM 2612 C C . GLY A 1 330 ? -23.234 4.465 -1.543 1 98.19 330 GLY A C 1
ATOM 2613 O O . GLY A 1 330 ? -24.344 4.211 -1.076 1 98.19 330 GLY A O 1
ATOM 2614 N N . THR A 1 331 ? -22.266 5.062 -0.781 1 98.81 331 THR A N 1
ATOM 2615 C CA . THR A 1 331 ? -22.5 5.188 0.654 1 98.81 331 THR A CA 1
ATOM 2616 C C . THR A 1 331 ? -23.125 6.535 0.986 1 98.81 331 THR A C 1
ATOM 2618 O O . THR A 1 331 ? -23.328 6.859 2.156 1 98.81 331 THR A O 1
ATOM 2621 N N . THR A 1 332 ? -23.406 7.332 0.027 1 98.75 332 THR A N 1
ATOM 2622 C CA . THR A 1 332 ? -24.125 8.586 0.234 1 98.75 332 THR A CA 1
ATOM 2623 C C . THR A 1 332 ? -25.312 8.688 -0.72 1 98.75 332 THR A C 1
ATOM 2625 O O . THR A 1 332 ? -25.344 7.996 -1.742 1 98.75 332 THR A O 1
ATOM 2628 N N . LYS A 1 333 ? -26.234 9.555 -0.392 1 95.94 333 LYS A N 1
ATOM 2629 C CA . LYS A 1 333 ? -27.469 9.711 -1.171 1 95.94 333 LYS A CA 1
ATOM 2630 C C . LYS A 1 333 ? -27.219 10.547 -2.424 1 95.94 333 LYS A C 1
ATOM 2632 O O . LYS A 1 333 ? -26.375 11.445 -2.422 1 95.94 333 LYS A O 1
ATOM 2637 N N . MET B 1 1 ? 41.406 -5.312 -14.461 1 70.81 1 MET B N 1
ATOM 2638 C CA . MET B 1 1 ? 42.375 -4.273 -14.781 1 70.81 1 MET B CA 1
ATOM 2639 C C . MET B 1 1 ? 43.656 -4.887 -15.336 1 70.81 1 MET B C 1
ATOM 2641 O O . MET B 1 1 ? 44.219 -4.395 -16.312 1 70.81 1 MET B O 1
ATOM 2645 N N . LYS B 1 2 ? 44.094 -5.965 -14.727 1 74.19 2 LYS B N 1
ATOM 2646 C CA . LYS B 1 2 ? 45.312 -6.605 -15.203 1 74.19 2 LYS B CA 1
ATOM 2647 C C . LYS B 1 2 ? 45.125 -7.125 -16.625 1 74.19 2 LYS B C 1
ATOM 2649 O O . LYS B 1 2 ? 46.031 -6.988 -17.453 1 74.19 2 LYS B O 1
ATOM 2654 N N . ASP B 1 3 ? 43.906 -7.594 -16.828 1 73.38 3 ASP B N 1
ATOM 2655 C CA . ASP B 1 3 ? 43.625 -8.141 -18.141 1 73.38 3 ASP B CA 1
ATOM 2656 C C . ASP B 1 3 ? 43.656 -7.051 -19.219 1 73.38 3 ASP B C 1
ATOM 2658 O O . ASP B 1 3 ? 44.188 -7.254 -20.297 1 73.38 3 ASP B O 1
ATOM 2662 N N . ILE B 1 4 ? 43.094 -5.973 -18.859 1 79.88 4 ILE B N 1
ATOM 2663 C CA . ILE B 1 4 ? 43.094 -4.836 -19.781 1 79.88 4 ILE B CA 1
ATOM 2664 C C . ILE B 1 4 ? 44.531 -4.363 -20.031 1 79.88 4 ILE B C 1
ATOM 2666 O O . ILE B 1 4 ? 44.906 -4.09 -21.172 1 79.88 4 ILE B O 1
ATOM 2670 N N . ALA B 1 5 ? 45.281 -4.316 -19.031 1 81.25 5 ALA B N 1
ATOM 2671 C CA . ALA B 1 5 ? 46.656 -3.891 -19.094 1 81.25 5 ALA B CA 1
ATOM 2672 C C . ALA B 1 5 ? 47.469 -4.801 -20.031 1 81.25 5 ALA B C 1
ATOM 2674 O O . ALA B 1 5 ? 48.219 -4.324 -20.859 1 81.25 5 ALA B O 1
ATOM 2675 N N . GLU B 1 6 ? 47.25 -6.016 -19.828 1 81.12 6 GLU B N 1
ATOM 2676 C CA . GLU B 1 6 ? 47.938 -7.004 -20.656 1 81.12 6 GLU B CA 1
ATOM 2677 C C . GLU B 1 6 ? 47.531 -6.902 -22.109 1 81.12 6 GLU B C 1
ATOM 2679 O O . GLU B 1 6 ? 48.344 -6.98 -23.016 1 81.12 6 GLU B O 1
ATOM 2684 N N . ALA B 1 7 ? 46.25 -6.723 -22.297 1 80.69 7 ALA B N 1
ATOM 2685 C CA . ALA B 1 7 ? 45.688 -6.703 -23.656 1 80.69 7 ALA B CA 1
ATOM 2686 C C . ALA B 1 7 ? 46.125 -5.457 -24.406 1 80.69 7 ALA B C 1
ATOM 2688 O O . ALA B 1 7 ? 46.375 -5.512 -25.625 1 80.69 7 ALA B O 1
ATOM 2689 N N . LEU B 1 8 ? 46.25 -4.395 -23.703 1 82.56 8 LEU B N 1
ATOM 2690 C CA . LEU B 1 8 ? 46.531 -3.115 -24.344 1 82.56 8 LEU B CA 1
ATOM 2691 C C . LEU B 1 8 ? 48 -2.75 -24.188 1 82.56 8 LEU B C 1
ATOM 2693 O O . LEU B 1 8 ? 48.469 -1.737 -24.719 1 82.56 8 LEU B O 1
ATOM 2697 N N . GLY B 1 9 ? 48.844 -3.645 -23.406 1 85.12 9 GLY B N 1
ATOM 2698 C CA . GLY B 1 9 ? 50.25 -3.438 -23.234 1 85.12 9 GLY B CA 1
ATOM 2699 C C . GLY B 1 9 ? 50.594 -2.213 -22.391 1 85.12 9 GLY B C 1
ATOM 2700 O O . GLY B 1 9 ? 51.531 -1.486 -22.703 1 85.12 9 GLY B O 1
ATOM 2701 N N . VAL B 1 10 ? 49.688 -1.906 -21.547 1 83.62 10 VAL B N 1
ATOM 2702 C CA . VAL B 1 10 ? 49.938 -0.783 -20.641 1 83.62 10 VAL B CA 1
ATOM 2703 C C . VAL B 1 10 ? 49.969 -1.281 -19.203 1 83.62 10 VAL B C 1
ATOM 2705 O O . VAL B 1 10 ? 49.688 -2.445 -18.938 1 83.62 10 VAL B O 1
ATOM 2708 N N . SER B 1 11 ? 50.5 -0.476 -18.312 1 80.44 11 SER B N 1
ATOM 2709 C CA . SER B 1 11 ? 50.562 -0.86 -16.891 1 80.44 11 SER B CA 1
ATOM 2710 C C . SER B 1 11 ? 49.156 -0.863 -16.266 1 80.44 11 SER B C 1
ATOM 2712 O O . SER B 1 11 ? 48.25 -0.189 -16.766 1 80.44 11 SER B O 1
ATOM 2714 N N . VAL B 1 12 ? 49.031 -1.595 -15.172 1 80.38 12 VAL B N 1
ATOM 2715 C CA . VAL B 1 12 ? 47.781 -1.644 -14.43 1 80.38 12 VAL B CA 1
ATOM 2716 C C . VAL B 1 12 ? 47.438 -0.252 -13.898 1 80.38 12 VAL B C 1
ATOM 2718 O O . VAL B 1 12 ? 46.281 0.147 -13.883 1 80.38 12 VAL B O 1
ATOM 2721 N N . ALA B 1 13 ? 48.438 0.497 -13.609 1 79.12 13 ALA B N 1
ATOM 2722 C CA . ALA B 1 13 ? 48.281 1.862 -13.125 1 79.12 13 ALA B CA 1
ATOM 2723 C C . ALA B 1 13 ? 47.719 2.768 -14.219 1 79.12 13 ALA B C 1
ATOM 2725 O O . ALA B 1 13 ? 46.844 3.617 -13.945 1 79.12 13 ALA B O 1
ATOM 2726 N N . THR B 1 14 ? 48.125 2.557 -15.352 1 81.06 14 THR B N 1
ATOM 2727 C CA . THR B 1 14 ? 47.688 3.342 -16.484 1 81.06 14 THR B CA 1
ATOM 2728 C C . THR B 1 14 ? 46.219 3.035 -16.812 1 81.06 14 THR B C 1
ATOM 2730 O O . THR B 1 14 ? 45.438 3.939 -17.109 1 81.06 14 THR B O 1
ATOM 2733 N N . VAL B 1 15 ? 45.844 1.699 -16.672 1 80 15 VAL B N 1
ATOM 2734 C CA . VAL B 1 15 ? 44.469 1.295 -16.891 1 80 15 VAL B CA 1
ATOM 2735 C C . VAL B 1 15 ? 43.562 1.938 -15.836 1 80 15 VAL B C 1
ATOM 2737 O O . VAL B 1 15 ? 42.531 2.494 -16.156 1 80 15 VAL B O 1
ATOM 2740 N N . SER B 1 16 ? 44.062 1.924 -14.688 1 77.12 16 SER B N 1
ATOM 2741 C CA . SER B 1 16 ? 43.312 2.516 -13.578 1 77.12 16 SER B CA 1
ATOM 2742 C C . SER B 1 16 ? 43.125 4.016 -13.781 1 77.12 16 SER B C 1
ATOM 2744 O O . SER B 1 16 ? 42 4.531 -13.594 1 77.12 16 SER B O 1
ATOM 2746 N N . ARG B 1 17 ? 44.156 4.66 -14.219 1 77.38 17 ARG B N 1
ATOM 2747 C CA . ARG B 1 17 ? 44.125 6.098 -14.453 1 77.38 17 ARG B CA 1
ATOM 2748 C C . ARG B 1 17 ? 43.156 6.441 -15.602 1 77.38 17 ARG B C 1
ATOM 2750 O O . ARG B 1 17 ? 42.438 7.43 -15.531 1 77.38 17 ARG B O 1
ATOM 2757 N N . ALA B 1 18 ? 43.156 5.594 -16.531 1 78.5 18 ALA B N 1
ATOM 2758 C CA . ALA B 1 18 ? 42.312 5.82 -17.703 1 78.5 18 ALA B CA 1
ATOM 2759 C C . ALA B 1 18 ? 40.844 5.656 -17.344 1 78.5 18 ALA B C 1
ATOM 2761 O O . ALA B 1 18 ? 40 6.473 -17.734 1 78.5 18 ALA B O 1
ATOM 2762 N N . LEU B 1 19 ? 40.594 4.605 -16.531 1 75.94 19 LEU B N 1
ATOM 2763 C CA . LEU B 1 19 ? 39.219 4.277 -16.203 1 75.94 19 LEU B CA 1
ATOM 2764 C C . LEU B 1 19 ? 38.656 5.281 -15.219 1 75.94 19 LEU B C 1
ATOM 2766 O O . LEU B 1 19 ? 37.438 5.504 -15.188 1 75.94 19 LEU B O 1
ATOM 2770 N N . LYS B 1 20 ? 39.594 5.977 -14.57 1 68.62 20 LYS B N 1
ATOM 2771 C CA . LYS B 1 20 ? 39.219 6.996 -13.594 1 68.62 20 LYS B CA 1
ATOM 2772 C C . LYS B 1 20 ? 39.312 8.398 -14.195 1 68.62 20 LYS B C 1
ATOM 2774 O O . LYS B 1 20 ? 39.312 9.391 -13.461 1 68.62 20 LYS B O 1
ATOM 2779 N N . ASP B 1 21 ? 39.5 8.445 -15.383 1 73.19 21 ASP B N 1
ATOM 2780 C CA . ASP B 1 21 ? 39.625 9.68 -16.156 1 73.19 21 ASP B CA 1
ATOM 2781 C C . ASP B 1 21 ? 40.719 10.57 -15.602 1 73.19 21 ASP B C 1
ATOM 2783 O O . ASP B 1 21 ? 40.562 11.789 -15.523 1 73.19 21 ASP B O 1
ATOM 2787 N N . SER B 1 22 ? 41.781 10.062 -15.211 1 72.75 22 SER B N 1
ATOM 2788 C CA . SER B 1 22 ? 42.906 10.805 -14.695 1 72.75 22 SER B CA 1
ATOM 2789 C C . SER B 1 22 ? 43.531 11.672 -15.781 1 72.75 22 SER B C 1
ATOM 2791 O O . SER B 1 22 ? 43.719 11.227 -16.922 1 72.75 22 SER B O 1
ATOM 2793 N N . PRO B 1 23 ? 43.75 12.852 -15.5 1 75.19 23 PRO B N 1
ATOM 2794 C CA . PRO B 1 23 ? 44.375 13.742 -16.469 1 75.19 23 PRO B CA 1
ATOM 2795 C C . PRO B 1 23 ? 45.844 13.359 -16.75 1 75.19 23 PRO B C 1
ATOM 2797 O O . PRO B 1 23 ? 46.438 13.883 -17.688 1 75.19 23 PRO B O 1
ATOM 2800 N N . ARG B 1 24 ? 46.406 12.516 -16.094 1 77.38 24 ARG B N 1
ATOM 2801 C CA . ARG B 1 24 ? 47.812 12.148 -16.234 1 77.38 24 ARG B CA 1
ATOM 2802 C C . ARG B 1 24 ? 48 11.227 -17.422 1 77.38 24 ARG B C 1
ATOM 2804 O O . ARG B 1 24 ? 49.156 10.898 -17.781 1 77.38 24 ARG B O 1
ATOM 2811 N N . ILE B 1 25 ? 46.938 10.828 -18.031 1 76.88 25 ILE B N 1
ATOM 2812 C CA . ILE B 1 25 ? 47.031 9.953 -19.188 1 76.88 25 ILE B CA 1
ATOM 2813 C C . ILE B 1 25 ? 46.5 10.68 -20.422 1 76.88 25 ILE B C 1
ATOM 2815 O O . ILE B 1 25 ? 45.625 11.555 -20.328 1 76.88 25 ILE B O 1
ATOM 2819 N N . SER B 1 26 ? 47.156 10.5 -21.578 1 80.69 26 SER B N 1
ATOM 2820 C CA . SER B 1 26 ? 46.781 11.164 -22.828 1 80.69 26 SER B CA 1
ATOM 2821 C C . SER B 1 26 ? 45.344 10.773 -23.234 1 80.69 26 SER B C 1
ATOM 2823 O O . SER B 1 26 ? 44.906 9.672 -22.938 1 80.69 26 SER B O 1
ATOM 2825 N N . GLY B 1 27 ? 44.625 11.664 -23.859 1 80 27 GLY B N 1
ATOM 2826 C CA . GLY B 1 27 ? 43.25 11.445 -24.312 1 80 27 GLY B CA 1
ATOM 2827 C C . GLY B 1 27 ? 43.125 10.234 -25.219 1 80 27 GLY B C 1
ATOM 2828 O O . GLY B 1 27 ? 42.156 9.469 -25.094 1 80 27 GLY B O 1
ATOM 2829 N N . THR B 1 28 ? 44.062 10.125 -26.062 1 81.44 28 THR B N 1
ATOM 2830 C CA . THR B 1 28 ? 44.031 9.023 -27.016 1 81.44 28 THR B CA 1
ATOM 2831 C C . THR B 1 28 ? 44.125 7.68 -26.297 1 81.44 28 THR B C 1
ATOM 2833 O O . THR B 1 28 ? 43.406 6.742 -26.625 1 81.44 28 THR B O 1
ATOM 2836 N N . GLN B 1 29 ? 45 7.586 -25.328 1 82.06 29 GLN B N 1
ATOM 2837 C CA . GLN B 1 29 ? 45.188 6.352 -24.562 1 82.06 29 GLN B CA 1
ATOM 2838 C C . GLN B 1 29 ? 44 6.082 -23.656 1 82.06 29 GLN B C 1
ATOM 2840 O O . GLN B 1 29 ? 43.562 4.934 -23.531 1 82.06 29 GLN B O 1
ATOM 2845 N N . ARG B 1 30 ? 43.406 7.023 -23.062 1 82.19 30 ARG B N 1
ATOM 2846 C CA . ARG B 1 30 ? 42.219 6.941 -22.234 1 82.19 30 ARG B CA 1
ATOM 2847 C C . ARG B 1 30 ? 41.062 6.363 -23.031 1 82.19 30 ARG B C 1
ATOM 2849 O O . ARG B 1 30 ? 40.375 5.449 -22.547 1 82.19 30 ARG B O 1
ATOM 2856 N N . GLU B 1 31 ? 40.906 6.926 -24.188 1 80.94 31 GLU B N 1
ATOM 2857 C CA . GLU B 1 31 ? 39.812 6.469 -25.031 1 80.94 31 GLU B CA 1
ATOM 2858 C C . GLU B 1 31 ? 40 5.027 -25.469 1 80.94 31 GLU B C 1
ATOM 2860 O O . GLU B 1 31 ? 39.031 4.25 -25.547 1 80.94 31 GLU B O 1
ATOM 2865 N N . LYS B 1 32 ? 41.188 4.688 -25.828 1 82.31 32 LYS B N 1
ATOM 2866 C CA . LYS B 1 32 ? 41.5 3.326 -26.234 1 82.31 32 LYS B CA 1
ATOM 2867 C C . LYS B 1 32 ? 41.219 2.328 -25.109 1 82.31 32 LYS B C 1
ATOM 2869 O O . LYS B 1 32 ? 40.656 1.263 -25.359 1 82.31 32 LYS B O 1
ATOM 2874 N N . ILE B 1 33 ? 41.531 2.689 -23.938 1 81.69 33 ILE B N 1
ATOM 2875 C CA . ILE B 1 33 ? 41.344 1.812 -22.781 1 81.69 33 ILE B CA 1
ATOM 2876 C C . ILE B 1 33 ? 39.875 1.712 -22.438 1 81.69 33 ILE B C 1
ATOM 2878 O O . ILE B 1 33 ? 39.344 0.617 -22.203 1 81.69 33 ILE B O 1
ATOM 2882 N N . LYS B 1 34 ? 39.219 2.848 -22.453 1 77.94 34 LYS B N 1
ATOM 2883 C CA . LYS B 1 34 ? 37.781 2.873 -22.141 1 77.94 34 LYS B CA 1
ATOM 2884 C C . LYS B 1 34 ? 37 2.096 -23.188 1 77.94 34 LYS B C 1
ATOM 2886 O O . LYS B 1 34 ? 36.031 1.377 -22.844 1 77.94 34 LYS B O 1
ATOM 2891 N N . ARG B 1 35 ? 37.344 2.275 -24.438 1 76.69 35 ARG B N 1
ATOM 2892 C CA . ARG B 1 35 ? 36.719 1.532 -25.516 1 76.69 35 ARG B CA 1
ATOM 2893 C C . ARG B 1 35 ? 36.906 0.031 -25.344 1 76.69 35 ARG B C 1
ATOM 2895 O O . ARG B 1 35 ? 35.969 -0.749 -25.484 1 76.69 35 ARG B O 1
ATOM 2902 N N . TYR B 1 36 ? 38.125 -0.364 -25.062 1 77.5 36 TYR B N 1
ATOM 2903 C CA . TYR B 1 36 ? 38.406 -1.772 -24.828 1 77.5 36 TYR B CA 1
ATOM 2904 C C . TYR B 1 36 ? 37.656 -2.303 -23.625 1 77.5 36 TYR B C 1
ATOM 2906 O O . TYR B 1 36 ? 37.125 -3.404 -23.656 1 77.5 36 TYR B O 1
ATOM 2914 N N . ALA B 1 37 ? 37.625 -1.517 -22.609 1 73.31 37 ALA B N 1
ATOM 2915 C CA . ALA B 1 37 ? 36.938 -1.889 -21.375 1 73.31 37 ALA B CA 1
ATOM 2916 C C . ALA B 1 37 ? 35.438 -2.086 -21.625 1 73.31 37 ALA B C 1
ATOM 2918 O O . ALA B 1 37 ? 34.844 -3.055 -21.156 1 73.31 37 ALA B O 1
ATOM 2919 N N . ARG B 1 38 ? 34.906 -1.213 -22.422 1 66.56 38 ARG B N 1
ATOM 2920 C CA . ARG B 1 38 ? 33.5 -1.297 -22.797 1 66.56 38 ARG B CA 1
ATOM 2921 C C . ARG B 1 38 ? 33.25 -2.51 -23.688 1 66.56 38 ARG B C 1
ATOM 2923 O O . ARG B 1 38 ? 32.281 -3.225 -23.5 1 66.56 38 ARG B O 1
ATOM 2930 N N . GLU B 1 39 ? 34.125 -2.688 -24.641 1 66.56 39 GLU B N 1
ATOM 2931 C CA . GLU B 1 39 ? 34 -3.762 -25.625 1 66.56 39 GLU B CA 1
ATOM 2932 C C . GLU B 1 39 ? 34.125 -5.129 -24.969 1 66.56 39 GLU B C 1
ATOM 2934 O O . GLU B 1 39 ? 33.562 -6.117 -25.438 1 66.56 39 GLU B O 1
ATOM 2939 N N . HIS B 1 40 ? 34.969 -5.094 -23.891 1 62.38 40 HIS B N 1
ATOM 2940 C CA . HIS B 1 40 ? 35.219 -6.367 -23.234 1 62.38 40 HIS B CA 1
ATOM 2941 C C . HIS B 1 40 ? 34.562 -6.422 -21.859 1 62.38 40 HIS B C 1
ATOM 2943 O O . HIS B 1 40 ? 34.938 -7.219 -21 1 62.38 40 HIS B O 1
ATOM 2949 N N . ASN B 1 41 ? 33.719 -5.578 -21.75 1 51.84 41 ASN B N 1
ATOM 2950 C CA . ASN B 1 41 ? 32.812 -5.52 -20.594 1 51.84 41 ASN B CA 1
ATOM 2951 C C . ASN B 1 41 ? 33.625 -5.426 -19.281 1 51.84 41 ASN B C 1
ATOM 2953 O O . ASN B 1 41 ? 33.312 -6.129 -18.312 1 51.84 41 ASN B O 1
ATOM 2957 N N . TYR B 1 42 ? 34.75 -4.824 -19.484 1 51.97 42 TYR B N 1
ATOM 2958 C CA . TYR B 1 42 ? 35.5 -4.562 -18.266 1 51.97 42 TYR B CA 1
ATOM 2959 C C . TYR B 1 42 ? 34.969 -3.312 -17.562 1 51.97 42 TYR B C 1
ATOM 2961 O O . TYR B 1 42 ? 35 -2.219 -18.125 1 51.97 42 TYR B O 1
ATOM 2969 N N . TYR B 1 43 ? 34.281 -3.482 -16.625 1 46.41 43 TYR B N 1
ATOM 2970 C CA . TYR B 1 43 ? 33.906 -2.365 -15.766 1 46.41 43 TYR B CA 1
ATOM 2971 C C . TYR B 1 43 ? 34.812 -2.283 -14.539 1 46.41 43 TYR B C 1
ATOM 2973 O O . TYR B 1 43 ? 35.125 -3.305 -13.938 1 46.41 43 TYR B O 1
ATOM 2981 N N . PRO B 1 44 ? 35.594 -1.304 -14.461 1 43.31 44 PRO B N 1
ATOM 2982 C CA . PRO B 1 44 ? 36.375 -1.216 -13.219 1 43.31 44 PRO B CA 1
ATOM 2983 C C . PRO B 1 44 ? 35.562 -1.66 -12 1 43.31 44 PRO B C 1
ATOM 2985 O O . PRO B 1 44 ? 34.406 -1.307 -11.867 1 43.31 44 PRO B O 1
ATOM 2988 N N . ASN B 1 45 ? 35.812 -2.877 -11.633 1 39.5 45 ASN B N 1
ATOM 2989 C CA . ASN B 1 45 ? 35.125 -3.33 -10.43 1 39.5 45 ASN B CA 1
ATOM 2990 C C . ASN B 1 45 ? 35.312 -2.348 -9.273 1 39.5 45 ASN B C 1
ATOM 2992 O O . ASN B 1 45 ? 36.344 -2.34 -8.625 1 39.5 45 ASN B O 1
ATOM 2996 N N . VAL B 1 46 ? 34.812 -1.308 -9.344 1 40.5 46 VAL B N 1
ATOM 2997 C CA . VAL B 1 46 ? 34.875 -0.381 -8.219 1 40.5 46 VAL B CA 1
ATOM 2998 C C . VAL B 1 46 ? 34.625 -1.138 -6.914 1 40.5 46 VAL B C 1
ATOM 3000 O O . VAL B 1 46 ? 35.188 -0.801 -5.875 1 40.5 46 VAL B O 1
ATOM 3003 N N . LEU B 1 47 ? 33.844 -2.166 -6.945 1 38.41 47 LEU B N 1
ATOM 3004 C CA . LEU B 1 47 ? 33.594 -2.953 -5.742 1 38.41 47 LEU B CA 1
ATOM 3005 C C . LEU B 1 47 ? 34.812 -3.73 -5.328 1 38.41 47 LEU B C 1
ATOM 3007 O O . LEU B 1 47 ? 35.156 -3.799 -4.141 1 38.41 47 LEU B O 1
ATOM 3011 N N . ALA B 1 48 ? 35.656 -4.367 -6.223 1 39.03 48 ALA B N 1
ATOM 3012 C CA . ALA B 1 48 ? 36.875 -5.082 -5.922 1 39.03 48 ALA B CA 1
ATOM 3013 C C . ALA B 1 48 ? 37.969 -4.121 -5.488 1 39.03 48 ALA B C 1
ATOM 3015 O O . ALA B 1 48 ? 38.781 -4.445 -4.613 1 39.03 48 ALA B O 1
ATOM 3016 N N . GLU B 1 49 ? 38.125 -3.082 -6.109 1 40.06 49 GLU B N 1
ATOM 3017 C CA . GLU B 1 49 ? 39.125 -2.123 -5.617 1 40.06 49 GLU B CA 1
ATOM 3018 C C . GLU B 1 49 ? 38.75 -1.64 -4.215 1 40.06 49 GLU B C 1
ATOM 3020 O O . GLU B 1 49 ? 39.656 -1.403 -3.391 1 40.06 49 GLU B O 1
ATOM 3025 N N . SER B 1 50 ? 37.438 -1.38 -4.008 1 38.75 50 SER B N 1
ATOM 3026 C CA . SER B 1 50 ? 37.031 -1.053 -2.639 1 38.75 50 SER B CA 1
ATOM 3027 C C . SER B 1 50 ? 37.344 -2.205 -1.688 1 38.75 50 SER B C 1
ATOM 3029 O O . SER B 1 50 ? 37.688 -1.983 -0.529 1 38.75 50 SER B O 1
ATOM 3031 N N . LEU B 1 51 ? 37.312 -3.475 -2.148 1 36.69 51 LEU B N 1
ATOM 3032 C CA . LEU B 1 51 ? 37.625 -4.629 -1.312 1 36.69 51 LEU B CA 1
ATOM 3033 C C . LEU B 1 51 ? 39.125 -4.789 -1.144 1 36.69 51 LEU B C 1
ATOM 3035 O O . LEU B 1 51 ? 39.594 -5.23 -0.092 1 36.69 51 LEU B O 1
ATOM 3039 N N . ARG B 1 52 ? 40.062 -4.809 -2.125 1 35.28 52 ARG B N 1
ATOM 3040 C CA . ARG B 1 52 ? 41.469 -5.074 -1.99 1 35.28 52 ARG B CA 1
ATOM 3041 C C . ARG B 1 52 ? 42.156 -3.977 -1.189 1 35.28 52 ARG B C 1
ATOM 3043 O O . ARG B 1 52 ? 43.188 -4.223 -0.528 1 35.28 52 ARG B O 1
ATOM 3050 N N . ASN B 1 53 ? 42.312 -2.756 -1.684 1 37.44 53 ASN B N 1
ATOM 3051 C CA . ASN B 1 53 ? 43.031 -1.761 -0.887 1 37.44 53 ASN B CA 1
ATOM 3052 C C . ASN B 1 53 ? 42.375 -1.586 0.489 1 37.44 53 ASN B C 1
ATOM 3054 O O . ASN B 1 53 ? 41.219 -1.935 0.686 1 37.44 53 ASN B O 1
ATOM 3058 N N . SER B 1 54 ? 42.875 -0.773 1.479 1 35.41 54 SER B N 1
ATOM 3059 C CA . SER B 1 54 ? 42.5 -0.808 2.891 1 35.41 54 SER B CA 1
ATOM 3060 C C . SER B 1 54 ? 41 -1.129 3.064 1 35.41 54 SER B C 1
ATOM 3062 O O . SER B 1 54 ? 40.25 -1.146 2.092 1 35.41 54 SER B O 1
ATOM 3064 N N . ARG B 1 55 ? 40.188 -0.54 4.246 1 37.44 55 ARG B N 1
ATOM 3065 C CA . ARG B 1 55 ? 39.344 -0.151 5.367 1 37.44 55 ARG B CA 1
ATOM 3066 C C . ARG B 1 55 ? 38.031 0.437 4.871 1 37.44 55 ARG B C 1
ATOM 3068 O O . ARG B 1 55 ? 37.312 1.076 5.637 1 37.44 55 ARG B O 1
ATOM 3075 N N . THR B 1 56 ? 37.812 0.63 3.691 1 42.5 56 THR B N 1
ATOM 3076 C CA . THR B 1 56 ? 36.594 1.396 3.383 1 42.5 56 THR B CA 1
ATOM 3077 C C . THR B 1 56 ? 35.375 0.508 3.447 1 42.5 56 THR B C 1
ATOM 3079 O O . THR B 1 56 ? 35.25 -0.47 2.705 1 42.5 56 THR B O 1
ATOM 3082 N N . ARG B 1 57 ? 34.844 0.307 4.418 1 52.62 57 ARG B N 1
ATOM 3083 C CA . ARG B 1 57 ? 33.594 -0.374 4.762 1 52.62 57 ARG B CA 1
ATOM 3084 C C . ARG B 1 57 ? 32.562 -0.173 3.674 1 52.62 57 ARG B C 1
ATOM 3086 O O . ARG B 1 57 ? 32.312 0.952 3.223 1 52.62 57 ARG B O 1
ATOM 3093 N N . PRO B 1 58 ? 32.188 -1.373 2.822 1 57.97 58 PRO B N 1
ATOM 3094 C CA . PRO B 1 58 ? 31.109 -1.227 1.859 1 57.97 58 PRO B CA 1
ATOM 3095 C C . PRO B 1 58 ? 29.969 -0.338 2.379 1 57.97 58 PRO B C 1
ATOM 3097 O O . PRO B 1 58 ? 29.734 -0.278 3.59 1 57.97 58 PRO B O 1
ATOM 3100 N N . LEU B 1 59 ? 29.469 0.464 1.374 1 82.56 59 LEU B N 1
ATOM 3101 C CA . LEU B 1 59 ? 28.312 1.252 1.742 1 82.56 59 LEU B CA 1
ATOM 3102 C C . LEU B 1 59 ? 27.141 0.348 2.131 1 82.56 59 LEU B C 1
ATOM 3104 O O . LEU B 1 59 ? 26.859 -0.643 1.448 1 82.56 59 LEU B O 1
ATOM 3108 N N . LYS B 1 60 ? 26.656 0.408 3.27 1 93.69 60 LYS B N 1
ATOM 3109 C CA . LYS B 1 60 ? 25.547 -0.376 3.783 1 93.69 60 LYS B CA 1
ATOM 3110 C C . LYS B 1 60 ? 24.219 0.093 3.182 1 93.69 60 LYS B C 1
ATOM 3112 O O . LYS B 1 60 ? 23.297 0.476 3.908 1 93.69 60 LYS B O 1
ATOM 3117 N N . ILE B 1 61 ? 24.266 0.026 1.77 1 96.25 61 ILE B N 1
ATOM 3118 C CA . ILE B 1 61 ? 23.062 0.394 1.015 1 96.25 61 ILE B CA 1
ATOM 3119 C C . ILE B 1 61 ? 22.609 -0.788 0.161 1 96.25 61 ILE B C 1
ATOM 3121 O O . ILE B 1 61 ? 23.406 -1.348 -0.606 1 96.25 61 ILE B O 1
ATOM 3125 N N . ILE B 1 62 ? 21.391 -1.153 0.342 1 98.19 62 ILE B N 1
ATOM 3126 C CA . ILE B 1 62 ? 20.797 -2.244 -0.422 1 98.19 62 ILE B CA 1
ATOM 3127 C C . ILE B 1 62 ? 19.859 -1.678 -1.487 1 98.19 62 ILE B C 1
ATOM 3129 O O . ILE B 1 62 ? 19.062 -0.782 -1.206 1 98.19 62 ILE B O 1
ATOM 3133 N N . GLY B 1 63 ? 20 -2.107 -2.773 1 98.5 63 GLY B N 1
ATOM 3134 C CA . GLY B 1 63 ? 19.031 -1.776 -3.807 1 98.5 63 GLY B CA 1
ATOM 3135 C C . GLY B 1 63 ? 17.812 -2.684 -3.801 1 98.5 63 GLY B C 1
ATOM 3136 O O . GLY B 1 63 ? 17.938 -3.902 -3.66 1 98.5 63 GLY B O 1
ATOM 3137 N N . VAL B 1 64 ? 16.641 -2.072 -3.889 1 98.81 64 VAL B N 1
ATOM 3138 C CA . VAL B 1 64 ? 15.406 -2.848 -3.891 1 98.81 64 VAL B CA 1
ATOM 3139 C C . VAL B 1 64 ? 14.555 -2.455 -5.094 1 98.81 64 VAL B C 1
ATOM 3141 O O . VAL B 1 64 ? 14.305 -1.269 -5.328 1 98.81 64 VAL B O 1
ATOM 3144 N N . ILE B 1 65 ? 14.109 -3.428 -5.848 1 98.56 65 ILE B N 1
ATOM 3145 C CA . ILE B 1 65 ? 13.195 -3.199 -6.965 1 98.56 65 ILE B CA 1
ATOM 3146 C C . ILE B 1 65 ? 11.836 -3.834 -6.66 1 98.56 65 ILE B C 1
ATOM 3148 O O . ILE B 1 65 ? 11.75 -5.039 -6.418 1 98.56 65 ILE B O 1
ATOM 3152 N N . VAL B 1 66 ? 10.852 -3.045 -6.629 1 98 66 VAL B N 1
ATOM 3153 C CA . VAL B 1 66 ? 9.484 -3.521 -6.453 1 98 66 VAL B CA 1
ATOM 3154 C C . VAL B 1 66 ? 8.68 -3.268 -7.73 1 98 66 VAL B C 1
ATOM 3156 O O . VAL B 1 66 ? 8.914 -2.279 -8.43 1 98 66 VAL B O 1
ATOM 3159 N N . PRO B 1 67 ? 7.691 -4.117 -8.008 1 95.94 67 PRO B N 1
ATOM 3160 C CA . PRO B 1 67 ? 6.855 -3.852 -9.18 1 95.94 67 PRO B CA 1
ATOM 3161 C C . PRO B 1 67 ? 6 -2.598 -9.023 1 95.94 67 PRO B C 1
ATOM 3163 O O . PRO B 1 67 ? 5.898 -1.794 -9.953 1 95.94 67 PRO B O 1
ATOM 3166 N N . GLN B 1 68 ? 5.375 -2.494 -7.859 1 95.5 68 GLN B N 1
ATOM 3167 C CA . GLN B 1 68 ? 4.5 -1.367 -7.551 1 95.5 68 GLN B CA 1
ATOM 3168 C C . GLN B 1 68 ? 4.527 -1.035 -6.062 1 95.5 68 GLN B C 1
ATOM 3170 O O . GLN B 1 68 ? 4.492 -1.934 -5.223 1 95.5 68 GLN B O 1
ATOM 3175 N N . PHE B 1 69 ? 4.539 0.295 -5.828 1 96.12 69 PHE B N 1
ATOM 3176 C CA . PHE B 1 69 ? 4.516 0.705 -4.426 1 96.12 69 PHE B CA 1
ATOM 3177 C C . PHE B 1 69 ? 3.125 0.522 -3.832 1 96.12 69 PHE B C 1
ATOM 3179 O O . PHE B 1 69 ? 2.982 0.004 -2.723 1 96.12 69 PHE B O 1
ATOM 3186 N N . ALA B 1 70 ? 2.146 0.937 -4.652 1 93.25 70 ALA B N 1
ATOM 3187 C CA . ALA B 1 70 ? 0.786 0.917 -4.117 1 93.25 70 ALA B CA 1
ATOM 3188 C C . ALA B 1 70 ? 0.132 -0.445 -4.332 1 93.25 70 ALA B C 1
ATOM 3190 O O . ALA B 1 70 ? -0.909 -0.545 -4.988 1 93.25 70 ALA B O 1
ATOM 3191 N N . HIS B 1 71 ? 0.717 -1.438 -3.924 1 93.75 71 HIS B N 1
ATOM 3192 C CA . HIS B 1 71 ? 0.262 -2.822 -3.861 1 93.75 71 HIS B CA 1
ATOM 3193 C C . HIS B 1 71 ? 0.579 -3.447 -2.506 1 93.75 71 HIS B C 1
ATOM 3195 O O . HIS B 1 71 ? 1.742 -3.508 -2.104 1 93.75 71 HIS B O 1
ATOM 3201 N N . PHE B 1 72 ? -0.439 -3.887 -1.897 1 95.19 72 PHE B N 1
ATOM 3202 C CA . PHE B 1 72 ? -0.317 -4.289 -0.502 1 95.19 72 PHE B CA 1
ATOM 3203 C C . PHE B 1 72 ? 0.817 -5.293 -0.324 1 95.19 72 PHE B C 1
ATOM 3205 O O . PHE B 1 72 ? 1.642 -5.152 0.581 1 95.19 72 PHE B O 1
ATOM 3212 N N . TYR B 1 73 ? 0.825 -6.352 -1.129 1 96.38 73 TYR B N 1
ATOM 3213 C CA . TYR B 1 73 ? 1.813 -7.41 -0.978 1 96.38 73 TYR B CA 1
ATOM 3214 C C . TYR B 1 73 ? 3.229 -6.859 -1.089 1 96.38 73 TYR B C 1
ATOM 3216 O O . TYR B 1 73 ? 4.066 -7.09 -0.213 1 96.38 73 TYR B O 1
ATOM 3224 N N . PHE B 1 74 ? 3.49 -6.082 -2.057 1 97.44 74 PHE B N 1
ATOM 3225 C CA . PHE B 1 74 ? 4.832 -5.559 -2.279 1 97.44 74 PHE B CA 1
ATOM 3226 C C . PHE B 1 74 ? 5.199 -4.535 -1.214 1 97.44 74 PHE B C 1
ATOM 3228 O O . PHE B 1 74 ? 6.359 -4.438 -0.809 1 97.44 74 PHE B O 1
ATOM 3235 N N . ALA B 1 75 ? 4.23 -3.77 -0.817 1 97.56 75 ALA B N 1
ATOM 3236 C CA . ALA B 1 75 ? 4.477 -2.824 0.269 1 97.56 75 ALA B CA 1
ATOM 3237 C C . ALA B 1 75 ? 4.852 -3.553 1.557 1 97.56 75 ALA B C 1
ATOM 3239 O O . ALA B 1 75 ? 5.711 -3.09 2.311 1 97.56 75 ALA B O 1
ATOM 3240 N N . SER B 1 76 ? 4.16 -4.656 1.824 1 97.75 76 SER B N 1
ATOM 3241 C CA . SER B 1 76 ? 4.473 -5.445 3.012 1 97.75 76 SER B CA 1
ATOM 3242 C C . SER B 1 76 ? 5.867 -6.055 2.92 1 97.75 76 SER B C 1
ATOM 3244 O O . SER B 1 76 ? 6.598 -6.094 3.91 1 97.75 76 SER B O 1
ATOM 3246 N N . VAL B 1 77 ? 6.25 -6.516 1.749 1 98.5 77 VAL B N 1
ATOM 3247 C CA . VAL B 1 77 ? 7.598 -7.039 1.538 1 98.5 77 VAL B CA 1
ATOM 3248 C C . VAL B 1 77 ? 8.625 -5.934 1.786 1 98.5 77 VAL B C 1
ATOM 3250 O O . VAL B 1 77 ? 9.625 -6.152 2.477 1 98.5 77 VAL B O 1
ATOM 3253 N N . LEU B 1 78 ? 8.336 -4.777 1.218 1 98.56 78 LEU B N 1
ATOM 3254 C CA . LEU B 1 78 ? 9.227 -3.637 1.383 1 98.56 78 LEU B CA 1
ATOM 3255 C C . LEU B 1 78 ? 9.398 -3.285 2.857 1 98.56 78 LEU B C 1
ATOM 3257 O O . LEU B 1 78 ? 10.492 -2.947 3.299 1 98.56 78 LEU B O 1
ATOM 3261 N N . SER B 1 79 ? 8.336 -3.379 3.58 1 98.38 79 SER B N 1
ATOM 3262 C CA . SER B 1 79 ? 8.391 -3.143 5.02 1 98.38 79 SER B CA 1
ATOM 3263 C C . SER B 1 79 ? 9.344 -4.121 5.703 1 98.38 79 SER B C 1
ATOM 3265 O O . SER B 1 79 ? 10.172 -3.723 6.516 1 98.38 79 SER B O 1
ATOM 3267 N N . GLY B 1 80 ? 9.219 -5.367 5.355 1 98.56 80 GLY B N 1
ATOM 3268 C CA . GLY B 1 80 ? 10.102 -6.379 5.914 1 98.56 80 GLY B CA 1
ATOM 3269 C C . GLY B 1 80 ? 11.555 -6.164 5.551 1 98.56 80 GLY B C 1
ATOM 3270 O O . GLY B 1 80 ? 12.445 -6.336 6.395 1 98.56 80 GLY B O 1
ATOM 3271 N N . ILE B 1 81 ? 11.781 -5.762 4.312 1 98.75 81 ILE B N 1
ATOM 3272 C CA . ILE B 1 81 ? 13.133 -5.492 3.846 1 98.75 81 ILE B CA 1
ATOM 3273 C C . ILE B 1 81 ? 13.734 -4.336 4.645 1 98.75 81 ILE B C 1
ATOM 3275 O O . ILE B 1 81 ? 14.836 -4.449 5.18 1 98.75 81 ILE B O 1
ATOM 3279 N N . GLU B 1 82 ? 12.977 -3.246 4.691 1 98.5 82 GLU B N 1
ATOM 3280 C CA . GLU B 1 82 ? 13.477 -2.035 5.332 1 98.5 82 GLU B CA 1
ATOM 3281 C C . GLU B 1 82 ? 13.727 -2.262 6.82 1 98.5 82 GLU B C 1
ATOM 3283 O O . GLU B 1 82 ? 14.758 -1.851 7.352 1 98.5 82 GLU B O 1
ATOM 3288 N N . GLN B 1 83 ? 12.82 -2.953 7.484 1 97.12 83 GLN B N 1
ATOM 3289 C CA . GLN B 1 83 ? 12.961 -3.191 8.914 1 97.12 83 GLN B CA 1
ATOM 3290 C C . GLN B 1 83 ? 14.172 -4.066 9.219 1 97.12 83 GLN B C 1
ATOM 3292 O O . GLN B 1 83 ? 14.961 -3.752 10.109 1 97.12 83 GLN B O 1
ATOM 3297 N N . GLU B 1 84 ? 14.297 -5.121 8.477 1 98.06 84 GLU B N 1
ATOM 3298 C CA . GLU B 1 84 ? 15.438 -6.012 8.672 1 98.06 84 GLU B CA 1
ATOM 3299 C C . GLU B 1 84 ? 16.75 -5.309 8.328 1 98.06 84 GLU B C 1
ATOM 3301 O O . GLU B 1 84 ? 17.734 -5.434 9.062 1 98.06 84 GLU B O 1
ATOM 3306 N N . ALA B 1 85 ? 16.797 -4.57 7.246 1 97.94 85 ALA B N 1
ATOM 3307 C CA . ALA B 1 85 ? 17.984 -3.816 6.852 1 97.94 85 ALA B CA 1
ATOM 3308 C C . ALA B 1 85 ? 18.375 -2.799 7.922 1 97.94 85 ALA B C 1
ATOM 3310 O O . ALA B 1 85 ? 19.531 -2.738 8.344 1 97.94 85 ALA B O 1
ATOM 3311 N N . ALA B 1 86 ? 17.406 -2.088 8.375 1 95.75 86 ALA B N 1
ATOM 3312 C CA . ALA B 1 86 ? 17.641 -1.049 9.375 1 95.75 86 ALA B CA 1
ATOM 3313 C C . ALA B 1 86 ? 18.172 -1.647 10.672 1 95.75 86 ALA B C 1
ATOM 3315 O O . ALA B 1 86 ? 19.062 -1.08 11.305 1 95.75 86 ALA B O 1
ATOM 3316 N N . SER B 1 87 ? 17.641 -2.76 11.062 1 95.44 87 SER B N 1
ATOM 3317 C CA . SER B 1 87 ? 18.031 -3.402 12.305 1 95.44 87 SER B CA 1
ATOM 3318 C C . SER B 1 87 ? 19.484 -3.83 12.273 1 95.44 87 SER B C 1
ATOM 3320 O O . SER B 1 87 ? 20.109 -4.016 13.32 1 95.44 87 SER B O 1
ATOM 3322 N N . ARG B 1 88 ? 20.062 -3.879 11.062 1 94.62 88 ARG B N 1
ATOM 3323 C CA . ARG B 1 88 ? 21.453 -4.332 10.914 1 94.62 88 ARG B CA 1
ATOM 3324 C C . ARG B 1 88 ? 22.344 -3.201 10.414 1 94.62 88 ARG B C 1
ATOM 3326 O O . ARG B 1 88 ? 23.469 -3.445 9.969 1 94.62 88 ARG B O 1
ATOM 3333 N N . GLY B 1 89 ? 21.75 -2.014 10.398 1 93.5 89 GLY B N 1
ATOM 3334 C CA . GLY B 1 89 ? 22.531 -0.831 10.086 1 93.5 89 GLY B CA 1
ATOM 3335 C C . GLY B 1 89 ? 22.578 -0.522 8.602 1 93.5 89 GLY B C 1
ATOM 3336 O O . GLY B 1 89 ? 23.406 0.278 8.156 1 93.5 89 GLY B O 1
ATOM 3337 N N . TYR B 1 90 ? 21.766 -1.194 7.797 1 96 90 TYR B N 1
ATOM 3338 C CA . TYR B 1 90 ? 21.703 -0.949 6.359 1 96 90 TYR B CA 1
ATOM 3339 C C . TYR B 1 90 ? 20.578 0.019 6.02 1 96 90 TYR B C 1
ATOM 3341 O O . TYR B 1 90 ? 19.594 0.122 6.758 1 96 90 TYR B O 1
ATOM 3349 N N . THR B 1 91 ? 20.766 0.748 4.926 1 96.06 91 THR B N 1
ATOM 3350 C CA . THR B 1 91 ? 19.719 1.564 4.324 1 96.06 91 THR B CA 1
ATOM 3351 C C . THR B 1 91 ? 19.328 1.019 2.953 1 96.06 91 THR B C 1
ATOM 3353 O O . THR B 1 91 ? 20.078 0.243 2.352 1 96.06 91 THR B O 1
ATOM 3356 N N . ILE B 1 92 ? 18.141 1.427 2.516 1 98.25 92 ILE B N 1
ATOM 3357 C CA . ILE B 1 92 ? 17.719 0.851 1.24 1 98.25 92 ILE B CA 1
ATOM 3358 C C . ILE B 1 92 ? 17.5 1.964 0.217 1 98.25 92 ILE B C 1
ATOM 3360 O O . ILE B 1 92 ? 17.047 3.055 0.565 1 98.25 92 ILE B O 1
ATOM 3364 N N . MET B 1 93 ? 17.922 1.688 -0.994 1 97.94 93 MET B N 1
ATOM 3365 C CA . MET B 1 93 ? 17.578 2.432 -2.203 1 97.94 93 MET B CA 1
ATOM 3366 C C . MET B 1 93 ? 16.516 1.699 -3.014 1 97.94 93 MET B C 1
ATOM 3368 O O . MET B 1 93 ? 16.672 0.51 -3.303 1 97.94 93 MET B O 1
ATOM 3372 N N . VAL B 1 94 ? 15.453 2.479 -3.348 1 98.44 94 VAL B N 1
ATOM 3373 C CA . VAL B 1 94 ? 14.312 1.722 -3.867 1 98.44 94 VAL B CA 1
ATOM 3374 C C . VAL B 1 94 ? 13.867 2.314 -5.199 1 98.44 94 VAL B C 1
ATOM 3376 O O . VAL B 1 94 ? 13.992 3.521 -5.422 1 98.44 94 VAL B O 1
ATOM 3379 N N . GLY B 1 95 ? 13.398 1.469 -6.098 1 97.69 95 GLY B N 1
ATOM 3380 C CA . GLY B 1 95 ? 12.727 1.854 -7.328 1 97.69 95 GLY B CA 1
ATOM 3381 C C . GLY B 1 95 ? 11.625 0.887 -7.734 1 97.69 95 GLY B C 1
ATOM 3382 O O . GLY B 1 95 ? 11.609 -0.263 -7.293 1 97.69 95 GLY B O 1
ATOM 3383 N N . GLN B 1 96 ? 10.727 1.396 -8.477 1 97.44 96 GLN B N 1
ATOM 3384 C CA . GLN B 1 96 ? 9.68 0.522 -8.984 1 97.44 96 GLN B CA 1
ATOM 3385 C C . GLN B 1 96 ? 9.852 0.268 -10.477 1 97.44 96 GLN B C 1
ATOM 3387 O O . GLN B 1 96 ? 10.148 1.19 -11.242 1 97.44 96 GLN B O 1
ATOM 3392 N N . SER B 1 97 ? 9.648 -0.932 -10.891 1 96.94 97 SER B N 1
ATOM 3393 C CA . SER B 1 97 ? 9.75 -1.294 -12.297 1 96.94 97 SER B CA 1
ATOM 3394 C C . SER B 1 97 ? 8.477 -0.922 -13.055 1 96.94 97 SER B C 1
ATOM 3396 O O . SER B 1 97 ? 8.492 -0.82 -14.281 1 96.94 97 SER B O 1
ATOM 3398 N N . ALA B 1 98 ? 7.383 -0.786 -12.281 1 94.31 98 ALA B N 1
ATOM 3399 C CA . ALA B 1 98 ? 6.07 -0.571 -12.898 1 94.31 98 ALA B CA 1
ATOM 3400 C C . ALA B 1 98 ? 5.777 -1.633 -13.953 1 94.31 98 ALA B C 1
ATOM 3402 O O . ALA B 1 98 ? 5.168 -1.341 -14.984 1 94.31 98 ALA B O 1
ATOM 3403 N N . GLU B 1 99 ? 6.367 -2.768 -13.742 1 91.31 99 GLU B N 1
ATOM 3404 C CA . GLU B 1 99 ? 6.156 -3.953 -14.57 1 91.31 99 GLU B CA 1
ATOM 3405 C C . GLU B 1 99 ? 6.812 -3.797 -15.938 1 91.31 99 GLU B C 1
ATOM 3407 O O . GLU B 1 99 ? 6.465 -4.504 -16.891 1 91.31 99 GLU B O 1
ATOM 3412 N N . GLN B 1 100 ? 7.762 -2.887 -16.016 1 95.06 100 GLN B N 1
ATOM 3413 C CA . GLN B 1 100 ? 8.414 -2.613 -17.297 1 95.06 100 GLN B CA 1
ATOM 3414 C C . GLN B 1 100 ? 9.867 -3.088 -17.297 1 95.06 100 GLN B C 1
ATOM 3416 O O . GLN B 1 100 ? 10.656 -2.662 -16.453 1 95.06 100 GLN B O 1
ATOM 3421 N N . TYR B 1 101 ? 10.203 -3.779 -18.312 1 95.44 101 TYR B N 1
ATOM 3422 C CA . TYR B 1 101 ? 11.547 -4.324 -18.484 1 95.44 101 TYR B CA 1
ATOM 3423 C C . TYR B 1 101 ? 12.594 -3.213 -18.484 1 95.44 101 TYR B C 1
ATOM 3425 O O . TYR B 1 101 ? 13.586 -3.279 -17.766 1 95.44 101 TYR B O 1
ATOM 3433 N N . ASN B 1 102 ? 12.32 -2.234 -19.266 1 95.94 102 ASN B N 1
ATOM 3434 C CA . ASN B 1 102 ? 13.297 -1.162 -19.422 1 95.94 102 ASN B CA 1
ATOM 3435 C C . ASN B 1 102 ? 13.562 -0.435 -18.109 1 95.94 102 ASN B C 1
ATOM 3437 O O . ASN B 1 102 ? 14.703 -0.048 -17.828 1 95.94 102 ASN B O 1
ATOM 3441 N N . ARG B 1 103 ? 12.602 -0.272 -17.328 1 96.25 103 ARG B N 1
ATOM 3442 C CA . ARG B 1 103 ? 12.773 0.373 -16.031 1 96.25 103 ARG B CA 1
ATOM 3443 C C . ARG B 1 103 ? 13.586 -0.508 -15.086 1 96.25 103 ARG B C 1
ATOM 3445 O O . ARG B 1 103 ? 14.422 -0.011 -14.328 1 96.25 103 ARG B O 1
ATOM 3452 N N . GLU B 1 104 ? 13.258 -1.749 -15.133 1 97.06 104 GLU B N 1
ATOM 3453 C CA . GLU B 1 104 ? 14 -2.713 -14.328 1 97.06 104 GLU B CA 1
ATOM 3454 C C . GLU B 1 104 ? 15.492 -2.68 -14.664 1 97.06 104 GLU B C 1
ATOM 3456 O O . GLU B 1 104 ? 16.344 -2.662 -13.766 1 97.06 104 GLU B O 1
ATOM 3461 N N . VAL B 1 105 ? 15.82 -2.641 -15.938 1 97.06 105 VAL B N 1
ATOM 3462 C CA . VAL B 1 105 ? 17.203 -2.58 -16.422 1 97.06 105 VAL B CA 1
ATOM 3463 C C . VAL B 1 105 ? 17.859 -1.301 -15.914 1 97.06 105 VAL B C 1
ATOM 3465 O O . VAL B 1 105 ? 18.984 -1.338 -15.375 1 97.06 105 VAL B O 1
ATOM 3468 N N . LEU B 1 106 ? 17.172 -0.247 -16.078 1 96.12 106 LEU B N 1
ATOM 3469 C CA . LEU B 1 106 ? 17.703 1.046 -15.664 1 96.12 106 LEU B CA 1
ATOM 3470 C C . LEU B 1 106 ? 17.984 1.066 -14.164 1 96.12 106 LEU B C 1
ATOM 3472 O O . LEU B 1 106 ? 18.984 1.625 -13.719 1 96.12 106 LEU B O 1
ATOM 3476 N N . LEU B 1 107 ? 17.125 0.521 -13.406 1 97.19 107 LEU B N 1
ATOM 3477 C CA . LEU B 1 107 ? 17.297 0.468 -11.961 1 97.19 107 LEU B CA 1
ATOM 3478 C C . LEU B 1 107 ? 18.547 -0.333 -11.602 1 97.19 107 LEU B C 1
ATOM 3480 O O . LEU B 1 107 ? 19.328 0.076 -10.734 1 97.19 107 LEU B O 1
ATOM 3484 N N . CYS B 1 108 ? 18.719 -1.424 -12.258 1 96.75 108 CYS B N 1
ATOM 3485 C CA . CYS B 1 108 ? 19.906 -2.227 -12.023 1 96.75 108 CYS B CA 1
ATOM 3486 C C . CYS B 1 108 ? 21.172 -1.43 -12.32 1 96.75 108 CYS B C 1
ATOM 3488 O O . CYS B 1 108 ? 22.141 -1.479 -11.555 1 96.75 108 CYS B O 1
ATOM 3490 N N . GLU B 1 109 ? 21.141 -0.713 -13.383 1 94.88 109 GLU B N 1
ATOM 3491 C CA . GLU B 1 109 ? 22.266 0.121 -13.758 1 94.88 109 GLU B CA 1
ATOM 3492 C C . GLU B 1 109 ? 22.547 1.194 -12.703 1 94.88 109 GLU B C 1
ATOM 3494 O O . GLU B 1 109 ? 23.688 1.426 -12.32 1 94.88 109 GLU B O 1
ATOM 3499 N N . ARG B 1 110 ? 21.5 1.782 -12.273 1 93.75 110 ARG B N 1
ATOM 3500 C CA . ARG B 1 110 ? 21.625 2.832 -11.266 1 93.75 110 ARG B CA 1
ATOM 3501 C C . ARG B 1 110 ? 22.188 2.277 -9.961 1 93.75 110 ARG B C 1
ATOM 3503 O O . ARG B 1 110 ? 23.031 2.916 -9.32 1 93.75 110 ARG B O 1
ATOM 3510 N N . PHE B 1 111 ? 21.703 1.143 -9.57 1 95.62 111 PHE B N 1
ATOM 3511 C CA . PHE B 1 111 ? 22.188 0.525 -8.344 1 95.62 111 PHE B CA 1
ATOM 3512 C C . PHE B 1 111 ? 23.672 0.198 -8.445 1 95.62 111 PHE B C 1
ATOM 3514 O O . PHE B 1 111 ? 24.422 0.37 -7.484 1 95.62 111 PHE B O 1
ATOM 3521 N N . TYR B 1 112 ? 24.031 -0.233 -9.602 1 92.69 112 TYR B N 1
ATOM 3522 C CA . TYR B 1 112 ? 25.453 -0.504 -9.844 1 92.69 112 TYR B CA 1
ATOM 3523 C C . TYR B 1 112 ? 26.266 0.771 -9.742 1 92.69 112 TYR B C 1
ATOM 3525 O O . TYR B 1 112 ? 27.312 0.789 -9.078 1 92.69 112 TYR B O 1
ATOM 3533 N N . GLU B 1 113 ? 25.781 1.804 -10.344 1 89 113 GLU B N 1
ATOM 3534 C CA . GLU B 1 113 ? 26.469 3.09 -10.352 1 89 113 GLU B CA 1
ATOM 3535 C C . GLU B 1 113 ? 26.609 3.652 -8.938 1 89 113 GLU B C 1
ATOM 3537 O O . GLU B 1 113 ? 27.609 4.289 -8.617 1 89 113 GLU B O 1
ATOM 3542 N N . HIS B 1 114 ? 25.625 3.375 -8.18 1 89.38 114 HIS B N 1
ATOM 3543 C CA . HIS B 1 114 ? 25.625 3.916 -6.82 1 89.38 114 HIS B CA 1
ATOM 3544 C C . HIS B 1 114 ? 26.297 2.955 -5.848 1 89.38 114 HIS B C 1
ATOM 3546 O O . HIS B 1 114 ? 26.281 3.186 -4.637 1 89.38 114 HIS B O 1
ATOM 3552 N N . LYS B 1 115 ? 26.75 1.864 -6.312 1 89.81 115 LYS B N 1
ATOM 3553 C CA . LYS B 1 115 ? 27.594 0.921 -5.582 1 89.81 115 LYS B CA 1
ATOM 3554 C C . LYS B 1 115 ? 26.844 0.341 -4.383 1 89.81 115 LYS B C 1
ATOM 3556 O O . LYS B 1 115 ? 27.391 0.282 -3.277 1 89.81 115 LYS B O 1
ATOM 3561 N N . VAL B 1 116 ? 25.609 0.016 -4.613 1 94.56 116 VAL B N 1
ATOM 3562 C CA . VAL B 1 116 ? 24.906 -0.686 -3.543 1 94.56 116 VAL B CA 1
ATOM 3563 C C . VAL B 1 116 ? 25.578 -2.029 -3.279 1 94.56 116 VAL B C 1
ATOM 3565 O O . VAL B 1 116 ? 26.281 -2.562 -4.145 1 94.56 116 VAL B O 1
ATOM 3568 N N . CYS B 1 117 ? 25.375 -2.539 -2.08 1 94.81 117 CYS B N 1
ATOM 3569 C CA . CYS B 1 117 ? 26.125 -3.734 -1.714 1 94.81 117 CYS B CA 1
ATOM 3570 C C . CYS B 1 117 ? 25.406 -4.996 -2.178 1 94.81 117 CYS B C 1
ATOM 3572 O O . CYS B 1 117 ? 25.984 -6.082 -2.17 1 94.81 117 CYS B O 1
ATOM 3574 N N . GLY B 1 118 ? 24.219 -4.91 -2.547 1 96.88 118 GLY B N 1
ATOM 3575 C CA . GLY B 1 118 ? 23.391 -5.996 -3.051 1 96.88 118 GLY B CA 1
ATOM 3576 C C . GLY B 1 118 ? 22.031 -5.539 -3.508 1 96.88 118 GLY B C 1
ATOM 3577 O O . GLY B 1 118 ? 21.625 -4.402 -3.246 1 96.88 118 GLY B O 1
ATOM 3578 N N . VAL B 1 119 ? 21.312 -6.461 -4.238 1 98 119 VAL B N 1
ATOM 3579 C CA . VAL B 1 119 ? 20.031 -6.082 -4.812 1 98 119 VAL B CA 1
ATOM 3580 C C . VAL B 1 119 ? 18.984 -7.141 -4.473 1 98 119 VAL B C 1
ATOM 3582 O O . VAL B 1 119 ? 19.266 -8.344 -4.551 1 98 119 VAL B O 1
ATOM 3585 N N . ILE B 1 120 ? 17.859 -6.699 -4.004 1 98.62 120 ILE B N 1
ATOM 3586 C CA . ILE B 1 120 ? 16.672 -7.52 -3.826 1 98.62 120 ILE B CA 1
ATOM 3587 C C . ILE B 1 120 ? 15.617 -7.137 -4.867 1 98.62 120 ILE B C 1
ATOM 3589 O O . ILE B 1 120 ? 15.25 -5.965 -4.992 1 98.62 120 ILE B O 1
ATOM 3593 N N . VAL B 1 121 ? 15.07 -8.156 -5.625 1 98 121 VAL B N 1
ATOM 3594 C CA . VAL B 1 121 ? 14.266 -7.758 -6.777 1 98 121 VAL B CA 1
ATOM 3595 C C . VAL B 1 121 ? 13.141 -8.758 -7 1 98 121 VAL B C 1
ATOM 3597 O O . VAL B 1 121 ? 13.328 -9.969 -6.812 1 98 121 VAL B O 1
ATOM 3600 N N . SER B 1 122 ? 11.977 -8.242 -7.234 1 96.81 122 SER B N 1
ATOM 3601 C CA . SER B 1 122 ? 10.914 -9 -7.891 1 96.81 122 SER B CA 1
ATOM 3602 C C . SER B 1 122 ? 10.812 -8.641 -9.367 1 96.81 122 SER B C 1
ATOM 3604 O O . SER B 1 122 ? 10.555 -7.492 -9.719 1 96.81 122 SER B O 1
ATOM 3606 N N . GLN B 1 123 ? 11 -9.594 -10.117 1 93 123 GLN B N 1
ATOM 3607 C CA . GLN B 1 123 ? 11.102 -9.391 -11.555 1 93 123 GLN B CA 1
ATOM 3608 C C . GLN B 1 123 ? 9.82 -8.773 -12.117 1 93 123 GLN B C 1
ATOM 3610 O O . GLN B 1 123 ? 8.719 -9.156 -11.711 1 93 123 GLN B O 1
ATOM 3615 N N . ALA B 1 124 ? 9.992 -7.84 -13.094 1 92.38 124 ALA B N 1
ATOM 3616 C CA . ALA B 1 124 ? 8.852 -7.254 -13.797 1 92.38 124 ALA B CA 1
ATOM 3617 C C . ALA B 1 124 ? 8.141 -8.297 -14.648 1 92.38 124 ALA B C 1
ATOM 3619 O O . ALA B 1 124 ? 8.773 -9.219 -15.172 1 92.38 124 ALA B O 1
ATOM 3620 N N . LYS B 1 125 ? 6.852 -8.086 -14.883 1 84.12 125 LYS B N 1
ATOM 3621 C CA . LYS B 1 125 ? 6.031 -9.039 -15.617 1 84.12 125 LYS B CA 1
ATOM 3622 C C . LYS B 1 125 ? 6.504 -9.18 -17.062 1 84.12 125 LYS B C 1
ATOM 3624 O O . LYS B 1 125 ? 6.426 -10.258 -17.656 1 84.12 125 LYS B O 1
ATOM 3629 N N . ASP B 1 126 ? 7.035 -8.109 -17.562 1 86.56 126 ASP B N 1
ATOM 3630 C CA . ASP B 1 126 ? 7.348 -8.133 -18.984 1 86.56 126 ASP B CA 1
ATOM 3631 C C . ASP B 1 126 ? 8.812 -8.492 -19.219 1 86.56 126 ASP B C 1
ATOM 3633 O O . ASP B 1 126 ? 9.281 -8.461 -20.359 1 86.56 126 ASP B O 1
ATOM 3637 N N . THR B 1 127 ? 9.523 -8.781 -18.203 1 88.69 127 THR B N 1
ATOM 3638 C CA . THR B 1 127 ? 10.93 -9.148 -18.344 1 88.69 127 THR B CA 1
ATOM 3639 C C . THR B 1 127 ? 11.062 -10.523 -19 1 88.69 127 THR B C 1
ATOM 3641 O O . THR B 1 127 ? 10.484 -11.5 -18.516 1 88.69 127 THR B O 1
ATOM 3644 N N . GLN B 1 128 ? 11.875 -10.531 -20.094 1 85.75 128 GLN B N 1
ATOM 3645 C CA . GLN B 1 128 ? 12.102 -11.781 -20.812 1 85.75 128 GLN B CA 1
ATOM 3646 C C . GLN B 1 128 ? 13.594 -12.023 -21.016 1 85.75 128 GLN B C 1
ATOM 3648 O O . GLN B 1 128 ? 14 -13.094 -21.484 1 85.75 128 GLN B O 1
ATOM 3653 N N . GLN B 1 129 ? 14.344 -11.031 -20.781 1 89.81 129 GLN B N 1
ATOM 3654 C CA . GLN B 1 129 ? 15.797 -11.109 -20.844 1 89.81 129 GLN B CA 1
ATOM 3655 C C . GLN B 1 129 ? 16.422 -10.789 -19.5 1 89.81 129 GLN B C 1
ATOM 3657 O O . GLN B 1 129 ? 15.875 -10 -18.719 1 89.81 129 GLN B O 1
ATOM 3662 N N . TYR B 1 130 ? 17.578 -11.398 -19.25 1 91.75 130 TYR B N 1
ATOM 3663 C CA . TYR B 1 130 ? 18.062 -11.344 -17.875 1 91.75 130 TYR B CA 1
ATOM 3664 C C . TYR B 1 130 ? 19.5 -10.836 -17.812 1 91.75 130 TYR B C 1
ATOM 3666 O O . TYR B 1 130 ? 20.188 -11 -16.797 1 91.75 130 TYR B O 1
ATOM 3674 N N . GLU B 1 131 ? 19.969 -10.234 -18.828 1 92.62 131 GLU B N 1
ATOM 3675 C CA . GLU B 1 131 ? 21.344 -9.797 -18.922 1 92.62 131 GLU B CA 1
ATOM 3676 C C . GLU B 1 131 ? 21.672 -8.766 -17.844 1 92.62 131 GLU B C 1
ATOM 3678 O O . GLU B 1 131 ? 22.797 -8.727 -17.344 1 92.62 131 GLU B O 1
ATOM 3683 N N . HIS B 1 132 ? 20.703 -7.957 -17.562 1 94.5 132 HIS B N 1
ATOM 3684 C CA . HIS B 1 132 ? 20.953 -6.914 -16.578 1 94.5 132 HIS B CA 1
ATOM 3685 C C . HIS B 1 132 ? 21.188 -7.508 -15.188 1 94.5 132 HIS B C 1
ATOM 3687 O O . HIS B 1 132 ? 21.984 -6.984 -14.414 1 94.5 132 HIS B O 1
ATOM 3693 N N . PHE B 1 133 ? 20.594 -8.602 -14.867 1 94.69 133 PHE B N 1
ATOM 3694 C CA . PHE B 1 133 ? 20.844 -9.305 -13.617 1 94.69 133 PHE B CA 1
ATOM 3695 C C . PHE B 1 133 ? 22.203 -9.992 -13.641 1 94.69 133 PHE B C 1
ATOM 3697 O O . PHE B 1 133 ? 22.953 -9.93 -12.664 1 94.69 133 PHE B O 1
ATOM 3704 N N . GLN B 1 134 ? 22.484 -10.625 -14.75 1 92.56 134 GLN B N 1
ATOM 3705 C CA . GLN B 1 134 ? 23.75 -11.32 -14.914 1 92.56 134 GLN B CA 1
ATOM 3706 C C . GLN B 1 134 ? 24.922 -10.352 -14.766 1 92.56 134 GLN B C 1
ATOM 3708 O O . GLN B 1 134 ? 25.953 -10.695 -14.164 1 92.56 134 GLN B O 1
ATOM 3713 N N . LYS B 1 135 ? 24.719 -9.227 -15.312 1 91.88 135 LYS B N 1
ATOM 3714 C CA . LYS B 1 135 ? 25.75 -8.203 -15.219 1 91.88 135 LYS B CA 1
ATOM 3715 C C . LYS B 1 135 ? 26.047 -7.855 -13.766 1 91.88 135 LYS B C 1
ATOM 3717 O O . LYS B 1 135 ? 27.219 -7.695 -13.391 1 91.88 135 LYS B O 1
ATOM 3722 N N . LEU B 1 136 ? 25.031 -7.695 -12.945 1 93.12 136 LEU B N 1
ATOM 3723 C CA . LEU B 1 136 ? 25.234 -7.43 -11.531 1 93.12 136 LEU B CA 1
ATOM 3724 C C . LEU B 1 136 ? 26.016 -8.555 -10.867 1 93.12 136 LEU B C 1
ATOM 3726 O O . LEU B 1 136 ? 26.984 -8.305 -10.141 1 93.12 136 LEU B O 1
ATOM 3730 N N . MET B 1 137 ? 25.688 -9.766 -11.133 1 90.62 137 MET B N 1
ATOM 3731 C CA . MET B 1 137 ? 26.312 -10.938 -10.531 1 90.62 137 MET B CA 1
ATOM 3732 C C . MET B 1 137 ? 27.766 -11.07 -10.984 1 90.62 137 MET B C 1
ATOM 3734 O O . MET B 1 137 ? 28.641 -11.406 -10.188 1 90.62 137 MET B O 1
ATOM 3738 N N . ASP B 1 138 ? 27.938 -10.781 -12.234 1 88.88 138 ASP B N 1
ATOM 3739 C CA . ASP B 1 138 ? 29.281 -10.867 -12.797 1 88.88 138 ASP B CA 1
ATOM 3740 C C . ASP B 1 138 ? 30.219 -9.883 -12.125 1 88.88 138 ASP B C 1
ATOM 3742 O O . ASP B 1 138 ? 31.438 -10.109 -12.07 1 88.88 138 ASP B O 1
ATOM 3746 N N . HIS B 1 139 ? 29.641 -8.906 -11.633 1 89.38 139 HIS B N 1
ATOM 3747 C CA . HIS B 1 139 ? 30.453 -7.895 -10.969 1 89.38 139 HIS B CA 1
ATOM 3748 C C . HIS B 1 139 ? 30.5 -8.125 -9.469 1 89.38 139 HIS B C 1
ATOM 3750 O O . HIS B 1 139 ? 30.859 -7.215 -8.703 1 89.38 139 HIS B O 1
ATOM 3756 N N . GLY B 1 140 ? 29.984 -9.219 -9.078 1 87.94 140 GLY B N 1
ATOM 3757 C CA . GLY B 1 140 ? 30.125 -9.617 -7.688 1 87.94 140 GLY B CA 1
ATOM 3758 C C . GLY B 1 140 ? 29.031 -9.07 -6.797 1 87.94 140 GLY B C 1
ATOM 3759 O O . GLY B 1 140 ? 29.141 -9.102 -5.57 1 87.94 140 GLY B O 1
ATOM 3760 N N . MET B 1 141 ? 28.016 -8.547 -7.371 1 91.94 141 MET B N 1
ATOM 3761 C CA . MET B 1 141 ? 26.891 -8.016 -6.602 1 91.94 141 MET B CA 1
ATOM 3762 C C . MET B 1 141 ? 25.891 -9.117 -6.266 1 91.94 141 MET B C 1
ATOM 3764 O O . MET B 1 141 ? 25.281 -9.703 -7.164 1 91.94 141 MET B O 1
ATOM 3768 N N . PRO B 1 142 ? 25.75 -9.406 -4.93 1 95.38 142 PRO B N 1
ATOM 3769 C CA . PRO B 1 142 ? 24.75 -10.406 -4.574 1 95.38 142 PRO B CA 1
ATOM 3770 C C . PRO B 1 142 ? 23.328 -9.992 -4.996 1 95.38 142 PRO B C 1
ATOM 3772 O O . PRO B 1 142 ? 22.969 -8.82 -4.891 1 95.38 142 PRO B O 1
ATOM 3775 N N . LEU B 1 143 ? 22.672 -10.969 -5.5 1 96.19 143 LEU B N 1
ATOM 3776 C CA . LEU B 1 143 ? 21.297 -10.781 -5.98 1 96.19 143 LEU B CA 1
ATOM 3777 C C . LEU B 1 143 ? 20.344 -11.773 -5.324 1 96.19 143 LEU B C 1
ATOM 3779 O O . LEU B 1 143 ? 20.641 -12.969 -5.258 1 96.19 143 LEU B O 1
ATOM 3783 N N . VAL B 1 144 ? 19.234 -11.266 -4.766 1 97.81 144 VAL B N 1
ATOM 3784 C CA . VAL B 1 144 ? 18.203 -12.102 -4.176 1 97.81 144 VAL B CA 1
ATOM 3785 C C . VAL B 1 144 ? 16.859 -11.789 -4.82 1 97.81 144 VAL B C 1
ATOM 3787 O O . VAL B 1 144 ? 16.391 -10.648 -4.781 1 97.81 144 VAL B O 1
ATOM 3790 N N . PHE B 1 145 ? 16.266 -12.766 -5.406 1 96.81 145 PHE B N 1
ATOM 3791 C CA . PHE B 1 145 ? 14.914 -12.609 -5.945 1 96.81 145 PHE B CA 1
ATOM 3792 C C . PHE B 1 145 ? 13.867 -12.922 -4.883 1 96.81 145 PHE B C 1
ATOM 3794 O O . PHE B 1 145 ? 14.078 -13.773 -4.02 1 96.81 145 PHE B O 1
ATOM 3801 N N . TYR B 1 146 ? 12.766 -12.18 -4.969 1 97.25 146 TYR B N 1
ATOM 3802 C CA . TYR B 1 146 ? 11.586 -12.516 -4.184 1 97.25 146 TYR B CA 1
ATOM 3803 C C . TYR B 1 146 ? 10.336 -12.523 -5.055 1 97.25 146 TYR B C 1
ATOM 3805 O O . TYR B 1 146 ? 10.281 -11.844 -6.078 1 97.25 146 TYR B O 1
ATOM 3813 N N . ASP B 1 147 ? 9.289 -13.297 -4.723 1 93.44 147 ASP B N 1
ATOM 3814 C CA . ASP B 1 147 ? 7.992 -13.375 -5.398 1 93.44 147 ASP B CA 1
ATOM 3815 C C . ASP B 1 147 ? 8.148 -13.906 -6.82 1 93.44 147 ASP B C 1
ATOM 3817 O O . ASP B 1 147 ? 8.25 -15.117 -7.027 1 93.44 147 ASP B O 1
ATOM 3821 N N . ARG B 1 148 ? 8.445 -13.031 -7.781 1 90.19 148 ARG B N 1
ATOM 3822 C CA . ARG B 1 148 ? 8.734 -13.438 -9.148 1 90.19 148 ARG B CA 1
ATOM 3823 C C . ARG B 1 148 ? 10.234 -13.625 -9.359 1 90.19 148 ARG B C 1
ATOM 3825 O O . ARG B 1 148 ? 11.016 -12.711 -9.117 1 90.19 148 ARG B O 1
ATOM 3832 N N . ILE B 1 149 ? 10.555 -14.82 -9.742 1 86.69 149 ILE B N 1
ATOM 3833 C CA . ILE B 1 149 ? 11.969 -15.172 -9.82 1 86.69 149 ILE B CA 1
ATOM 3834 C C . ILE B 1 149 ? 12.367 -15.383 -11.281 1 86.69 149 ILE B C 1
ATOM 3836 O O . ILE B 1 149 ? 11.5 -15.57 -12.141 1 86.69 149 ILE B O 1
ATOM 3840 N N . CYS B 1 150 ? 13.641 -15.297 -11.422 1 80.88 150 CYS B N 1
ATOM 3841 C CA . CYS B 1 150 ? 14.227 -15.57 -12.727 1 80.88 150 CYS B CA 1
ATOM 3842 C C . CYS B 1 150 ? 14.633 -17.031 -12.844 1 80.88 150 CYS B C 1
ATOM 3844 O O . CYS B 1 150 ? 15.445 -17.531 -12.055 1 80.88 150 CYS B O 1
ATOM 3846 N N . THR B 1 151 ? 14.086 -17.656 -13.773 1 74.81 151 THR B N 1
ATOM 3847 C CA . THR B 1 151 ? 14.375 -19.078 -13.914 1 74.81 151 THR B CA 1
ATOM 3848 C C . THR B 1 151 ? 15.625 -19.281 -14.758 1 74.81 151 THR B C 1
ATOM 3850 O O . THR B 1 151 ? 16.219 -20.375 -14.742 1 74.81 151 THR B O 1
ATOM 3853 N N . GLY B 1 152 ? 16.094 -18.266 -15.336 1 75.19 152 GLY B N 1
ATOM 3854 C CA . GLY B 1 152 ? 17.25 -18.406 -16.203 1 75.19 152 GLY B CA 1
ATOM 3855 C C . GLY B 1 152 ? 18.578 -18.234 -15.469 1 75.19 152 GLY B C 1
ATOM 3856 O O . GLY B 1 152 ? 19.641 -18.5 -16.031 1 75.19 152 GLY B O 1
ATOM 3857 N N . ILE B 1 153 ? 18.453 -17.797 -14.258 1 77.56 153 ILE B N 1
ATOM 3858 C CA . ILE B 1 153 ? 19.656 -17.547 -13.469 1 77.56 153 ILE B CA 1
ATOM 3859 C C . ILE B 1 153 ? 19.531 -18.266 -12.125 1 77.56 153 ILE B C 1
ATOM 3861 O O . ILE B 1 153 ? 18.516 -18.172 -11.445 1 77.56 153 ILE B O 1
ATOM 3865 N N . ASP B 1 154 ? 20.547 -19.047 -11.828 1 83.06 154 ASP B N 1
ATOM 3866 C CA . ASP B 1 154 ? 20.578 -19.656 -10.5 1 83.06 154 ASP B CA 1
ATOM 3867 C C . ASP B 1 154 ? 21 -18.641 -9.438 1 83.06 154 ASP B C 1
ATOM 3869 O O . ASP B 1 154 ? 22.188 -18.328 -9.305 1 83.06 154 ASP B O 1
ATOM 3873 N N . CYS B 1 155 ? 20.031 -18.109 -8.766 1 88.62 155 CYS B N 1
ATOM 3874 C CA . CYS B 1 155 ? 20.297 -17.062 -7.789 1 88.62 155 CYS B CA 1
ATOM 3875 C C . CYS B 1 155 ? 19.484 -17.281 -6.516 1 88.62 155 CYS B C 1
ATOM 3877 O O . CYS B 1 155 ? 18.625 -18.156 -6.469 1 88.62 155 CYS B O 1
ATOM 3879 N N . ASN B 1 156 ? 19.891 -16.594 -5.484 1 95.5 156 ASN B N 1
ATOM 3880 C CA . ASN B 1 156 ? 19.156 -16.609 -4.223 1 95.5 156 ASN B CA 1
ATOM 3881 C C . ASN B 1 156 ? 17.703 -16.172 -4.422 1 95.5 156 ASN B C 1
ATOM 3883 O O . ASN B 1 156 ? 17.406 -15.289 -5.223 1 95.5 156 ASN B O 1
ATOM 3887 N N . ARG B 1 157 ? 16.828 -16.891 -3.723 1 95.75 157 ARG B N 1
ATOM 3888 C CA . ARG B 1 157 ? 15.43 -16.516 -3.891 1 95.75 157 ARG B CA 1
ATOM 3889 C C . ARG B 1 157 ? 14.625 -16.844 -2.635 1 95.75 157 ARG B C 1
ATOM 3891 O O . ARG B 1 157 ? 14.945 -17.781 -1.907 1 95.75 157 ARG B O 1
ATOM 3898 N N . VAL B 1 158 ? 13.68 -16.031 -2.383 1 97.5 158 VAL B N 1
ATOM 3899 C CA . VAL B 1 158 ? 12.648 -16.25 -1.376 1 97.5 158 VAL B CA 1
ATOM 3900 C C . VAL B 1 158 ? 11.273 -16.219 -2.035 1 97.5 158 VAL B C 1
ATOM 3902 O O . VAL B 1 158 ? 10.867 -15.188 -2.592 1 97.5 158 VAL B O 1
ATOM 3905 N N . VAL B 1 159 ? 10.555 -17.297 -2.01 1 95.69 159 VAL B N 1
ATOM 3906 C CA . VAL B 1 159 ? 9.242 -17.344 -2.639 1 95.69 159 VAL B CA 1
ATOM 3907 C C . VAL B 1 159 ? 8.195 -17.797 -1.62 1 95.69 159 VAL B C 1
ATOM 3909 O O . VAL B 1 159 ? 8.539 -18.359 -0.572 1 95.69 159 VAL B O 1
ATOM 3912 N N . VAL B 1 160 ? 7.004 -17.5 -1.915 1 97.12 160 VAL B N 1
ATOM 3913 C CA . VAL B 1 160 ? 5.867 -17.969 -1.127 1 97.12 160 VAL B CA 1
ATOM 3914 C C . VAL B 1 160 ? 5.469 -19.375 -1.581 1 97.12 160 VAL B C 1
ATOM 3916 O O . VAL B 1 160 ? 5.645 -19.719 -2.75 1 97.12 160 VAL B O 1
ATOM 3919 N N . ASP B 1 161 ? 4.988 -20.156 -0.663 1 97.5 161 ASP B N 1
ATOM 3920 C CA . ASP B 1 161 ? 4.508 -21.484 -1.026 1 97.5 161 ASP B CA 1
ATOM 3921 C C . ASP B 1 161 ? 3.154 -21.406 -1.732 1 97.5 161 ASP B C 1
ATOM 3923 O O . ASP B 1 161 ? 2.127 -21.781 -1.161 1 97.5 161 ASP B O 1
ATOM 3927 N N . ASP B 1 162 ? 3.201 -21 -2.891 1 97.38 162 ASP B N 1
ATOM 3928 C CA . ASP B 1 162 ? 2.008 -20.781 -3.705 1 97.38 162 ASP B CA 1
ATOM 3929 C C . ASP B 1 162 ? 1.233 -22.094 -3.895 1 97.38 162 ASP B C 1
ATOM 3931 O O . ASP B 1 162 ? 0.003 -22.094 -3.836 1 97.38 162 ASP B O 1
ATOM 3935 N N . TYR B 1 163 ? 1.935 -23.125 -4.141 1 97.88 163 TYR B N 1
ATOM 3936 C CA . TYR B 1 163 ? 1.309 -24.438 -4.336 1 97.88 163 TYR B CA 1
ATOM 3937 C C . TYR B 1 163 ? 0.501 -24.844 -3.109 1 97.88 163 TYR B C 1
ATOM 3939 O O . TYR B 1 163 ? -0.697 -25.109 -3.211 1 97.88 163 TYR B O 1
ATOM 3947 N N . GLN B 1 164 ? 1.128 -24.797 -1.996 1 98.38 164 GLN B N 1
ATOM 3948 C CA . GLN B 1 164 ? 0.461 -25.234 -0.775 1 98.38 164 GLN B CA 1
ATOM 3949 C C . GLN B 1 164 ? -0.677 -24.297 -0.398 1 98.38 164 GLN B C 1
ATOM 3951 O O . GLN B 1 164 ? -1.702 -24.719 0.131 1 98.38 164 GLN B O 1
ATOM 3956 N N . GLY B 1 165 ? -0.415 -23 -0.614 1 98.62 165 GLY B N 1
ATOM 3957 C CA . GLY B 1 165 ? -1.477 -22.047 -0.366 1 98.62 165 GLY B CA 1
ATOM 3958 C C . GLY B 1 165 ? -2.738 -22.328 -1.158 1 98.62 165 GLY B C 1
ATOM 3959 O O . GLY B 1 165 ? -3.836 -22.359 -0.599 1 98.62 165 GLY B O 1
ATOM 3960 N N . ALA B 1 166 ? -2.557 -22.562 -2.42 1 98.69 166 ALA B N 1
ATOM 3961 C CA . ALA B 1 166 ? -3.691 -22.859 -3.289 1 98.69 166 ALA B CA 1
ATOM 3962 C C . ALA B 1 166 ? -4.312 -24.203 -2.928 1 98.69 166 ALA B C 1
ATOM 3964 O O . ALA B 1 166 ? -5.539 -24.328 -2.861 1 98.69 166 ALA B O 1
ATOM 3965 N N . PHE B 1 167 ? -3.479 -25.156 -2.641 1 98.75 167 PHE B N 1
ATOM 3966 C CA . PHE B 1 167 ? -3.932 -26.5 -2.273 1 98.75 167 PHE B CA 1
ATOM 3967 C C . PHE B 1 167 ? -4.82 -26.453 -1.036 1 98.75 167 PHE B C 1
ATOM 3969 O O . PHE B 1 167 ? -5.91 -27.016 -1.023 1 98.75 167 PHE B O 1
ATOM 3976 N N . ASN B 1 168 ? -4.414 -25.734 -0.054 1 98.75 168 ASN B N 1
ATOM 3977 C CA . ASN B 1 168 ? -5.164 -25.625 1.192 1 98.75 168 ASN B CA 1
ATOM 3978 C C . ASN B 1 168 ? -6.477 -24.875 0.99 1 98.75 168 ASN B C 1
ATOM 3980 O O . ASN B 1 168 ? -7.508 -25.25 1.546 1 98.75 168 ASN B O 1
ATOM 3984 N N . ALA B 1 169 ? -6.395 -23.844 0.217 1 98.88 169 ALA B N 1
ATOM 3985 C CA . ALA B 1 169 ? -7.578 -23.031 -0.038 1 98.88 169 ALA B CA 1
ATOM 3986 C C . ALA B 1 169 ? -8.648 -23.828 -0.769 1 98.88 169 ALA B C 1
ATOM 3988 O O . ALA B 1 169 ? -9.812 -23.844 -0.366 1 98.88 169 ALA B O 1
ATOM 3989 N N . VAL B 1 170 ? -8.242 -24.516 -1.787 1 98.81 170 VAL B N 1
ATOM 3990 C CA . VAL B 1 170 ? -9.18 -25.297 -2.592 1 98.81 170 VAL B CA 1
ATOM 3991 C C . VAL B 1 170 ? -9.672 -26.5 -1.797 1 98.81 170 VAL B C 1
ATOM 3993 O O . VAL B 1 170 ? -10.852 -26.859 -1.869 1 98.81 170 VAL B O 1
ATOM 3996 N N . THR B 1 171 ? -8.805 -27.094 -1.025 1 98.81 171 THR B N 1
ATOM 3997 C CA . THR B 1 171 ? -9.219 -28.172 -0.132 1 98.81 171 THR B CA 1
ATOM 3998 C C . THR B 1 171 ? -10.305 -27.703 0.827 1 98.81 171 THR B C 1
ATOM 4000 O O . THR B 1 171 ? -11.281 -28.406 1.062 1 98.81 171 THR B O 1
ATOM 4003 N N . HIS B 1 172 ? -10.109 -26.531 1.346 1 98.81 172 HIS B N 1
ATOM 4004 C CA . HIS B 1 172 ? -11.125 -25.938 2.223 1 98.81 172 HIS B CA 1
ATOM 4005 C C . HIS B 1 172 ? -12.461 -25.797 1.506 1 98.81 172 HIS B C 1
ATOM 4007 O O . HIS B 1 172 ? -13.508 -26.141 2.064 1 98.81 172 HIS B O 1
ATOM 4013 N N . LEU B 1 173 ? -12.445 -25.312 0.286 1 98.81 173 LEU B N 1
ATOM 4014 C CA . LEU B 1 173 ? -13.664 -25.172 -0.499 1 98.81 173 LEU B CA 1
ATOM 4015 C C . LEU B 1 173 ? -14.352 -26.531 -0.682 1 98.81 173 LEU B C 1
ATOM 4017 O O . LEU B 1 173 ? -15.562 -26.641 -0.504 1 98.81 173 LEU B O 1
ATOM 4021 N N . ILE B 1 174 ? -13.586 -27.547 -0.966 1 98.69 174 ILE B N 1
ATOM 4022 C CA . ILE B 1 174 ? -14.117 -28.875 -1.19 1 98.69 174 ILE B CA 1
ATOM 4023 C C . ILE B 1 174 ? -14.695 -29.438 0.11 1 98.69 174 ILE B C 1
ATOM 4025 O O . ILE B 1 174 ? -15.805 -29.969 0.121 1 98.69 174 ILE B O 1
ATOM 4029 N N . ASN B 1 175 ? -13.969 -29.219 1.175 1 98.44 175 ASN B N 1
ATOM 4030 C CA . ASN B 1 175 ? -14.375 -29.75 2.475 1 98.44 175 ASN B CA 1
ATOM 4031 C C . ASN B 1 175 ? -15.664 -29.094 2.961 1 98.44 175 ASN B C 1
ATOM 4033 O O . ASN B 1 175 ? -16.391 -29.672 3.768 1 98.44 175 ASN B O 1
ATOM 4037 N N . THR B 1 176 ? -15.945 -27.922 2.445 1 98.12 176 THR B N 1
ATOM 4038 C CA . THR B 1 176 ? -17.141 -27.219 2.865 1 98.12 176 THR B CA 1
ATOM 4039 C C . THR B 1 176 ? -18.312 -27.5 1.92 1 98.12 176 THR B C 1
ATOM 4041 O O . THR B 1 176 ? -19.375 -26.906 2.041 1 98.12 176 THR B O 1
ATOM 4044 N N . GLY B 1 177 ? -18.047 -28.328 0.874 1 97.81 177 GLY B N 1
ATOM 4045 C CA . GLY B 1 177 ? -19.172 -28.859 0.105 1 97.81 177 GLY B CA 1
ATOM 4046 C C . GLY B 1 177 ? -19.125 -28.469 -1.359 1 97.81 177 GLY B C 1
ATOM 4047 O O . GLY B 1 177 ? -19.938 -28.938 -2.156 1 97.81 177 GLY B O 1
ATOM 4048 N N . CYS B 1 178 ? -18.188 -27.672 -1.746 1 98.19 178 CYS B N 1
ATOM 4049 C CA . CYS B 1 178 ? -18.109 -27.25 -3.141 1 98.19 178 CYS B CA 1
ATOM 4050 C C . CYS B 1 178 ? -17.531 -28.375 -4.012 1 98.19 178 CYS B C 1
ATOM 4052 O O . CYS B 1 178 ? -16.688 -29.156 -3.561 1 98.19 178 CYS B O 1
ATOM 4054 N N . ARG B 1 179 ? -18.016 -28.375 -5.258 1 97.5 179 ARG B N 1
ATOM 4055 C CA . ARG B 1 179 ? -17.609 -29.453 -6.145 1 97.5 179 ARG B CA 1
ATOM 4056 C C . ARG B 1 179 ? -17.172 -28.906 -7.504 1 97.5 179 ARG B C 1
ATOM 4058 O O . ARG B 1 179 ? -16.359 -29.531 -8.195 1 97.5 179 ARG B O 1
ATOM 4065 N N . ARG B 1 180 ? -17.766 -27.844 -7.93 1 97.94 180 ARG B N 1
ATOM 4066 C CA . ARG B 1 180 ? -17.438 -27.188 -9.18 1 97.94 180 ARG B CA 1
ATOM 4067 C C . ARG B 1 180 ? -16.703 -25.875 -8.922 1 97.94 180 ARG B C 1
ATOM 4069 O O . ARG B 1 180 ? -17.344 -24.812 -8.797 1 97.94 180 ARG B O 1
ATOM 4076 N N . ILE B 1 181 ? -15.414 -26.031 -8.914 1 98.56 181 ILE B N 1
ATOM 4077 C CA . ILE B 1 181 ? -14.633 -24.891 -8.461 1 98.56 181 ILE B CA 1
ATOM 4078 C C . ILE B 1 181 ? -13.922 -24.25 -9.656 1 98.56 181 ILE B C 1
ATOM 4080 O O . ILE B 1 181 ? -13.117 -24.906 -10.328 1 98.56 181 ILE B O 1
ATOM 4084 N N . ALA B 1 182 ? -14.219 -22.984 -9.93 1 98.75 182 ALA B N 1
ATOM 4085 C CA . ALA B 1 182 ? -13.578 -22.234 -11.008 1 98.75 182 ALA B CA 1
ATOM 4086 C C . ALA B 1 182 ? -12.242 -21.656 -10.547 1 98.75 182 ALA B C 1
ATOM 4088 O O . ALA B 1 182 ? -12.07 -21.344 -9.367 1 98.75 182 ALA B O 1
ATOM 4089 N N . PHE B 1 183 ? -11.344 -21.547 -11.531 1 98.69 183 PHE B N 1
ATOM 4090 C CA . PHE B 1 183 ? -10.016 -20.984 -11.297 1 98.69 183 PHE B CA 1
ATOM 4091 C C . PHE B 1 183 ? -9.789 -19.75 -12.164 1 98.69 183 PHE B C 1
ATOM 4093 O O . PHE B 1 183 ? -9.859 -19.828 -13.391 1 98.69 183 PHE B O 1
ATOM 4100 N N . TYR B 1 184 ? -9.602 -18.594 -11.492 1 98.62 184 TYR B N 1
ATOM 4101 C CA . TYR B 1 184 ? -9.125 -17.391 -12.172 1 98.62 184 TYR B CA 1
ATOM 4102 C C . TYR B 1 184 ? -7.648 -17.156 -11.891 1 98.62 184 TYR B C 1
ATOM 4104 O O . TYR B 1 184 ? -7.27 -16.844 -10.758 1 98.62 184 TYR B O 1
ATOM 4112 N N . GLY B 1 185 ? -6.785 -17.266 -12.914 1 96.56 185 GLY B N 1
ATOM 4113 C CA . GLY B 1 185 ? -5.352 -17.188 -12.695 1 96.56 185 GLY B CA 1
ATOM 4114 C C . GLY B 1 185 ? -4.66 -16.172 -13.594 1 96.56 185 GLY B C 1
ATOM 4115 O O . GLY B 1 185 ? -5.277 -15.633 -14.516 1 96.56 185 GLY B O 1
ATOM 4116 N N . SER B 1 186 ? -3.412 -15.891 -13.234 1 92.44 186 SER B N 1
ATOM 4117 C CA . SER B 1 186 ? -2.533 -15.078 -14.07 1 92.44 186 SER B CA 1
ATOM 4118 C C . SER B 1 186 ? -1.963 -15.898 -15.227 1 92.44 186 SER B C 1
ATOM 4120 O O . SER B 1 186 ? -2.141 -17.109 -15.281 1 92.44 186 SER B O 1
ATOM 4122 N N . PRO B 1 187 ? -1.301 -15.219 -16.141 1 88.44 187 PRO B N 1
ATOM 4123 C CA . PRO B 1 187 ? -0.678 -15.961 -17.234 1 88.44 187 PRO B CA 1
ATOM 4124 C C . PRO B 1 187 ? 0.238 -17.078 -16.75 1 88.44 187 PRO B C 1
ATOM 4126 O O . PRO B 1 187 ? 0.983 -16.891 -15.781 1 88.44 187 PRO B O 1
ATOM 4129 N N . MET B 1 188 ? 0.262 -18.156 -17.469 1 89.62 188 MET B N 1
ATOM 4130 C CA . MET B 1 188 ? 0.935 -19.375 -17.047 1 89.62 188 MET B CA 1
ATOM 4131 C C . MET B 1 188 ? 2.434 -19.297 -17.328 1 89.62 188 MET B C 1
ATOM 4133 O O . MET B 1 188 ? 3.186 -20.203 -16.938 1 89.62 188 MET B O 1
ATOM 4137 N N . THR B 1 189 ? 2.848 -18.172 -17.828 1 82.5 189 THR B N 1
ATOM 4138 C CA . THR B 1 189 ? 4.277 -17.953 -18.016 1 82.5 189 THR B CA 1
ATOM 4139 C C . THR B 1 189 ? 4.957 -17.609 -16.703 1 82.5 189 THR B C 1
ATOM 4141 O O . THR B 1 189 ? 6.18 -17.703 -16.578 1 82.5 189 THR B O 1
ATOM 4144 N N . LEU B 1 190 ? 4.199 -17.281 -15.75 1 83.5 190 LEU B N 1
ATOM 4145 C CA . LEU B 1 190 ? 4.715 -16.953 -14.422 1 83.5 190 LEU B CA 1
ATOM 4146 C C . LEU B 1 190 ? 4.734 -18.188 -13.523 1 83.5 190 LEU B C 1
ATOM 4148 O O . LEU B 1 190 ? 3.744 -18.922 -13.445 1 83.5 190 LEU B O 1
ATOM 4152 N N . GLU B 1 191 ? 5.816 -18.297 -12.828 1 85.94 191 GLU B N 1
ATOM 4153 C CA . GLU B 1 191 ? 5.961 -19.453 -11.945 1 85.94 191 GLU B CA 1
ATOM 4154 C C . GLU B 1 191 ? 4.918 -19.438 -10.828 1 85.94 191 GLU B C 1
ATOM 4156 O O . GLU B 1 191 ? 4.398 -20.484 -10.438 1 85.94 191 GLU B O 1
ATOM 4161 N N . ILE B 1 192 ? 4.652 -18.359 -10.312 1 89.81 192 ILE B N 1
ATOM 4162 C CA . ILE B 1 192 ? 3.688 -18.234 -9.234 1 89.81 192 ILE B CA 1
ATOM 4163 C C . ILE B 1 192 ? 2.314 -18.703 -9.703 1 89.81 192 ILE B C 1
ATOM 4165 O O . ILE B 1 192 ? 1.596 -19.391 -8.969 1 89.81 192 ILE B O 1
ATOM 4169 N N . SER B 1 193 ? 1.938 -18.359 -10.883 1 91.62 193 SER B N 1
ATOM 4170 C CA . SER B 1 193 ? 0.654 -18.766 -11.445 1 91.62 193 SER B CA 1
ATOM 4171 C C . SER B 1 193 ? 0.586 -20.281 -11.648 1 91.62 193 SER B C 1
ATOM 4173 O O . SER B 1 193 ? -0.421 -20.906 -11.32 1 91.62 193 SER B O 1
ATOM 4175 N N . LYS B 1 194 ? 1.634 -20.797 -12.141 1 93.94 194 LYS B N 1
ATOM 4176 C CA . LYS B 1 194 ? 1.704 -22.25 -12.344 1 93.94 194 LYS B CA 1
ATOM 4177 C C . LYS B 1 194 ? 1.558 -23 -11.023 1 93.94 194 LYS B C 1
ATOM 4179 O O . LYS B 1 194 ? 0.821 -23.984 -10.945 1 93.94 194 LYS B O 1
ATOM 4184 N N . ASN B 1 195 ? 2.236 -22.516 -10.062 1 95.75 195 ASN B N 1
ATOM 4185 C CA . ASN B 1 195 ? 2.211 -23.172 -8.758 1 95.75 195 ASN B CA 1
ATOM 4186 C C . ASN B 1 195 ? 0.825 -23.109 -8.125 1 95.75 195 ASN B C 1
ATOM 4188 O O . ASN B 1 195 ? 0.35 -24.094 -7.559 1 95.75 195 ASN B O 1
ATOM 4192 N N . ARG B 1 196 ? 0.185 -21.969 -8.195 1 97.56 196 ARG B N 1
ATOM 4193 C CA . ARG B 1 196 ? -1.162 -21.859 -7.648 1 97.56 196 ARG B CA 1
ATOM 4194 C C . ARG B 1 196 ? -2.143 -22.734 -8.406 1 97.56 196 ARG B C 1
ATOM 4196 O O . ARG B 1 196 ? -2.99 -23.391 -7.805 1 97.56 196 ARG B O 1
ATOM 4203 N N . TYR B 1 197 ? -1.964 -22.797 -9.711 1 98 197 TYR B N 1
ATOM 4204 C CA . TYR B 1 197 ? -2.814 -23.688 -10.5 1 98 197 TYR B CA 1
ATOM 4205 C C . TYR B 1 197 ? -2.602 -25.141 -10.117 1 98 197 TYR B C 1
ATOM 4207 O O . TYR B 1 197 ? -3.564 -25.906 -9.984 1 98 197 TYR B O 1
ATOM 4215 N N . ASN B 1 198 ? -1.339 -25.516 -10.008 1 98.25 198 ASN B N 1
ATOM 4216 C CA . ASN B 1 198 ? -1.034 -26.891 -9.641 1 98.25 198 ASN B CA 1
ATOM 4217 C C . ASN B 1 198 ? -1.636 -27.25 -8.281 1 98.25 198 ASN B C 1
ATOM 4219 O O . ASN B 1 198 ? -2.129 -28.359 -8.094 1 98.25 198 ASN B O 1
ATOM 4223 N N . GLY B 1 199 ? -1.539 -26.312 -7.363 1 98.62 199 GLY B N 1
ATOM 4224 C CA . GLY B 1 199 ? -2.191 -26.531 -6.082 1 98.62 199 GLY B CA 1
ATOM 4225 C C . GLY B 1 199 ? -3.691 -26.719 -6.199 1 98.62 199 GLY B C 1
ATOM 4226 O O . GLY B 1 199 ? -4.258 -27.641 -5.598 1 98.62 199 GLY B O 1
ATOM 4227 N N . TYR B 1 200 ? -4.293 -25.891 -7.016 1 98.69 200 TYR B N 1
ATOM 4228 C CA . TYR B 1 200 ? -5.715 -25.984 -7.34 1 98.69 200 TYR B CA 1
ATOM 4229 C C . TYR B 1 200 ? -6.047 -27.344 -7.957 1 98.69 200 TYR B C 1
ATOM 4231 O O . TYR B 1 200 ? -6.938 -28.047 -7.477 1 98.69 200 TYR B O 1
ATOM 4239 N N . ARG B 1 201 ? -5.348 -27.703 -8.93 1 98.5 201 ARG B N 1
ATOM 4240 C CA . ARG B 1 201 ? -5.566 -28.938 -9.68 1 98.5 201 ARG B CA 1
ATOM 4241 C C . ARG B 1 201 ? -5.402 -30.156 -8.781 1 98.5 201 ARG B C 1
ATOM 4243 O O . ARG B 1 201 ? -6.258 -31.047 -8.766 1 98.5 201 ARG B O 1
ATOM 4250 N N . ASP B 1 202 ? -4.375 -30.156 -8.016 1 98.69 202 ASP B N 1
ATOM 4251 C CA . ASP B 1 202 ? -4.062 -31.328 -7.203 1 98.69 202 ASP B CA 1
ATOM 4252 C C . ASP B 1 202 ? -5.059 -31.484 -6.055 1 98.69 202 ASP B C 1
ATOM 4254 O O . ASP B 1 202 ? -5.383 -32.594 -5.652 1 98.69 202 ASP B O 1
ATOM 4258 N N . ALA B 1 203 ? -5.535 -30.375 -5.531 1 98.75 203 ALA B N 1
ATOM 4259 C CA . ALA B 1 203 ? -6.566 -30.438 -4.5 1 98.75 203 ALA B CA 1
ATOM 4260 C C . ALA B 1 203 ? -7.828 -31.109 -5.027 1 98.75 203 ALA B C 1
ATOM 4262 O O . ALA B 1 203 ? -8.438 -31.938 -4.332 1 98.75 203 ALA B O 1
ATOM 4263 N N . LEU B 1 204 ? -8.211 -30.812 -6.254 1 98.62 204 LEU B N 1
ATOM 4264 C CA . LEU B 1 204 ? -9.367 -31.422 -6.883 1 98.62 204 LEU B CA 1
ATOM 4265 C C . LEU B 1 204 ? -9.141 -32.906 -7.105 1 98.62 204 LEU B C 1
ATOM 4267 O O . LEU B 1 204 ? -9.945 -33.75 -6.672 1 98.62 204 LEU B O 1
ATOM 4271 N N . LEU B 1 205 ? -8.031 -33.219 -7.645 1 98.38 205 LEU B N 1
ATOM 4272 C CA . LEU B 1 205 ? -7.723 -34.594 -8.008 1 98.38 205 LEU B CA 1
ATOM 4273 C C . LEU B 1 205 ? -7.66 -35.5 -6.77 1 98.38 205 LEU B C 1
ATOM 4275 O O . LEU B 1 205 ? -8.133 -36.625 -6.789 1 98.38 205 LEU B O 1
ATOM 4279 N N . ARG B 1 206 ? -7.121 -34.969 -5.742 1 97.88 206 ARG B N 1
ATOM 4280 C CA . ARG B 1 206 ? -6.973 -35.75 -4.504 1 97.88 206 ARG B CA 1
ATOM 4281 C C . ARG B 1 206 ? -8.336 -36.125 -3.922 1 97.88 206 ARG B C 1
ATOM 4283 O O . ARG B 1 206 ? -8.453 -37.094 -3.209 1 97.88 206 ARG B O 1
ATOM 4290 N N . GLN B 1 207 ? -9.297 -35.375 -4.234 1 96.81 207 GLN B N 1
ATOM 4291 C CA . GLN B 1 207 ? -10.633 -35.594 -3.707 1 96.81 207 GLN B CA 1
ATOM 4292 C C . GLN B 1 207 ? -11.531 -36.25 -4.758 1 96.81 207 GLN B C 1
ATOM 4294 O O . GLN B 1 207 ? -12.758 -36.281 -4.609 1 96.81 207 GLN B O 1
ATOM 4299 N N . GLY B 1 208 ? -10.93 -36.688 -5.883 1 97.25 208 GLY B N 1
ATOM 4300 C CA . GLY B 1 208 ? -11.648 -37.406 -6.918 1 97.25 208 GLY B CA 1
ATOM 4301 C C . GLY B 1 208 ? -12.422 -36.5 -7.852 1 97.25 208 GLY B C 1
ATOM 4302 O O . GLY B 1 208 ? -13.32 -36.938 -8.57 1 97.25 208 GLY B O 1
ATOM 4303 N N . LEU B 1 209 ? -12.133 -35.219 -7.781 1 97.56 209 LEU B N 1
ATOM 4304 C CA . LEU B 1 209 ? -12.758 -34.281 -8.68 1 97.56 209 LEU B CA 1
ATOM 4305 C C . LEU B 1 209 ? -11.852 -33.969 -9.859 1 97.56 209 LEU B C 1
ATOM 4307 O O . LEU B 1 209 ? -10.625 -34.031 -9.742 1 97.56 209 LEU B O 1
ATOM 4311 N N . GLN B 1 210 ? -12.453 -33.625 -11.023 1 95.75 210 GLN B N 1
ATOM 4312 C CA . GLN B 1 210 ? -11.672 -33.312 -12.219 1 95.75 210 GLN B CA 1
ATOM 4313 C C . GLN B 1 210 ? -11.719 -31.812 -12.531 1 95.75 210 GLN B C 1
ATOM 4315 O O . GLN B 1 210 ? -12.797 -31.219 -12.562 1 95.75 210 GLN B O 1
ATOM 4320 N N . PRO B 1 211 ? -10.555 -31.328 -12.711 1 95.44 211 PRO B N 1
ATOM 4321 C CA . PRO B 1 211 ? -10.578 -29.953 -13.211 1 95.44 211 PRO B CA 1
ATOM 4322 C C . PRO B 1 211 ? -11.25 -29.844 -14.578 1 95.44 211 PRO B C 1
ATOM 4324 O O . PRO B 1 211 ? -11.047 -30.703 -15.445 1 95.44 211 PRO B O 1
ATOM 4327 N N . GLU B 1 212 ? -12.078 -28.859 -14.727 1 94.31 212 GLU B N 1
ATOM 4328 C CA . GLU B 1 212 ? -12.773 -28.672 -15.984 1 94.31 212 GLU B CA 1
ATOM 4329 C C . GLU B 1 212 ? -12.266 -27.422 -16.719 1 94.31 212 GLU B C 1
ATOM 4331 O O . GLU B 1 212 ? -12.195 -26.344 -16.125 1 94.31 212 GLU B O 1
ATOM 4336 N N . GLU B 1 213 ? -12.031 -27.547 -17.953 1 94.44 213 GLU B N 1
ATOM 4337 C CA . GLU B 1 213 ? -11.508 -26.453 -18.766 1 94.44 213 GLU B CA 1
ATOM 4338 C C . GLU B 1 213 ? -12.484 -25.281 -18.797 1 94.44 213 GLU B C 1
ATOM 4340 O O . GLU B 1 213 ? -12.062 -24.125 -18.859 1 94.44 213 GLU B O 1
ATOM 4345 N N . ARG B 1 214 ? -13.742 -25.562 -18.75 1 94.94 214 ARG B N 1
ATOM 4346 C CA . ARG B 1 214 ? -14.758 -24.531 -18.844 1 94.94 214 ARG B CA 1
ATOM 4347 C C . ARG B 1 214 ? -14.75 -23.641 -17.609 1 94.94 214 ARG B C 1
ATOM 4349 O O . ARG B 1 214 ? -15.344 -22.547 -17.609 1 94.94 214 ARG B O 1
ATOM 4356 N N . PHE B 1 215 ? -14.078 -24.094 -16.516 1 96.81 215 PHE B N 1
ATOM 4357 C CA . PHE B 1 215 ? -14.039 -23.328 -15.281 1 96.81 215 PHE B CA 1
ATOM 4358 C C . PHE B 1 215 ? -12.688 -22.641 -15.102 1 96.81 215 PHE B C 1
ATOM 4360 O O . PHE B 1 215 ? -12.43 -22.031 -14.062 1 96.81 215 PHE B O 1
ATOM 4367 N N . PHE B 1 216 ? -11.867 -22.734 -16.125 1 97.12 216 PHE B N 1
ATOM 4368 C CA . PHE B 1 216 ? -10.547 -22.109 -16.109 1 97.12 216 PHE B CA 1
ATOM 4369 C C . PHE B 1 216 ? -10.547 -20.812 -16.922 1 97.12 216 PHE B C 1
ATOM 4371 O O . PHE B 1 216 ? -11.008 -20.797 -18.062 1 97.12 216 PHE B O 1
ATOM 4378 N N . ARG B 1 217 ? -10.039 -19.672 -16.266 1 97.75 217 ARG B N 1
ATOM 4379 C CA . ARG B 1 217 ? -9.891 -18.391 -16.953 1 97.75 217 ARG B CA 1
ATOM 4380 C C . ARG B 1 217 ? -8.57 -17.719 -16.578 1 97.75 217 ARG B C 1
ATOM 4382 O O . ARG B 1 217 ? -8.141 -17.781 -15.422 1 97.75 217 ARG B O 1
ATOM 4389 N N . ILE B 1 218 ? -7.926 -17.125 -17.594 1 96.88 218 ILE B N 1
ATOM 4390 C CA . ILE B 1 218 ? -6.863 -16.156 -17.297 1 96.88 218 ILE B CA 1
ATOM 4391 C C . ILE B 1 218 ? -7.477 -14.805 -16.938 1 96.88 218 ILE B C 1
ATOM 4393 O O . ILE B 1 218 ? -8.047 -14.125 -17.797 1 96.88 218 ILE B O 1
ATOM 4397 N N . CYS B 1 219 ? -7.426 -14.5 -15.695 1 97.75 219 CYS B N 1
ATOM 4398 C CA . CYS B 1 219 ? -8.016 -13.297 -15.117 1 97.75 219 CYS B CA 1
ATOM 4399 C C . CYS B 1 219 ? -7.367 -12.961 -13.773 1 97.75 219 CYS B C 1
ATOM 4401 O O . CYS B 1 219 ? -7.469 -13.742 -12.82 1 97.75 219 CYS B O 1
ATOM 4403 N N . ASP B 1 220 ? -6.742 -11.805 -13.75 1 95.62 220 ASP B N 1
ATOM 4404 C CA . ASP B 1 220 ? -6.02 -11.523 -12.508 1 95.62 220 ASP B CA 1
ATOM 4405 C C . ASP B 1 220 ? -6.234 -10.078 -12.062 1 95.62 220 ASP B C 1
ATOM 4407 O O . ASP B 1 220 ? -5.355 -9.484 -11.438 1 95.62 220 ASP B O 1
ATOM 4411 N N . ASN B 1 221 ? -7.324 -9.508 -12.461 1 95.12 221 ASN B N 1
ATOM 4412 C CA . ASN B 1 221 ? -7.723 -8.18 -12 1 95.12 221 ASN B CA 1
ATOM 4413 C C . ASN B 1 221 ? -9.242 -8.062 -11.875 1 95.12 221 ASN B C 1
ATOM 4415 O O . ASN B 1 221 ? -9.977 -8.891 -12.422 1 95.12 221 ASN B O 1
ATOM 4419 N N . ARG B 1 222 ? -9.664 -7.074 -11.242 1 97.31 222 ARG B N 1
ATOM 4420 C CA . ARG B 1 222 ? -11.078 -6.93 -10.914 1 97.31 222 ARG B CA 1
ATOM 4421 C C . ARG B 1 222 ? -11.898 -6.621 -12.164 1 97.31 222 ARG B C 1
ATOM 4423 O O . ARG B 1 222 ? -12.953 -7.219 -12.391 1 97.31 222 ARG B O 1
ATOM 4430 N N . ALA B 1 223 ? -11.438 -5.688 -12.945 1 97.12 223 ALA B N 1
ATOM 4431 C CA . ALA B 1 223 ? -12.188 -5.262 -14.125 1 97.12 223 ALA B CA 1
ATOM 4432 C C . ALA B 1 223 ? -12.492 -6.445 -15.039 1 97.12 223 ALA B C 1
ATOM 4434 O O . ALA B 1 223 ? -13.625 -6.617 -15.5 1 97.12 223 ALA B O 1
ATOM 4435 N N . ASP B 1 224 ? -11.523 -7.262 -15.266 1 98.06 224 ASP B N 1
ATOM 4436 C CA . ASP B 1 224 ? -11.695 -8.438 -16.109 1 98.06 224 ASP B CA 1
ATOM 4437 C C . ASP B 1 224 ? -12.625 -9.461 -15.445 1 98.06 224 ASP B C 1
ATOM 4439 O O . ASP B 1 224 ? -13.445 -10.086 -16.109 1 98.06 224 ASP B O 1
ATOM 4443 N N . ALA B 1 225 ? -12.445 -9.625 -14.188 1 98.69 225 ALA B N 1
ATOM 4444 C CA . ALA B 1 225 ? -13.312 -10.547 -13.461 1 98.69 225 ALA B CA 1
ATOM 4445 C C . ALA B 1 225 ? -14.781 -10.141 -13.586 1 98.69 225 ALA B C 1
ATOM 4447 O O . ALA B 1 225 ? -15.648 -10.992 -13.828 1 98.69 225 ALA B O 1
ATOM 4448 N N . GLU B 1 226 ? -15.023 -8.867 -13.43 1 98.31 226 GLU B N 1
ATOM 4449 C CA . GLU B 1 226 ? -16.391 -8.352 -13.547 1 98.31 226 GLU B CA 1
ATOM 4450 C C . GLU B 1 226 ? -16.938 -8.547 -14.961 1 98.31 226 GLU B C 1
ATOM 4452 O O . GLU B 1 226 ? -18.125 -8.758 -15.141 1 98.31 226 GLU B O 1
ATOM 4457 N N . ALA B 1 227 ? -16.062 -8.539 -15.883 1 98.31 227 ALA B N 1
ATOM 4458 C CA . ALA B 1 227 ? -16.469 -8.656 -17.281 1 98.31 227 ALA B CA 1
ATOM 4459 C C . ALA B 1 227 ? -16.766 -10.109 -17.656 1 98.31 227 ALA B C 1
ATOM 4461 O O . ALA B 1 227 ? -17.703 -10.383 -18.406 1 98.31 227 ALA B O 1
ATOM 4462 N N . ILE B 1 228 ? -16.062 -11.07 -17.109 1 98.06 228 ILE B N 1
ATOM 4463 C CA . ILE B 1 228 ? -16.125 -12.414 -17.656 1 98.06 228 ILE B CA 1
ATOM 4464 C C . ILE B 1 228 ? -16.953 -13.312 -16.734 1 98.06 228 ILE B C 1
ATOM 4466 O O . ILE B 1 228 ? -17.469 -14.352 -17.172 1 98.06 228 ILE B O 1
ATOM 4470 N N . THR B 1 229 ? -17.125 -12.977 -15.523 1 98.62 229 THR B N 1
ATOM 4471 C CA . THR B 1 229 ? -17.781 -13.836 -14.531 1 98.62 229 THR B CA 1
ATOM 4472 C C . THR B 1 229 ? -19.25 -14.047 -14.883 1 98.62 229 THR B C 1
ATOM 4474 O O . THR B 1 229 ? -19.781 -15.148 -14.703 1 98.62 229 THR B O 1
ATOM 4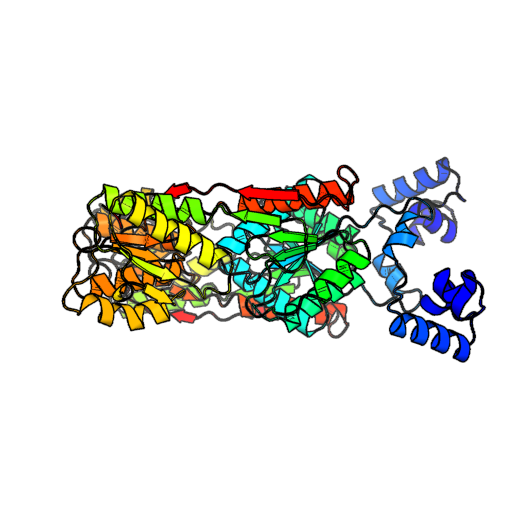477 N N . PRO B 1 230 ? -19.969 -13.047 -15.398 1 98.25 230 PRO B N 1
ATOM 4478 C CA . PRO B 1 230 ? -21.359 -13.266 -15.773 1 98.25 230 PRO B CA 1
ATOM 4479 C C . PRO B 1 230 ? -21.531 -14.422 -16.766 1 98.25 230 PRO B C 1
ATOM 4481 O O . PRO B 1 230 ? -22.484 -15.195 -16.656 1 98.25 230 PRO B O 1
ATOM 4484 N N . GLY B 1 231 ? -20.656 -14.5 -17.688 1 97.19 231 GLY B N 1
ATOM 4485 C CA . GLY B 1 231 ? -20.703 -15.594 -18.641 1 97.19 231 GLY B CA 1
ATOM 4486 C C . GLY B 1 231 ? -20.594 -16.953 -17.984 1 97.19 231 GLY B C 1
ATOM 4487 O O . GLY B 1 231 ? -21.297 -17.891 -18.375 1 97.19 231 GLY B O 1
ATOM 4488 N N . LEU B 1 232 ? -19.797 -17.078 -17.016 1 97.06 232 LEU B N 1
ATOM 4489 C CA . LEU B 1 232 ? -19.562 -18.344 -16.328 1 97.06 232 LEU B CA 1
ATOM 4490 C C . LEU B 1 232 ? -20.766 -18.703 -15.445 1 97.06 232 LEU B C 1
ATOM 4492 O O . LEU B 1 232 ? -21.078 -19.875 -15.273 1 97.06 232 LEU B O 1
ATOM 4496 N N . LEU B 1 233 ? -21.422 -17.703 -14.891 1 97.5 233 LEU B N 1
ATOM 4497 C CA . LEU B 1 233 ? -22.5 -17.906 -13.938 1 97.5 233 LEU B CA 1
ATOM 4498 C C . LEU B 1 233 ? -23.844 -18.016 -14.664 1 97.5 233 LEU B C 1
ATOM 4500 O O . LEU B 1 233 ? -24.891 -18.156 -14.023 1 97.5 233 LEU B O 1
ATOM 4504 N N . SER B 1 234 ? -23.828 -17.891 -15.953 1 94.88 234 SER B N 1
ATOM 4505 C CA . SER B 1 234 ? -25.062 -17.984 -16.734 1 94.88 234 SER B CA 1
ATOM 4506 C C . SER B 1 234 ? -25.094 -19.25 -17.578 1 94.88 234 SER B C 1
ATOM 4508 O O . SER B 1 234 ? -26.031 -19.469 -18.344 1 94.88 234 SER B O 1
ATOM 4510 N N . GLN B 1 235 ? -24.188 -20 -17.469 1 90.56 235 GLN B N 1
ATOM 4511 C CA . GLN B 1 235 ? -24.156 -21.234 -18.25 1 90.56 235 GLN B CA 1
ATOM 4512 C C . GLN B 1 235 ? -24.953 -22.344 -17.562 1 90.56 235 GLN B C 1
ATOM 4514 O O . GLN B 1 235 ? -25.562 -22.109 -16.531 1 90.56 235 GLN B O 1
ATOM 4519 N N . GLY B 1 236 ? -25.062 -23.484 -18.281 1 84.5 236 GLY B N 1
ATOM 4520 C CA . GLY B 1 236 ? -25.844 -24.594 -17.766 1 84.5 236 GLY B CA 1
ATOM 4521 C C . GLY B 1 236 ? -25.406 -25.047 -16.391 1 84.5 236 GLY B C 1
ATOM 4522 O O . GLY B 1 236 ? -26.172 -24.984 -15.43 1 84.5 236 GLY B O 1
ATOM 4523 N N . GLU B 1 237 ? -24.203 -25.484 -16.344 1 92.19 237 GLU B N 1
ATOM 4524 C CA . GLU B 1 237 ? -23.609 -25.812 -15.055 1 92.19 237 GLU B CA 1
ATOM 4525 C C . GLU B 1 237 ? -22.688 -24.703 -14.578 1 92.19 237 GLU B C 1
ATOM 4527 O O . GLU B 1 237 ? -21.703 -24.359 -15.25 1 92.19 237 GLU B O 1
ATOM 4532 N N . ILE B 1 238 ? -23.078 -24.234 -13.445 1 95.94 238 ILE B N 1
ATOM 4533 C CA . ILE B 1 238 ? -22.312 -23.094 -12.938 1 95.94 238 ILE B CA 1
ATOM 4534 C C . ILE B 1 238 ? -21.375 -23.562 -11.828 1 95.94 238 ILE B C 1
ATOM 4536 O O . ILE B 1 238 ? -21.641 -24.547 -11.156 1 95.94 238 ILE B O 1
ATOM 4540 N N . PRO B 1 239 ? -20.297 -22.859 -11.656 1 98.19 239 PRO B N 1
ATOM 4541 C CA . PRO B 1 239 ? -19.469 -23.156 -10.484 1 98.19 239 PRO B CA 1
ATOM 4542 C C . PRO B 1 239 ? -20.141 -22.797 -9.164 1 98.19 239 PRO B C 1
ATOM 4544 O O . PRO B 1 239 ? -20.922 -21.844 -9.109 1 98.19 239 PRO B O 1
ATOM 4547 N N . ASP B 1 240 ? -19.844 -23.578 -8.195 1 98.19 240 ASP B N 1
ATOM 4548 C CA . ASP B 1 240 ? -20.344 -23.266 -6.867 1 98.19 240 ASP B CA 1
ATOM 4549 C C . ASP B 1 240 ? -19.25 -22.672 -5.984 1 98.19 240 ASP B C 1
ATOM 4551 O O . ASP B 1 240 ? -19.484 -22.391 -4.809 1 98.19 240 ASP B O 1
ATOM 4555 N N . ALA B 1 241 ? -18.078 -22.5 -6.594 1 98.81 241 ALA B N 1
ATOM 4556 C CA . ALA B 1 241 ? -16.984 -21.812 -5.91 1 98.81 241 ALA B CA 1
ATOM 4557 C C . ALA B 1 241 ? -15.984 -21.234 -6.914 1 98.81 241 ALA B C 1
ATOM 4559 O O . ALA B 1 241 ? -15.891 -21.703 -8.047 1 98.81 241 ALA B O 1
ATOM 4560 N N . PHE B 1 242 ? -15.312 -20.219 -6.48 1 98.88 242 PHE B N 1
ATOM 4561 C CA . PHE B 1 242 ? -14.211 -19.609 -7.227 1 98.88 242 PHE B CA 1
ATOM 4562 C C . PHE B 1 242 ? -12.953 -19.547 -6.379 1 98.88 242 PHE B C 1
ATOM 4564 O O . PHE B 1 242 ? -13 -19.188 -5.203 1 98.88 242 PHE B O 1
ATOM 4571 N N . PHE B 1 243 ? -11.867 -19.953 -6.922 1 98.88 243 PHE B N 1
ATOM 4572 C CA . PHE B 1 243 ? -10.539 -19.641 -6.426 1 98.88 243 PHE B CA 1
ATOM 4573 C C . PHE B 1 243 ? -9.844 -18.625 -7.336 1 98.88 243 PHE B C 1
ATOM 4575 O O . PHE B 1 243 ? -9.594 -18.922 -8.508 1 98.88 243 PHE B O 1
ATOM 4582 N N . ALA B 1 244 ? -9.602 -17.453 -6.789 1 98.81 244 ALA B N 1
ATOM 4583 C CA . ALA B 1 244 ? -8.961 -16.375 -7.551 1 98.81 244 ALA B CA 1
ATOM 4584 C C . ALA B 1 244 ? -7.504 -16.203 -7.145 1 98.81 244 ALA B C 1
ATOM 4586 O O . ALA B 1 244 ? -7.164 -16.312 -5.965 1 98.81 244 ALA B O 1
ATOM 4587 N N . VAL B 1 245 ? -6.672 -15.805 -8.07 1 96.94 245 VAL B N 1
ATOM 4588 C CA . VAL B 1 245 ? -5.227 -15.758 -7.898 1 96.94 245 VAL B CA 1
ATOM 4589 C C . VAL B 1 245 ? -4.848 -14.594 -6.984 1 96.94 245 VAL B C 1
ATOM 4591 O O . VAL B 1 245 ? -3.73 -14.539 -6.465 1 96.94 245 VAL B O 1
ATOM 4594 N N . ASN B 1 246 ? -5.734 -13.625 -6.789 1 96.5 246 ASN B N 1
ATOM 4595 C CA . ASN B 1 246 ? -5.527 -12.5 -5.887 1 96.5 246 ASN B CA 1
ATOM 4596 C C . ASN B 1 246 ? -6.852 -11.93 -5.387 1 96.5 246 ASN B C 1
ATOM 4598 O O . ASN B 1 246 ? -7.914 -12.25 -5.93 1 96.5 246 ASN B O 1
ATOM 4602 N N . ASP B 1 247 ? -6.77 -11.141 -4.383 1 98.06 247 ASP B N 1
ATOM 4603 C CA . ASP B 1 247 ? -7.965 -10.617 -3.734 1 98.06 247 ASP B CA 1
ATOM 4604 C C . ASP B 1 247 ? -8.703 -9.641 -4.648 1 98.06 247 ASP B C 1
ATOM 4606 O O . ASP B 1 247 ? -9.93 -9.547 -4.605 1 98.06 247 ASP B O 1
ATOM 4610 N N . ASP B 1 248 ? -7.965 -8.93 -5.422 1 97.31 248 ASP B N 1
ATOM 4611 C CA . ASP B 1 248 ? -8.594 -7.977 -6.34 1 97.31 248 ASP B CA 1
ATOM 4612 C C . ASP B 1 248 ? -9.547 -8.688 -7.297 1 97.31 248 ASP B C 1
ATOM 4614 O O . ASP B 1 248 ? -10.68 -8.25 -7.488 1 97.31 248 ASP B O 1
ATOM 4618 N N . THR B 1 249 ? -9.109 -9.719 -7.867 1 98.31 249 THR B N 1
ATOM 4619 C CA . THR B 1 249 ? -9.922 -10.555 -8.75 1 98.31 249 THR B CA 1
ATOM 4620 C C . THR B 1 249 ? -11.094 -11.164 -7.984 1 98.31 249 THR B C 1
ATOM 4622 O O . THR B 1 249 ? -12.227 -11.172 -8.477 1 98.31 249 THR B O 1
ATOM 4625 N N . ALA B 1 250 ? -10.828 -11.625 -6.789 1 98.81 250 ALA B N 1
ATOM 4626 C CA . ALA B 1 250 ? -11.859 -12.242 -5.949 1 98.81 250 ALA B CA 1
ATOM 4627 C C . ALA B 1 250 ? -12.992 -11.266 -5.664 1 98.81 250 ALA B C 1
ATOM 4629 O O . ALA B 1 250 ? -14.164 -11.641 -5.676 1 98.81 250 ALA B O 1
ATOM 4630 N N . ILE B 1 251 ? -12.625 -10.047 -5.453 1 98.44 251 ILE B N 1
ATOM 4631 C CA . ILE B 1 251 ? -13.609 -9.008 -5.176 1 98.44 251 ILE B CA 1
ATOM 4632 C C . ILE B 1 251 ? -14.5 -8.797 -6.402 1 98.44 251 ILE B C 1
ATOM 4634 O O . ILE B 1 251 ? -15.711 -8.617 -6.277 1 98.44 251 ILE B O 1
ATOM 4638 N N . GLY B 1 252 ? -13.859 -8.797 -7.586 1 98.5 252 GLY B N 1
ATOM 4639 C CA . GLY B 1 252 ? -14.633 -8.711 -8.812 1 98.5 252 GLY B CA 1
ATOM 4640 C C . GLY B 1 252 ? -15.633 -9.836 -8.977 1 98.5 252 GLY B C 1
ATOM 4641 O O . GLY B 1 252 ? -16.781 -9.609 -9.375 1 98.5 252 GLY B O 1
ATOM 4642 N N . ILE B 1 253 ? -15.234 -10.992 -8.625 1 98.81 253 ILE B N 1
ATOM 4643 C CA . ILE B 1 253 ? -16.094 -12.164 -8.672 1 98.81 253 ILE B CA 1
ATOM 4644 C C . ILE B 1 253 ? -17.234 -12.023 -7.656 1 98.81 253 ILE B C 1
ATOM 4646 O O . ILE B 1 253 ? -18.406 -12.219 -7.984 1 98.81 253 ILE B O 1
ATOM 4650 N N . LEU B 1 254 ? -16.875 -11.68 -6.445 1 98.75 254 LEU B N 1
ATOM 4651 C CA . LEU B 1 254 ? -17.797 -11.555 -5.32 1 98.75 254 LEU B CA 1
ATOM 4652 C C . LEU B 1 254 ? -18.969 -10.633 -5.672 1 98.75 254 LEU B C 1
ATOM 4654 O O . LEU B 1 254 ? -20.125 -11.031 -5.574 1 98.75 254 LEU B O 1
ATOM 4658 N N . TYR B 1 255 ? -18.656 -9.523 -6.176 1 97.88 255 TYR B N 1
ATOM 4659 C CA . TYR B 1 255 ? -19.703 -8.523 -6.363 1 97.88 255 TYR B CA 1
ATOM 4660 C C . TYR B 1 255 ? -20.469 -8.781 -7.652 1 97.88 255 TYR B C 1
ATOM 4662 O O . TYR B 1 255 ? -21.641 -8.422 -7.762 1 97.88 255 TYR B O 1
ATOM 4670 N N . THR B 1 256 ? -19.797 -9.383 -8.641 1 98.38 256 THR B N 1
ATOM 4671 C CA . THR B 1 256 ? -20.547 -9.82 -9.812 1 98.38 256 THR B CA 1
ATOM 4672 C C . THR B 1 256 ? -21.578 -10.875 -9.43 1 98.38 256 THR B C 1
ATOM 4674 O O . THR B 1 256 ? -22.734 -10.789 -9.836 1 98.38 256 THR B O 1
ATOM 4677 N N . ALA B 1 257 ? -21.172 -11.844 -8.641 1 98.56 257 ALA B N 1
ATOM 4678 C CA . ALA B 1 257 ? -22.094 -12.883 -8.188 1 98.56 257 ALA B CA 1
ATOM 4679 C C . ALA B 1 257 ? -23.266 -12.273 -7.43 1 98.56 257 ALA B C 1
ATOM 4681 O O . ALA B 1 257 ? -24.422 -12.602 -7.699 1 98.56 257 ALA B O 1
ATOM 4682 N N . LYS B 1 258 ? -22.969 -11.391 -6.551 1 97.69 258 LYS B N 1
ATOM 4683 C CA . LYS B 1 258 ? -24.016 -10.742 -5.758 1 97.69 258 LYS B CA 1
ATOM 4684 C C . LYS B 1 258 ? -24.969 -9.953 -6.645 1 97.69 258 LYS B C 1
ATOM 4686 O O . LYS B 1 258 ? -26.188 -10.008 -6.465 1 97.69 258 LYS B O 1
ATOM 4691 N N . ARG B 1 259 ? -24.406 -9.25 -7.543 1 97 259 ARG B N 1
ATOM 4692 C CA . ARG B 1 259 ? -25.234 -8.453 -8.453 1 97 259 ARG B CA 1
ATOM 4693 C C . ARG B 1 259 ? -26.156 -9.336 -9.266 1 97 259 ARG B C 1
ATOM 4695 O O . ARG B 1 259 ? -27.266 -8.922 -9.617 1 97 259 ARG B O 1
ATOM 4702 N N . MET B 1 260 ? -25.734 -10.523 -9.516 1 97.88 260 MET B N 1
ATOM 4703 C CA . MET B 1 260 ? -26.516 -11.461 -10.32 1 97.88 260 MET B CA 1
ATOM 4704 C C . MET B 1 260 ? -27.516 -12.219 -9.453 1 97.88 260 MET B C 1
ATOM 4706 O O . MET B 1 260 ? -28.266 -13.062 -9.961 1 97.88 260 MET B O 1
ATOM 4710 N N . GLY B 1 261 ? -27.5 -11.977 -8.148 1 97.44 261 GLY B N 1
ATOM 4711 C CA . GLY B 1 261 ? -28.531 -12.516 -7.273 1 97.44 261 GLY B CA 1
ATOM 4712 C C . GLY B 1 261 ? -28.078 -13.75 -6.512 1 97.44 261 GLY B C 1
ATOM 4713 O O . GLY B 1 261 ? -28.859 -14.359 -5.785 1 97.44 261 GLY B O 1
ATOM 4714 N N . TYR B 1 262 ? -26.812 -14.109 -6.613 1 98.12 262 TYR B N 1
ATOM 4715 C CA . TYR B 1 262 ? -26.297 -15.266 -5.883 1 98.12 262 TYR B CA 1
ATOM 4716 C C . TYR B 1 262 ? -25.938 -14.883 -4.453 1 98.12 262 TYR B C 1
ATOM 4718 O O . TYR B 1 262 ? -25.422 -13.789 -4.203 1 98.12 262 TYR B O 1
ATOM 4726 N N . ARG B 1 263 ? -26.359 -15.844 -3.592 1 97.62 263 ARG B N 1
ATOM 4727 C CA . ARG B 1 263 ? -25.922 -15.672 -2.209 1 97.62 263 ARG B CA 1
ATOM 4728 C C . ARG B 1 263 ? -24.5 -16.188 -2.014 1 97.62 263 ARG B C 1
ATOM 4730 O O . ARG B 1 263 ? -24.156 -17.297 -2.459 1 97.62 263 ARG B O 1
ATOM 4737 N N . VAL B 1 264 ? -23.594 -15.391 -1.381 1 98.62 264 VAL B N 1
ATOM 4738 C CA . VAL B 1 264 ? -22.234 -15.766 -1.019 1 98.62 264 VAL B CA 1
ATOM 4739 C C . VAL B 1 264 ? -22.125 -15.883 0.499 1 98.62 264 VAL B C 1
ATOM 4741 O O . VAL B 1 264 ? -22.375 -14.914 1.223 1 98.62 264 VAL B O 1
ATOM 4744 N N . PRO B 1 265 ? -21.812 -17.031 0.972 1 98.31 265 PRO B N 1
ATOM 4745 C CA . PRO B 1 265 ? -21.203 -18.172 0.28 1 98.31 265 PRO B CA 1
ATOM 4746 C C . PRO B 1 265 ? -22.203 -19.25 -0.068 1 98.31 265 PRO B C 1
ATOM 4748 O O . PRO B 1 265 ? -21.828 -20.312 -0.585 1 98.31 265 PRO B O 1
ATOM 4751 N N . GLN B 1 266 ? -23.422 -19.078 0.255 1 98.19 266 GLN B N 1
ATOM 4752 C CA . GLN B 1 266 ? -24.406 -20.156 0.234 1 98.19 266 GLN B CA 1
ATOM 4753 C C . GLN B 1 266 ? -24.531 -20.766 -1.159 1 98.19 266 GLN B C 1
ATOM 4755 O O . GLN B 1 266 ? -24.594 -22 -1.303 1 98.19 266 GLN B O 1
ATOM 4760 N N . ASP B 1 267 ? -24.578 -19.938 -2.184 1 97.88 267 ASP B N 1
ATOM 4761 C CA . ASP B 1 267 ? -24.703 -20.422 -3.561 1 97.88 267 ASP B CA 1
ATOM 4762 C C . ASP B 1 267 ? -23.328 -20.547 -4.219 1 97.88 267 ASP B C 1
ATOM 4764 O O . ASP B 1 267 ? -23.078 -21.5 -4.953 1 97.88 267 ASP B O 1
ATOM 4768 N N . VAL B 1 268 ? -22.5 -19.516 -3.969 1 98.5 268 VAL B N 1
ATOM 4769 C CA . VAL B 1 268 ? -21.188 -19.453 -4.586 1 98.5 268 VAL B CA 1
ATOM 4770 C C . VAL B 1 268 ? -20.141 -19 -3.557 1 98.5 268 VAL B C 1
ATOM 4772 O O . VAL B 1 268 ? -20.234 -17.891 -3.023 1 98.5 268 VAL B O 1
ATOM 4775 N N . SER B 1 269 ? -19.188 -19.859 -3.254 1 98.88 269 SER B N 1
ATOM 4776 C CA . SER B 1 269 ? -18.062 -19.484 -2.395 1 98.88 269 SER B CA 1
ATOM 4777 C C . SER B 1 269 ? -16.969 -18.781 -3.193 1 98.88 269 SER B C 1
ATOM 4779 O O . SER B 1 269 ? -16.766 -19.078 -4.371 1 98.88 269 SER B O 1
ATOM 4781 N N . VAL B 1 270 ? -16.297 -17.859 -2.58 1 98.94 270 VAL B N 1
ATOM 4782 C CA . VAL B 1 270 ? -15.211 -17.125 -3.236 1 98.94 270 VAL B CA 1
ATOM 4783 C C . VAL B 1 270 ? -13.984 -17.078 -2.328 1 98.94 270 VAL B C 1
ATOM 4785 O O . VAL B 1 270 ? -14.086 -16.734 -1.15 1 98.94 270 VAL B O 1
ATOM 4788 N N . CYS B 1 271 ? -12.875 -17.469 -2.844 1 98.88 271 CYS B N 1
ATOM 4789 C CA . CYS B 1 271 ? -11.602 -17.438 -2.131 1 98.88 271 CYS B CA 1
ATOM 4790 C C . CYS B 1 271 ? -10.562 -16.625 -2.91 1 98.88 271 CYS B C 1
ATOM 4792 O O . CYS B 1 271 ? -10.477 -16.75 -4.133 1 98.88 271 CYS B O 1
ATOM 4794 N N . GLY B 1 272 ? -9.883 -15.828 -2.186 1 98.69 272 GLY B N 1
ATOM 4795 C CA . GLY B 1 272 ? -8.828 -15.047 -2.811 1 98.69 272 GLY B CA 1
ATOM 4796 C C . GLY B 1 272 ? -7.438 -15.453 -2.367 1 98.69 272 GLY B C 1
ATOM 4797 O O . GLY B 1 272 ? -7.223 -16.594 -1.945 1 98.69 272 GLY B O 1
ATOM 4798 N N . PHE B 1 273 ? -6.453 -14.555 -2.592 1 98.25 273 PHE B N 1
ATOM 4799 C CA . PHE B 1 273 ? -5.039 -14.758 -2.301 1 98.25 273 PHE B CA 1
ATOM 4800 C C . PHE B 1 273 ? -4.344 -13.422 -2.061 1 98.25 273 PHE B C 1
ATOM 4802 O O . PHE B 1 273 ? -4.43 -12.516 -2.889 1 98.25 273 PHE B O 1
ATOM 4809 N N . THR B 1 274 ? -3.658 -13.227 -0.898 1 96.5 274 THR B N 1
ATOM 4810 C CA . THR B 1 274 ? -2.854 -12.062 -0.529 1 96.5 274 THR B CA 1
ATOM 4811 C C . THR B 1 274 ? -3.178 -11.617 0.892 1 96.5 274 THR B C 1
ATOM 4813 O O . THR B 1 274 ? -2.279 -11.461 1.721 1 96.5 274 THR B O 1
ATOM 4816 N N . ASN B 1 275 ? -4.449 -11.367 1.159 1 97.5 275 ASN B N 1
ATOM 4817 C CA . ASN B 1 275 ? -4.969 -10.906 2.443 1 97.5 275 ASN B CA 1
ATOM 4818 C C . ASN B 1 275 ? -4.613 -9.445 2.701 1 97.5 275 ASN B C 1
ATOM 4820 O O . ASN B 1 275 ? -4.059 -9.117 3.75 1 97.5 275 ASN B O 1
ATOM 4824 N N . GLY B 1 276 ? -4.969 -8.625 1.728 1 94.81 276 GLY B N 1
ATOM 4825 C CA . GLY B 1 276 ? -4.816 -7.188 1.876 1 94.81 276 GLY B CA 1
ATOM 4826 C C . GLY B 1 276 ? -6.043 -6.516 2.467 1 94.81 276 GLY B C 1
ATOM 4827 O O . GLY B 1 276 ? -6.934 -7.188 2.988 1 94.81 276 GLY B O 1
ATOM 4828 N N . TYR B 1 277 ? -6.094 -5.215 2.334 1 93.88 277 TYR B N 1
ATOM 4829 C CA . TYR B 1 277 ? -7.148 -4.426 2.963 1 93.88 277 TYR B CA 1
ATOM 4830 C C . TYR B 1 277 ? -8.5 -4.711 2.324 1 93.88 277 TYR B C 1
ATOM 4832 O O . TYR B 1 277 ? -9.539 -4.621 2.984 1 93.88 277 TYR B O 1
ATOM 4840 N N . ARG B 1 278 ? -8.461 -5.07 1.111 1 96 278 ARG B N 1
ATOM 4841 C CA . ARG B 1 278 ? -9.695 -5.395 0.402 1 96 278 ARG B CA 1
ATOM 4842 C C . ARG B 1 278 ? -10.422 -6.555 1.076 1 96 278 ARG B C 1
ATOM 4844 O O . ARG B 1 278 ? -11.656 -6.594 1.094 1 96 278 ARG B O 1
ATOM 4851 N N . ALA B 1 279 ? -9.633 -7.453 1.584 1 97.25 279 ALA B N 1
ATOM 4852 C CA . ALA B 1 279 ? -10.164 -8.711 2.105 1 97.25 279 ALA B CA 1
ATOM 4853 C C . ALA B 1 279 ? -11.047 -8.469 3.326 1 97.25 279 ALA B C 1
ATOM 4855 O O . ALA B 1 279 ? -11.984 -9.227 3.586 1 97.25 279 ALA B O 1
ATOM 4856 N N . VAL B 1 280 ? -10.773 -7.391 4.023 1 95.88 280 VAL B N 1
ATOM 4857 C CA . VAL B 1 280 ? -11.539 -7.125 5.238 1 95.88 280 VAL B CA 1
ATOM 4858 C C . VAL B 1 280 ? -12.539 -5.996 4.984 1 95.88 280 VAL B C 1
ATOM 4860 O O . VAL B 1 280 ? -13.406 -5.734 5.816 1 95.88 280 VAL B O 1
ATOM 4863 N N . ALA B 1 281 ? -12.422 -5.387 3.84 1 96.94 281 ALA B N 1
ATOM 4864 C CA . ALA B 1 281 ? -13.312 -4.27 3.535 1 96.94 281 ALA B CA 1
ATOM 4865 C C . ALA B 1 281 ? -14.578 -4.754 2.83 1 96.94 281 ALA B C 1
ATOM 4867 O O . ALA B 1 281 ? -15.609 -4.086 2.871 1 96.94 281 ALA B O 1
ATOM 4868 N N . CYS B 1 282 ? -14.508 -5.82 2.172 1 97.5 282 CYS B N 1
ATOM 4869 C CA . CYS B 1 282 ? -15.641 -6.328 1.412 1 97.5 282 CYS B CA 1
ATOM 4870 C C . CYS B 1 282 ? -16.656 -6.984 2.334 1 97.5 282 CYS B C 1
ATOM 4872 O O . CYS B 1 282 ? -16.406 -7.156 3.527 1 97.5 282 CYS B O 1
ATOM 4874 N N . ASP B 1 283 ? -17.812 -7.246 1.747 1 95.31 283 ASP B N 1
ATOM 4875 C CA . ASP B 1 283 ? -18.922 -7.848 2.49 1 95.31 283 ASP B CA 1
ATOM 4876 C C . ASP B 1 283 ? -19.594 -8.953 1.678 1 95.31 283 ASP B C 1
ATOM 4878 O O . ASP B 1 283 ? -20.219 -8.68 0.655 1 95.31 283 ASP B O 1
ATOM 4882 N N . PRO B 1 284 ? -19.594 -10.18 2.16 1 96.69 284 PRO B N 1
ATOM 4883 C CA . PRO B 1 284 ? -18.859 -10.617 3.354 1 96.69 284 PRO B CA 1
ATOM 4884 C C . PRO B 1 284 ? -17.344 -10.484 3.209 1 96.69 284 PRO B C 1
ATOM 4886 O O . PRO B 1 284 ? -16.844 -10.336 2.094 1 96.69 284 PRO B O 1
ATOM 4889 N N . MET B 1 285 ? -16.656 -10.508 4.352 1 97.75 285 MET B N 1
ATOM 4890 C CA . MET B 1 285 ? -15.195 -10.453 4.32 1 97.75 285 MET B CA 1
ATOM 4891 C C . MET B 1 285 ? -14.625 -11.672 3.605 1 97.75 285 MET B C 1
ATOM 4893 O O . MET B 1 285 ? -15.156 -12.773 3.73 1 97.75 285 MET B O 1
ATOM 4897 N N . LEU B 1 286 ? -13.555 -11.484 2.996 1 98.75 286 LEU B N 1
ATOM 4898 C CA . LEU B 1 286 ? -13.031 -12.422 2.004 1 98.75 286 LEU B CA 1
ATOM 4899 C C . LEU B 1 286 ? -12.188 -13.5 2.666 1 98.75 286 LEU B C 1
ATOM 4901 O O . LEU B 1 286 ? -11.25 -13.195 3.4 1 98.75 286 LEU B O 1
ATOM 4905 N N . THR B 1 287 ? -12.562 -14.781 2.508 1 98.88 287 THR B N 1
ATOM 4906 C CA . THR B 1 287 ? -11.625 -15.875 2.736 1 98.88 287 THR B CA 1
ATOM 4907 C C . THR B 1 287 ? -10.461 -15.797 1.761 1 98.88 287 THR B C 1
ATOM 4909 O O . THR B 1 287 ? -10.656 -15.672 0.551 1 98.88 287 THR B O 1
ATOM 4912 N N . THR B 1 288 ? -9.273 -15.82 2.26 1 98.81 288 THR B N 1
ATOM 4913 C CA . THR B 1 288 ? -8.125 -15.586 1.391 1 98.81 288 THR B CA 1
ATOM 4914 C C . THR B 1 288 ? -6.871 -16.234 1.971 1 98.81 288 THR B C 1
ATOM 4916 O O . THR B 1 288 ? -6.867 -16.688 3.119 1 98.81 288 THR B O 1
ATOM 4919 N N . VAL B 1 289 ? -5.859 -16.375 1.146 1 98.81 289 VAL B N 1
ATOM 4920 C CA . VAL B 1 289 ? -4.566 -16.922 1.552 1 98.81 289 VAL B CA 1
ATOM 4921 C C . VAL B 1 289 ? -3.594 -15.781 1.839 1 98.81 289 VAL B C 1
ATOM 4923 O O . VAL B 1 289 ? -3.369 -14.922 0.986 1 98.81 289 VAL B O 1
ATOM 4926 N N . GLU B 1 290 ? -3.09 -15.773 3.014 1 98.44 290 GLU B N 1
ATOM 4927 C CA . GLU B 1 290 ? -2.131 -14.742 3.406 1 98.44 290 GLU B CA 1
ATOM 4928 C C . GLU B 1 290 ? -0.718 -15.109 2.957 1 98.44 290 GLU B C 1
ATOM 4930 O O . GLU B 1 290 ? -0.236 -16.203 3.238 1 98.44 290 GLU B O 1
ATOM 4935 N N . GLN B 1 291 ? -0.036 -14.211 2.332 1 97.44 291 GLN B N 1
ATOM 4936 C CA . GLN B 1 291 ? 1.276 -14.453 1.743 1 97.44 291 GLN B CA 1
ATOM 4937 C C . GLN B 1 291 ? 2.393 -14.109 2.723 1 97.44 291 GLN B C 1
ATOM 4939 O O . GLN B 1 291 ? 3.543 -14.5 2.527 1 97.44 291 GLN B O 1
ATOM 4944 N N . ARG B 1 292 ? 2.141 -13.375 3.744 1 97.06 292 ARG B N 1
ATOM 4945 C CA . ARG B 1 292 ? 3.096 -12.992 4.781 1 97.06 292 ARG B CA 1
ATOM 4946 C C . ARG B 1 292 ? 4.273 -12.234 4.188 1 97.06 292 ARG B C 1
ATOM 4948 O O . ARG B 1 292 ? 5.43 -12.594 4.414 1 97.06 292 ARG B O 1
ATOM 4955 N N . GLY B 1 293 ? 3.988 -11.148 3.512 1 97.88 293 GLY B N 1
ATOM 4956 C CA 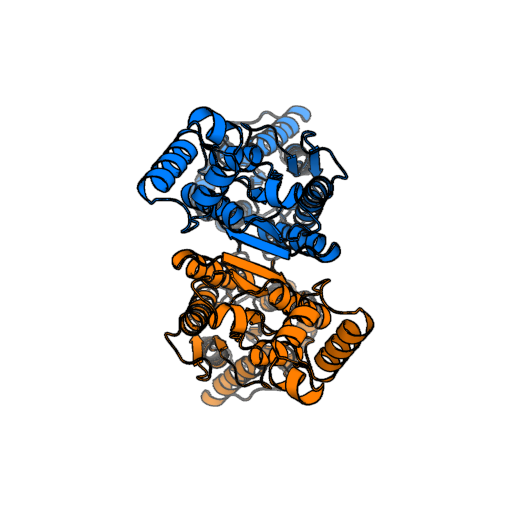. GLY B 1 293 ? 4.961 -10.359 2.779 1 97.88 293 GLY B CA 1
ATOM 4957 C C . GLY B 1 293 ? 6.086 -9.836 3.652 1 97.88 293 GLY B C 1
ATOM 4958 O O . GLY B 1 293 ? 7.242 -9.797 3.225 1 97.88 293 GLY B O 1
ATOM 4959 N N . VAL B 1 294 ? 5.844 -9.461 4.898 1 98.06 294 VAL B N 1
ATOM 4960 C CA . VAL B 1 294 ? 6.863 -8.953 5.809 1 98.06 294 VAL B CA 1
ATOM 4961 C C . VAL B 1 294 ? 7.941 -10.016 6.023 1 98.06 294 VAL B C 1
ATOM 4963 O O . VAL B 1 294 ? 9.133 -9.719 5.953 1 98.06 294 VAL B O 1
ATOM 4966 N N . ARG B 1 295 ? 7.5 -11.203 6.211 1 98.38 295 ARG B N 1
ATOM 4967 C CA . ARG B 1 295 ? 8.43 -12.305 6.422 1 98.38 295 ARG B CA 1
ATOM 4968 C C . ARG B 1 295 ? 9.281 -12.547 5.18 1 98.38 295 ARG B C 1
ATOM 4970 O O . ARG B 1 295 ? 10.477 -12.828 5.285 1 98.38 295 ARG B O 1
ATOM 4977 N N . VAL B 1 296 ? 8.68 -12.477 4.035 1 98.44 296 VAL B N 1
ATOM 4978 C CA . VAL B 1 296 ? 9.406 -12.617 2.781 1 98.44 296 VAL B CA 1
ATOM 4979 C C . VAL B 1 296 ? 10.531 -11.586 2.707 1 98.44 296 VAL B C 1
ATOM 4981 O O . VAL B 1 296 ? 11.672 -11.922 2.387 1 98.44 296 VAL B O 1
ATOM 4984 N N . GLY B 1 297 ? 10.188 -10.344 3.031 1 98.75 297 GLY B N 1
ATOM 4985 C CA . GLY B 1 297 ? 11.172 -9.281 3.02 1 98.75 297 GLY B CA 1
ATOM 4986 C C . GLY B 1 297 ? 12.305 -9.5 4 1 98.75 297 GLY B C 1
ATOM 4987 O O . GLY B 1 297 ? 13.477 -9.289 3.67 1 98.75 297 GLY B O 1
ATOM 4988 N N . GLU B 1 298 ? 11.961 -9.93 5.172 1 98.62 298 GLU B N 1
ATOM 4989 C CA . GLU B 1 298 ? 12.945 -10.227 6.207 1 98.62 298 GLU B CA 1
ATOM 4990 C C . GLU B 1 298 ? 13.922 -11.305 5.754 1 98.62 298 GLU B C 1
ATOM 4992 O O . GLU B 1 298 ? 15.141 -11.148 5.887 1 98.62 298 GLU B O 1
ATOM 4997 N N . GLU B 1 299 ? 13.414 -12.344 5.184 1 98.56 299 GLU B N 1
ATOM 4998 C CA . GLU B 1 299 ? 14.242 -13.461 4.746 1 98.56 299 GLU B CA 1
ATOM 4999 C C . GLU B 1 299 ? 15.148 -13.062 3.59 1 98.56 299 GLU B C 1
ATOM 5001 O O . GLU B 1 299 ? 16.328 -13.438 3.555 1 98.56 299 GLU B O 1
ATOM 5006 N N . ALA B 1 300 ? 14.586 -12.336 2.645 1 98.69 300 ALA B N 1
ATOM 5007 C CA . ALA B 1 300 ? 15.383 -11.891 1.505 1 98.69 300 ALA B CA 1
ATOM 5008 C C . ALA B 1 300 ? 16.562 -11.031 1.96 1 98.69 300 ALA B C 1
ATOM 5010 O O . ALA B 1 300 ? 17.688 -11.195 1.481 1 98.69 300 ALA B O 1
ATOM 5011 N N . THR B 1 301 ? 16.266 -10.148 2.893 1 98.69 301 THR B N 1
ATOM 5012 C CA . THR B 1 301 ? 17.297 -9.25 3.412 1 98.69 301 THR B CA 1
ATOM 5013 C C . THR B 1 301 ? 18.344 -10.016 4.199 1 98.69 301 THR B C 1
ATOM 5015 O O . THR B 1 301 ? 19.547 -9.734 4.09 1 98.69 301 THR B O 1
ATOM 5018 N N . ASN B 1 302 ? 17.906 -10.969 4.984 1 98.25 302 ASN B N 1
ATOM 5019 C CA . ASN B 1 302 ? 18.828 -11.812 5.746 1 98.25 302 ASN B CA 1
ATOM 5020 C C . ASN B 1 302 ? 19.797 -12.547 4.832 1 98.25 302 ASN B C 1
ATOM 5022 O O . ASN B 1 302 ? 21 -12.578 5.098 1 98.25 302 ASN B O 1
ATOM 5026 N N . ILE B 1 303 ? 19.297 -13.117 3.785 1 98.06 303 ILE B N 1
ATOM 5027 C CA . ILE B 1 303 ? 20.141 -13.812 2.82 1 98.06 303 ILE B CA 1
ATOM 5028 C C . ILE B 1 303 ? 21.172 -12.844 2.229 1 98.06 303 ILE B C 1
ATOM 5030 O O . ILE B 1 303 ? 22.359 -13.141 2.189 1 98.06 303 ILE B O 1
ATOM 5034 N N . LEU B 1 304 ? 20.688 -11.688 1.826 1 98 304 LEU B N 1
ATOM 5035 C CA . LEU B 1 304 ? 21.547 -10.727 1.148 1 98 304 LEU B CA 1
ATOM 5036 C C . LEU B 1 304 ? 22.672 -10.266 2.066 1 98 304 LEU B C 1
ATOM 5038 O O . LEU B 1 304 ? 23.844 -10.273 1.676 1 98 304 LEU B O 1
ATOM 5042 N N . ILE B 1 305 ? 22.312 -9.875 3.262 1 96.88 305 ILE B N 1
ATOM 5043 C CA . ILE B 1 305 ? 23.297 -9.32 4.184 1 96.88 305 ILE B CA 1
ATOM 5044 C C . ILE B 1 305 ? 24.297 -10.398 4.582 1 96.88 305 ILE B C 1
ATOM 5046 O O . ILE B 1 305 ? 25.5 -10.117 4.738 1 96.88 305 ILE B O 1
ATOM 5050 N N . SER B 1 306 ? 23.828 -11.648 4.766 1 96 306 SER B N 1
ATOM 5051 C CA . SER B 1 306 ? 24.75 -12.742 5.062 1 96 306 SER B CA 1
ATOM 5052 C C . SER B 1 306 ? 25.797 -12.906 3.967 1 96 306 SER B C 1
ATOM 5054 O O . SER B 1 306 ? 26.953 -13.203 4.25 1 96 306 SER B O 1
ATOM 5056 N N . LYS B 1 307 ? 25.391 -12.68 2.742 1 94.5 307 LYS B N 1
ATOM 5057 C CA . LYS B 1 307 ? 26.328 -12.742 1.62 1 94.5 307 LYS B CA 1
ATOM 5058 C C . LYS B 1 307 ? 27.281 -11.555 1.642 1 94.5 307 LYS B C 1
ATOM 5060 O O . LYS B 1 307 ? 28.484 -11.727 1.457 1 94.5 307 LYS B O 1
ATOM 5065 N N . VAL B 1 308 ? 26.719 -10.398 1.878 1 93.12 308 VAL B N 1
ATOM 5066 C CA . VAL B 1 308 ? 27.484 -9.156 1.858 1 93.12 308 VAL B CA 1
ATOM 5067 C C . VAL B 1 308 ? 28.531 -9.18 2.969 1 93.12 308 VAL B C 1
ATOM 5069 O O . VAL B 1 308 ? 29.672 -8.75 2.766 1 93.12 308 VAL B O 1
ATOM 5072 N N . GLU B 1 309 ? 28.141 -9.734 4.07 1 92.62 309 GLU B N 1
ATOM 5073 C CA . GLU B 1 309 ? 29.016 -9.711 5.23 1 92.62 309 GLU B CA 1
ATOM 5074 C C . GLU B 1 309 ? 29.922 -10.938 5.254 1 92.62 309 GLU B C 1
ATOM 5076 O O . GLU B 1 309 ? 30.75 -11.094 6.16 1 92.62 309 GLU B O 1
ATOM 5081 N N . GLY B 1 310 ? 29.766 -11.844 4.395 1 90.56 310 GLY B N 1
ATOM 5082 C CA . GLY B 1 310 ? 30.672 -12.977 4.238 1 90.56 310 GLY B CA 1
ATOM 5083 C C . GLY B 1 310 ? 30.312 -14.141 5.141 1 90.56 310 GLY B C 1
ATOM 5084 O O . GLY B 1 310 ? 31.125 -15.047 5.332 1 90.56 310 GLY B O 1
ATOM 5085 N N . GLU B 1 311 ? 29.172 -14.039 5.699 1 90.69 311 GLU B N 1
ATOM 5086 C CA . GLU B 1 311 ? 28.719 -15.156 6.523 1 90.69 311 GLU B CA 1
ATOM 5087 C C . GLU B 1 311 ? 28.422 -16.391 5.672 1 90.69 311 GLU B C 1
ATOM 5089 O O . GLU B 1 311 ? 28.547 -17.516 6.137 1 90.69 311 GLU B O 1
ATOM 5094 N N . THR B 1 312 ? 27.969 -16.188 4.438 1 90.25 312 THR B N 1
ATOM 5095 C CA . THR B 1 312 ? 27.719 -17.234 3.455 1 90.25 312 THR B CA 1
ATOM 5096 C C . THR B 1 312 ? 28.453 -16.938 2.15 1 90.25 312 THR B C 1
ATOM 5098 O O . THR B 1 312 ? 28.516 -15.789 1.71 1 90.25 312 THR B O 1
ATOM 5101 N N . PRO B 1 313 ? 28.938 -17.984 1.556 1 88.06 313 PRO B N 1
ATOM 5102 C CA . PRO B 1 313 ? 29.656 -17.766 0.303 1 88.06 313 PRO B CA 1
ATOM 5103 C C . PRO B 1 313 ? 28.781 -17.172 -0.797 1 88.06 313 PRO B C 1
ATOM 5105 O O . PRO B 1 313 ? 27.594 -17.531 -0.904 1 88.06 313 PRO B O 1
ATOM 5108 N N . LEU B 1 314 ? 29.328 -16.344 -1.6 1 84.62 314 LEU B N 1
ATOM 5109 C CA . LEU B 1 314 ? 28.609 -15.664 -2.676 1 84.62 314 LEU B CA 1
ATOM 5110 C C . LEU B 1 314 ? 28.094 -16.672 -3.699 1 84.62 314 LEU B C 1
ATOM 5112 O O . LEU B 1 314 ? 27.062 -16.438 -4.332 1 84.62 314 LEU B O 1
ATOM 5116 N N . ASN B 1 315 ? 28.781 -17.75 -3.773 1 84.81 315 ASN B N 1
ATOM 5117 C CA . ASN B 1 315 ? 28.453 -18.719 -4.816 1 84.81 315 ASN B CA 1
ATOM 5118 C C . ASN B 1 315 ? 27.406 -19.734 -4.344 1 84.81 315 ASN B C 1
ATOM 5120 O O . ASN B 1 315 ? 26.906 -20.516 -5.137 1 84.81 315 ASN B O 1
ATOM 5124 N N . LYS B 1 316 ? 27.141 -19.703 -3.119 1 90.25 316 LYS B N 1
ATOM 5125 C CA . LYS B 1 316 ? 26.109 -20.594 -2.604 1 90.25 316 LYS B CA 1
ATOM 5126 C C . LYS B 1 316 ? 24.719 -19.984 -2.787 1 90.25 316 LYS B C 1
ATOM 5128 O O . LYS B 1 316 ? 24.438 -18.891 -2.293 1 90.25 316 LYS B O 1
ATOM 5133 N N . VAL B 1 317 ? 23.969 -20.703 -3.494 1 93.44 317 VAL B N 1
ATOM 5134 C CA . VAL B 1 317 ? 22.609 -20.25 -3.742 1 93.44 317 VAL B CA 1
ATOM 5135 C C . VAL B 1 317 ? 21.703 -20.672 -2.594 1 93.44 317 VAL B C 1
ATOM 5137 O O . VAL B 1 317 ? 21.688 -21.844 -2.203 1 93.44 317 VAL B O 1
ATOM 5140 N N . GLU B 1 318 ? 20.984 -19.75 -2.055 1 95.25 318 GLU B N 1
ATOM 5141 C CA . GLU B 1 318 ? 20.016 -20.031 -1 1 95.25 318 GLU B CA 1
ATOM 5142 C C . GLU B 1 318 ? 18.578 -19.859 -1.513 1 95.25 318 GLU B C 1
ATOM 5144 O O . GLU B 1 318 ? 18.25 -18.859 -2.148 1 95.25 318 GLU B O 1
ATOM 5149 N N . LYS B 1 319 ? 17.859 -20.906 -1.278 1 94.69 319 LYS B N 1
ATOM 5150 C CA . LYS B 1 319 ? 16.438 -20.906 -1.646 1 94.69 319 LYS B CA 1
ATOM 5151 C C . LYS B 1 319 ? 15.555 -21.094 -0.419 1 94.69 319 LYS B C 1
ATOM 5153 O O . LYS B 1 319 ? 15.711 -22.062 0.324 1 94.69 319 LYS B O 1
ATOM 5158 N N . ARG B 1 320 ? 14.695 -20.156 -0.172 1 96.62 320 ARG B N 1
ATOM 5159 C CA . ARG B 1 320 ? 13.773 -20.219 0.958 1 96.62 320 ARG B CA 1
ATOM 5160 C C . ARG B 1 320 ? 12.328 -20.109 0.494 1 96.62 320 ARG B C 1
ATOM 5162 O O . ARG B 1 320 ? 12.031 -19.406 -0.48 1 96.62 320 ARG B O 1
ATOM 5169 N N . VAL B 1 321 ? 11.492 -20.812 1.161 1 96.94 321 VAL B N 1
ATOM 5170 C CA . VAL B 1 321 ? 10.055 -20.781 0.9 1 96.94 321 VAL B CA 1
ATOM 5171 C C . VAL B 1 321 ? 9.305 -20.344 2.156 1 96.94 321 VAL B C 1
ATOM 5173 O O . VAL B 1 321 ? 9.523 -20.875 3.24 1 96.94 321 VAL B O 1
ATOM 5176 N N . VAL B 1 322 ? 8.508 -19.328 2.035 1 97.88 322 VAL B N 1
ATOM 5177 C CA . VAL B 1 322 ? 7.703 -18.844 3.148 1 97.88 322 VAL B CA 1
ATOM 5178 C C . VAL B 1 322 ? 6.32 -19.484 3.119 1 97.88 322 VAL B C 1
ATOM 5180 O O . VAL B 1 322 ? 5.633 -19.453 2.096 1 97.88 322 VAL B O 1
ATOM 5183 N N . ARG B 1 323 ? 5.914 -19.984 4.219 1 97.44 323 ARG B N 1
ATOM 5184 C CA . ARG B 1 323 ? 4.621 -20.656 4.332 1 97.44 323 ARG B CA 1
ATOM 5185 C C . ARG B 1 323 ? 3.48 -19.641 4.312 1 97.44 323 ARG B C 1
ATOM 5187 O O . ARG B 1 323 ? 3.605 -18.547 4.855 1 97.44 323 ARG B O 1
ATOM 5194 N N . THR B 1 324 ? 2.416 -20.062 3.701 1 97.56 324 THR B N 1
ATOM 5195 C CA . THR B 1 324 ? 1.212 -19.25 3.654 1 97.56 324 THR B CA 1
ATOM 5196 C C . THR B 1 324 ? 0.245 -19.641 4.766 1 97.56 324 THR B C 1
ATOM 5198 O O . THR B 1 324 ? 0.491 -20.594 5.5 1 97.56 324 THR B O 1
ATOM 5201 N N . ARG B 1 325 ? -0.775 -18.797 4.926 1 97.62 325 ARG B N 1
ATOM 5202 C CA . ARG B 1 325 ? -1.828 -19.047 5.902 1 97.62 325 ARG B CA 1
ATOM 5203 C C . ARG B 1 325 ? -3.207 -18.781 5.309 1 97.62 325 ARG B C 1
ATOM 5205 O O . ARG B 1 325 ? -3.457 -17.703 4.766 1 97.62 325 ARG B O 1
ATOM 5212 N N . LEU B 1 326 ? -4.016 -19.844 5.434 1 98.69 326 LEU B N 1
ATOM 5213 C CA . LEU B 1 326 ? -5.398 -19.656 5.012 1 98.69 326 LEU B CA 1
ATOM 5214 C C . LEU B 1 326 ? -6.195 -18.922 6.082 1 98.69 326 LEU B C 1
ATOM 5216 O O . LEU B 1 326 ? -6.227 -19.328 7.238 1 98.69 326 LEU B O 1
ATOM 5220 N N . VAL B 1 327 ? -6.789 -17.812 5.742 1 98.75 327 VAL B N 1
ATOM 5221 C CA . VAL B 1 327 ? -7.637 -17.031 6.641 1 98.75 327 VAL B CA 1
ATOM 5222 C C . VAL B 1 327 ? -9.102 -17.188 6.23 1 98.75 327 VAL B C 1
ATOM 5224 O O . VAL B 1 327 ? -9.516 -16.656 5.199 1 98.75 327 VAL B O 1
ATOM 5227 N N . ILE B 1 328 ? -9.805 -17.859 7.008 1 98.81 328 ILE B N 1
ATOM 5228 C CA . ILE B 1 328 ? -11.203 -18.172 6.703 1 98.81 328 ILE B CA 1
ATOM 5229 C C . ILE B 1 328 ? -12.102 -17.031 7.199 1 98.81 328 ILE B C 1
ATOM 5231 O O . ILE B 1 328 ? -12.008 -16.625 8.359 1 98.81 328 ILE B O 1
ATOM 5235 N N . ARG B 1 329 ? -12.953 -16.484 6.238 1 98.25 329 ARG B N 1
ATOM 5236 C CA . ARG B 1 329 ? -13.93 -15.453 6.59 1 98.25 329 ARG B CA 1
ATOM 5237 C C . ARG B 1 329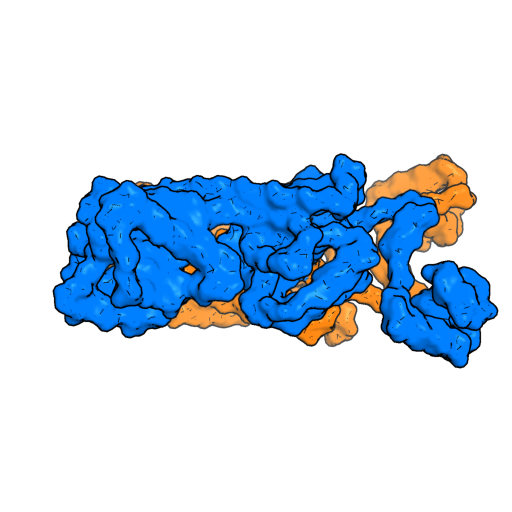 ? -15.289 -15.758 5.965 1 98.25 329 ARG B C 1
ATOM 5239 O O . ARG B 1 329 ? -15.688 -16.922 5.875 1 98.25 329 ARG B O 1
ATOM 5246 N N . GLY B 1 330 ? -16.016 -14.727 5.535 1 98.19 330 GLY B N 1
ATOM 5247 C CA . GLY B 1 330 ? -17.438 -14.898 5.293 1 98.19 330 GLY B CA 1
ATOM 5248 C C . GLY B 1 330 ? -17.766 -15.289 3.861 1 98.19 330 GLY B C 1
ATOM 5249 O O . GLY B 1 330 ? -18.906 -15.617 3.543 1 98.19 330 GLY B O 1
ATOM 5250 N N . THR B 1 331 ? -16.734 -15.367 2.975 1 98.81 331 THR B N 1
ATOM 5251 C CA . THR B 1 331 ? -17.047 -15.633 1.573 1 98.81 331 THR B CA 1
ATOM 5252 C C . THR B 1 331 ? -16.984 -17.125 1.275 1 98.81 331 THR B C 1
ATOM 5254 O O . THR B 1 331 ? -17.156 -17.547 0.129 1 98.81 331 THR B O 1
ATOM 5257 N N . THR B 1 332 ? -16.719 -17.922 2.236 1 98.75 332 THR B N 1
ATOM 5258 C CA . THR B 1 332 ? -16.766 -19.375 2.076 1 98.75 332 THR B CA 1
ATOM 5259 C C . THR B 1 332 ? -17.625 -20.016 3.17 1 98.75 332 THR B C 1
ATOM 5261 O O . THR B 1 332 ? -17.859 -19.406 4.211 1 98.75 332 THR B O 1
ATOM 5264 N N . LYS B 1 333 ? -18.047 -21.234 2.936 1 96 333 LYS B N 1
ATOM 5265 C CA . LYS B 1 333 ? -18.922 -21.938 3.857 1 96 333 LYS B CA 1
ATOM 5266 C C . LYS B 1 333 ? -18.156 -22.5 5.039 1 96 333 LYS B C 1
ATOM 5268 O O . LYS B 1 333 ? -16.984 -22.875 4.898 1 96 333 LYS B O 1
#

Foldseek 3Di:
DVVLCVVVVHDPVQLVCLLVVNPVHDPVSSVVSVVVCVVVVPDPLPVVVCVPDDDDPQQLEEEEEAQDCPDQLRVLLVLLQQVLSVVVPHHYDYDHCVLPQVSVLVSLVVCVVVRHQAYEYEHRNPDDDCVSVVSCVVSPHAYEYEDFDDPVDQHAYEYAQLLVLLLVQLLQQVVQPWAFEAEAFADPVTPSRVSNVNSNQVSQVVVVHHDDPLRYHHHQAQVVLLVCLVVQCPDPDHGLEYEYAAVRSQLSNVVSCVVVPDDANVRYATEHEDPDPSQVVDVFRHWYKHRSSSVSSNVRNVVNVCPSVVVDPSPDHHYHYDYIDTDDTGRGD/DVVLCVVVVHDPVQLVCLLVVNPVHDPVSSVVSVVVCVVVVPDPLPVVVCVPDDDDPQQLEEEEEAQDCPDQLRVLLVLLQQVLSVVVPHHYDYDHCVLPQVSVLVSLVVCVVVRHQAYEYEHRPPDDDCVSVVSCVVSPHAYEYEDFDDPVDQHAYEYAQLLVLLLVQLLQQVVQPWAFEAEAFADPVTPSRVSSVNSNQVSQVVVVHHDDPLRYHHDAAQVVLLVCLVVQCPDDDHGLEYEYAAVRSQLSNVVSCVVVPDDANVRYATEHEDPDPSQVVDVFRHWYKHRSSSVSSNVRNVVNVCCSVVVDPSPDHHYHYDYIDTDDTGRGD

Secondary structure (DSSP, 8-state):
-HHHHHHHT--HHHHHHHHTT-TTS-HHHHHHHHHHHHHTT----HHHHHHHSS------EEEEEES-SS-HHHHHHHHHHHHHHHHTT-EEEEEE-TT-HHHHHHHHHHHHHTT-SEEEEPPPTT----HHHHHHHHTT--EEEESS--TTS--EEEEE-HHHHHHHHHHHHHHTT---EEEEE--TTSHHHHHHHHHHHHHHHHTT----GGGEEE--SHHHHHHHHHHHHTSSSPPSEEEESSHHHHHHHHHHHHHTT--TTTT-EEE-SB--HHHHHSSSPPBEEE--HHHHHHHHHHHHHHHHTTSS-TT---EEEEPPEEE--TT--/-HHHHHHHT--HHHHHHHHTT-TTS-HHHHHHHHHHHHHTT----HHHHHHHSS------EEEEEES-SS-HHHHHHHHHHHHHHHHTT-EEEEEE-TT-HHHHHHHHHHHHHTT-SEEEEPPPTT----HHHHHHHHTT--EEEESS--TTS--EEEEE-HHHHHHHHHHHHHHTT---EEEEE--TTSHHHHHHHHHHHHHHHHTT----GGGEEE--SHHHHHHHHHHHHTSSSPPSEEEESSHHHHHHHHHHHHHTT--TTTT-EEE-SB--HHHHHSSSPPBEEE--HHHHHHHHHHHHHHHHTTSS-TT---EEEEPPEEE--TT--

Organism: Prevotella dentalis (strain ATCC 49559 / DSM 3688 / JCM 13448 / NCTC 12043 / ES 2772) (NCBI:txid908937)

pLDDT: mean 90.57, std 13.65, range [35.22, 98.94]

Solvent-accessible surface area (backbone atoms only — not comparable to full-atom values): 33716 Å² total; per-residue (Å²): 91,61,63,55,9,63,74,71,74,46,51,51,65,55,41,51,33,32,73,65,65,39,82,90,48,57,68,71,59,25,50,54,50,47,50,47,24,59,74,64,67,48,59,82,52,60,64,53,54,46,62,70,48,81,87,61,70,76,55,53,30,34,29,36,39,38,41,44,50,72,32,57,62,50,12,28,19,49,45,15,27,51,52,49,31,45,78,71,68,28,47,38,32,53,48,62,23,70,38,30,41,68,44,43,45,50,49,48,50,51,36,58,74,66,49,39,50,26,38,39,33,33,60,32,79,61,49,87,74,60,61,62,58,50,51,40,44,73,67,68,32,51,53,29,27,31,73,42,66,65,87,88,50,97,55,24,32,30,32,60,36,36,29,60,38,28,21,53,50,45,38,49,45,41,75,53,68,39,81,40,67,22,40,28,28,48,65,71,87,38,67,62,33,42,31,28,48,49,13,39,48,50,33,33,47,74,71,75,37,76,84,51,73,90,39,54,44,83,32,68,33,30,72,56,23,49,66,51,43,60,63,50,67,65,44,93,77,48,56,32,24,37,44,22,63,24,43,57,19,27,50,19,40,52,53,44,41,45,73,72,68,45,47,64,23,84,56,34,20,40,28,24,25,49,60,50,66,42,30,70,36,22,78,57,28,41,14,21,26,28,51,54,31,35,58,49,16,32,53,42,40,51,54,48,48,32,37,67,70,61,76,36,63,82,84,59,69,48,80,47,72,39,73,49,42,80,44,86,44,44,16,38,107,93,62,63,57,10,63,73,71,74,46,52,50,66,54,43,52,33,30,74,64,65,37,81,90,49,56,68,70,58,26,50,53,49,49,49,50,24,60,76,64,68,49,60,82,52,61,64,53,56,46,63,70,49,83,86,60,70,77,56,53,31,34,29,37,39,37,40,44,49,72,33,56,62,50,13,28,18,49,45,16,28,52,52,48,31,45,76,71,69,28,45,39,32,53,48,59,25,69,38,29,41,69,45,44,44,51,49,48,52,48,36,59,74,68,49,39,50,27,38,40,34,32,59,33,80,61,49,86,73,58,62,61,58,50,53,41,45,74,67,69,32,51,53,29,25,31,73,42,66,64,86,88,50,96,54,24,33,30,31,59,36,37,30,59,37,28,22,52,52,44,38,50,45,41,77,54,68,40,80,40,66,24,39,28,28,49,65,73,87,37,68,62,36,43,32,27,47,49,12,40,48,49,35,32,47,76,71,74,38,77,84,52,72,91,38,55,43,82,34,68,37,30,72,56,25,48,66,52,46,59,64,51,67,65,43,92,78,48,55,32,23,37,44,22,64,25,42,57,20,27,51,18,41,51,53,44,41,43,73,71,68,45,47,64,24,82,56,34,20,41,28,25,26,49,61,50,66,41,29,70,36,21,78,55,28,42,14,22,25,28,50,53,30,35,57,48,15,32,51,40,38,50,54,49,49,33,36,67,71,60,76,36,62,82,83,60,68,46,79,47,72,40,72,49,43,81,43,85,45,44,17,38,105

Sequence (666 aa):
MKDIAEALGVSVATVSRALKDSPRISGTQREKIKRYAREHNYYPNVLAESLRNSRTRPLKIIGVIVPQFAHFYFASVLSGIEQEAASRGYTIMVGQSAEQYNREVLLCERFYEHKVCGVIVSQAKDTQQYEHFQKLMDHGMPLVFYDRICTGIDCNRVVVDDYQGAFNAVTHLINTGCRRIAFYGSPMTLEISKNRYNGYRDALLRQGLQPEERFFRICDNRADAEAITPGLLSQGEIPDAFFAVNDDTAIGILYTAKRMGYRVPQDVSVCGFTNGYRAVACDPMLTTVEQRGVRVGEEATNILISKVEGETPLNKVEKRVVRTRLVIRGTTKMKDIAEALGVSVATVSRALKDSPRISGTQREKIKRYAREHNYYPNVLAESLRNSRTRPLKIIGVIVPQFAHFYFASVLSGIEQEAASRGYTIMVGQSAEQYNREVLLCERFYEHKVCGVIVSQAKDTQQYEHFQKLMDHGMPLVFYDRICTGIDCNRVVVDDYQGAFNAVTHLINTGCRRIAFYGSPMTLEISKNRYNGYRDALLRQGLQPEERFFRICDNRADAEAITPGLLSQGEIPDAFFAVNDDTAIGILYTAKRMGYRVPQDVSVCGFTNGYRAVACDPMLTTVEQRGVRVGEEATNILISKVEGETPLNKVEKRVVRTRLVIRGTTK

Nearest PDB structures (foldseek):
  2jcg-assembly1_A-2  TM=7.881E-01  e=1.259E-25  Priestia megaterium
  2nzu-assembly1_G-2  TM=9.175E-01  e=2.827E-23  Priestia megaterium
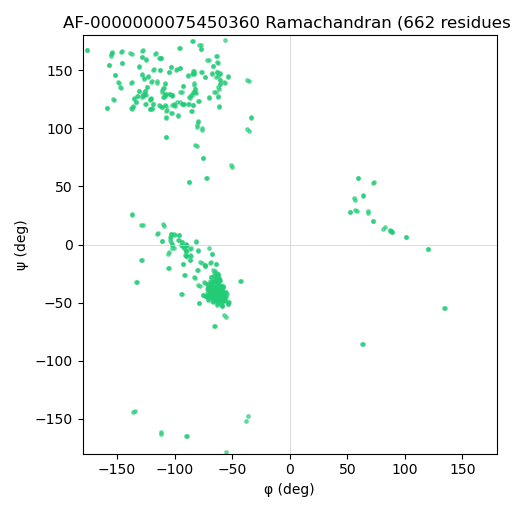  2fep-assembly1_A-2  TM=9.098E-01  e=2.374E-23  Bacillus subtilis
  1zvv-assembly2_B  TM=7.809E-01  e=3.804E-25  Bacillus subtilis
  1zvv-assembly2_G-3  TM=7.863E-01  e=2.598E-24  Bacillus subtilis